Protein 4DOK (pdb70)

Secondary structure (DSSP, 8-state):
----EEETTEEE-SEEESSSEEEEEEEEEEEEEETTEEEEEEEEEEEE-HHHHHHH-GGGTT--HHHHHT-HHHHHHHHHSSS-EEEEEEESS-EEHHHHHHHHHHHHHHHHHHTT--SHHHHHHHHHHHHHHHT-EE-TT-EEEEEE-SSS--EEEEEE-TTS--EEEEE--HHHHHHHHHHHS-TTT-S-HHHHHHHHHHHHHHH-/----EEETTEEE-SEEESSSEEEEEEEEEEEEEETTEEEEEEEEEEEE-HHHHHHH-GGGTT--HHHHHT-HHHHHHHHHSSS-EEEEEEESS-EEHHHHHHHHHHHHHHHHHHTT---HHHHHHHHHHHHHHHT-EE-TT-EEEEEE-SSSS-EEEEEE-TTSPPEEEEE--HHHHHHHHHHHS-TTT-S-HHHHHHHHHHHHHHH-

Sequence (416 aa):
STGMVMVHEVPFPPQIITSKPLSLLGQGITDIEIHFLQVKFTAIGVYLDPSDVKTHLDNWKGKTGKELAGDDDFFDALASAEMEKVIRVVVIKEIKGAQYGVQLENTVRDRLAEEDKYEEEEETELEKVVGFFQSKYFKANSVITYHFSAKDGICEIGFETEGKEEEKLKVENANVVGMMQRWYLSGSRGVSPSTIVSIADSISAVLTSTGMVMVHEVPFPPQIITSKPLSLLGQGITDIEIHFLQVKFTAIGVYLDPSDVKTHLDNWKGKTGKELAGDDDFFDALASAEMEKVIRVVVIKEIKGAQYGVQLENTVRDRLAEEDKYEEEEETELEKVVGFFQSKYFKANSVITYHFSAKDGICEIGFETEGKEEEKLKVENANVVGMMQRWYLSGSRGVSPSTIVSIADSISAVLT

Nearest PDB structures (foldseek):
  4dok-assembly2_B  TM=9.976E-01  e=4.651E-39  Arabidopsis thaliana
  8dlc-assembly1_A-2  TM=9.845E-01  e=5.700E-32  Vitis vinifera
  5wl6-assembly2_B  TM=9.344E-01  e=1.610E-22  unidentified
  5wkr-assembly2_B  TM=9.183E-01  e=8.100E-23  unidentified
  5wl4-assembly4_D  TM=9.342E-01  e=8.476E-22  unidentified

B-factor: mean 18.67, std 8.92, range [3.73, 51.93]

CATH classification: 3.50.70.10 (+1 more: 1.10.890.20)

Solvent-accessible surface area: 20259 Å² total; per-residue (Å²): 170,118,46,97,53,108,2,81,149,13,56,0,30,50,92,39,128,44,88,58,65,0,23,25,20,0,61,4,7,18,67,96,93,75,107,47,47,28,35,50,32,7,0,0,0,0,0,0,15,45,60,20,0,118,102,75,0,65,134,39,114,66,80,72,9,180,89,1,25,70,38,60,99,0,0,57,32,0,7,74,14,88,3,22,4,7,0,33,0,4,2,53,90,97,20,127,0,32,90,10,0,75,90,0,35,76,36,0,87,67,24,2,59,113,85,121,95,49,103,109,100,14,73,61,23,2,100,116,0,16,31,19,0,106,89,19,93,1,119,56,100,1,10,0,29,4,62,2,41,36,123,127,25,50,0,67,0,2,8,68,21,176,82,144,165,79,88,121,40,119,2,99,31,66,51,0,5,17,9,3,10,44,6,6,0,9,15,89,114,13,35,0,84,47,3,4,80,25,0,0,78,31,0,13,74,32,18,134,162,104,42,104,48,107,2,83,158,14,64,0,31,50,76,13,92,5,78,62,77,0,37,22,17,0,63,3,12,19,60,83,143,93,176,201,115,98,37,68,37,10,0,0,0,0,0,0,16,43,68,22,0,119,102,77,1,67,136,41,117,68,79,74,9,165,96,0,22,68,41,61,97,0,0,74,30,0,7,71,15,104,3,20,4,0,0,40,0,5,1,56,101,94,22,138,0,29,88,9,0,78,83,0,32,79,28,0,96,70,24,0,58,120,93,118,98,51,102,127,107,16,89,65,26,2,93,112,0,7,25,20,0,113,88,15,92,1,110,50,85,0,13,0,10,3,10,2,27,40,131,124,26,61,4,9,0,2,3,69,17,124,90,118,145,72,74,49,39,78,2,120,19,62,51,0,4,17,11,2,12,52,6,6,2,11,13,89,134,12,35,0,93,47,2,6,79,25,0,0,77,31,0,13,71,36,14,140

Organism: Arabidopsis thaliana (NCBI:txid3702)

Foldseek 3Di:
DPFFDQQVNFTDRQWDADVHTWGQQFKFFFWDQDPNDTDTFKIKTKTFDLVLLCVQVLVCAPPALVRLLQDQVSLLSVLLALGKMKMKIFTADKAQLLVVLVVLLVQLQVVCVVVVNDDVVLVVLSVVSSVVRRVGTRDGGWMWMWIFGSDQLKIKIWIGDPPDDIDIDIGRDNSSSSSSSVCQRGSPNHSTSRRSSSNSNSSNVSSD/DQFFDAAPNFTDRQWDADVHTWGFQFKFFFWDADVPDIGTFKIKTKTFDLVLLCVQVLVCAPDALVRLLPDQVNLVSVLPALGKMKMKIFTADWAQLLVVLVVLVVQLVVVCVVVPNCDPVNVVLSVVSSVVSNPGTRDGGKMWMWIFHSDQQKIKIWIGDPPDDIDIDIRRDNSSSSRSSCCQRGSVNHSTSRRSSSNSNRSNVSSD

Structure (mmCIF, N/CA/C/O backbone):
data_4DOK
#
_entry.id   4DOK
#
_cell.length_a   115.997
_cell.length_b   65.869
_cell.length_c   70.245
_cell.angle_alpha   90.000
_cell.angle_beta   117.150
_cell.angle_gamma   90.000
#
_symmetry.space_group_name_H-M   'C 1 2 1'
#
loop_
_entity.id
_entity.type
_entity.pdbx_description
1 polymer 'Similarity to chalcone-flavonone isomerase'
2 non-polymer 'CALCIUM ION'
3 non-polymer 'ACETATE ION'
4 water water
#
loop_
_atom_site.group_PDB
_atom_site.id
_atom_site.type_symbol
_atom_site.label_atom_id
_atom_site.label_alt_id
_atom_site.label_comp_id
_atom_site.label_asym_id
_atom_site.label_entity_id
_atom_site.label_seq_id
_atom_site.pdbx_PDB_ins_code
_atom_site.Cartn_x
_atom_site.Cartn_y
_atom_site.Cartn_z
_atom_site.occupancy
_atom_site.B_iso_or_equiv
_atom_site.auth_seq_id
_atom_site.auth_comp_id
_atom_site.auth_asym_id
_atom_site.auth_atom_id
_atom_site.pdbx_PDB_model_num
ATOM 1 N N . SER A 1 1 ? 24.955 17.267 29.086 1.00 39.54 2 SER A N 1
ATOM 2 C CA . SER A 1 1 ? 25.059 18.643 28.522 1.00 38.11 2 SER A CA 1
ATOM 3 C C . SER A 1 1 ? 24.217 19.640 29.315 1.00 35.68 2 SER A C 1
ATOM 4 O O . SER A 1 1 ? 24.732 20.637 29.823 1.00 34.76 2 SER A O 1
ATOM 7 N N . THR A 1 2 ? 22.922 19.357 29.424 1.00 32.41 3 THR A N 1
ATOM 8 C CA . THR A 1 2 ? 21.998 20.233 30.137 1.00 30.77 3 THR A CA 1
ATOM 9 C C . THR A 1 2 ? 21.404 19.547 31.373 1.00 27.09 3 THR A C 1
ATOM 10 O O . THR A 1 2 ? 20.303 19.883 31.813 1.00 25.47 3 THR A O 1
ATOM 14 N N . GLY A 1 3 ? 22.143 18.590 31.929 1.00 22.17 4 GLY A N 1
ATOM 15 C CA . GLY A 1 3 ? 21.670 17.879 33.103 1.00 20.67 4 GLY A CA 1
ATOM 16 C C . GLY A 1 3 ? 20.742 16.729 32.753 1.00 19.70 4 GLY A C 1
ATOM 17 O O . GLY A 1 3 ? 20.353 16.566 31.596 1.00 17.20 4 GLY A O 1
ATOM 18 N N . MET A 1 4 ? 20.387 15.933 33.756 1.00 19.21 5 MET A N 1
ATOM 19 C CA . MET A 1 4 ? 19.503 14.788 33.556 1.00 17.29 5 MET A CA 1
ATOM 20 C C . MET A 1 4 ? 18.400 14.743 34.607 1.00 15.87 5 MET A C 1
ATOM 21 O O . MET A 1 4 ? 18.615 15.114 35.757 1.00 15.83 5 MET A O 1
ATOM 26 N N . VAL A 1 5 ? 17.216 14.293 34.204 1.00 12.13 6 VAL A N 1
ATOM 27 C CA . VAL A 1 5 ? 16.098 14.162 35.128 1.00 11.92 6 VAL A CA 1
ATOM 28 C C . VAL A 1 5 ? 16.236 12.775 35.759 1.00 13.91 6 VAL A C 1
ATOM 29 O O . VAL A 1 5 ? 16.405 11.781 35.050 1.00 14.13 6 VAL A O 1
ATOM 33 N N . MET A 1 6 ? 16.180 12.703 37.083 1.00 13.94 7 MET A N 1
ATOM 34 C CA . MET A 1 6 ? 16.310 11.418 37.753 1.00 13.70 7 MET A CA 1
ATOM 35 C C . MET A 1 6 ? 14.950 10.766 37.972 1.00 12.91 7 MET A C 1
ATOM 36 O O . MET A 1 6 ? 14.083 11.320 38.643 1.00 16.14 7 MET A O 1
ATOM 41 N N . VAL A 1 7 ? 14.766 9.593 37.378 1.00 12.76 8 VAL A N 1
ATOM 42 C CA . VAL A 1 7 ? 13.525 8.841 37.517 1.00 11.91 8 VAL A CA 1
ATOM 43 C C . VAL A 1 7 ? 13.894 7.630 38.364 1.00 10.76 8 VAL A C 1
ATOM 44 O O . VAL A 1 7 ? 14.515 6.691 37.872 1.00 12.00 8 VAL A O 1
ATOM 48 N N . HIS A 1 8 ? 13.520 7.665 39.637 1.00 13.67 9 HIS A N 1
ATOM 49 C CA . HIS A 1 8 ? 13.850 6.585 40.557 1.00 17.92 9 HIS A CA 1
ATOM 50 C C . HIS A 1 8 ? 15.351 6.313 40.495 1.00 18.58 9 HIS A C 1
ATOM 51 O O . HIS A 1 8 ? 15.794 5.170 40.352 1.00 18.85 9 HIS A O 1
ATOM 58 N N . GLU A 1 9 ? 16.120 7.396 40.580 1.00 15.60 10 GLU A N 1
ATOM 59 C CA . GLU A 1 9 ? 17.580 7.358 40.570 1.00 18.70 10 GLU A CA 1
ATOM 60 C C . GLU A 1 9 ? 18.227 6.943 39.247 1.00 16.18 10 GLU A C 1
ATOM 61 O O . GLU A 1 9 ? 19.431 6.685 39.189 1.00 17.03 10 GLU A O 1
ATOM 67 N N . VAL A 1 10 ? 17.428 6.889 38.184 1.00 12.88 11 VAL A N 1
ATOM 68 C CA . VAL A 1 10 ? 17.930 6.549 36.855 1.00 12.58 11 VAL A CA 1
ATOM 69 C C . VAL A 1 10 ? 17.882 7.826 36.008 1.00 10.33 11 VAL A C 1
ATOM 70 O O . VAL A 1 10 ? 16.833 8.460 35.899 1.00 10.22 11 VAL A O 1
ATOM 74 N N . PRO A 1 11 ? 19.013 8.218 35.400 1.00 12.79 12 PRO A N 1
ATOM 75 C CA . PRO A 1 11 ? 19.045 9.433 34.576 1.00 13.94 12 PRO A CA 1
ATOM 76 C C . PRO A 1 11 ? 18.341 9.350 33.222 1.00 13.51 12 PRO A C 1
ATOM 77 O O . PRO A 1 11 ? 18.521 8.398 32.463 1.00 12.84 12 PRO A O 1
ATOM 81 N N . PHE A 1 12 ? 17.547 10.374 32.930 1.00 10.40 13 PHE A N 1
ATOM 82 C CA . PHE A 1 12 ? 16.807 10.471 31.676 1.00 9.78 13 PHE A CA 1
ATOM 83 C C . PHE A 1 12 ? 17.054 11.846 31.076 1.00 10.35 13 PHE A C 1
ATOM 84 O O . PHE A 1 12 ? 17.087 12.842 31.793 1.00 10.05 13 PHE A O 1
ATOM 92 N N . PRO A 1 13 ? 17.251 11.923 29.756 1.00 10.29 14 PRO A N 1
ATOM 93 C CA . PRO A 1 13 ? 17.470 13.261 29.200 1.00 11.17 14 PRO A CA 1
ATOM 94 C C . PRO A 1 13 ? 16.147 14.013 29.319 1.00 11.50 14 PRO A C 1
ATOM 95 O O . PRO A 1 13 ? 15.081 13.416 29.184 1.00 10.44 14 PRO A O 1
ATOM 99 N N . PRO A 1 14 ? 16.195 15.326 29.584 1.00 12.98 15 PRO A N 1
ATOM 100 C CA . PRO A 1 14 ? 14.980 16.133 29.724 1.00 12.04 15 PRO A CA 1
ATOM 101 C C . PRO A 1 14 ? 14.186 16.170 28.423 1.00 12.40 15 PRO A C 1
ATOM 102 O O . PRO A 1 14 ? 12.956 16.277 28.431 1.00 11.38 15 PRO A O 1
ATOM 106 N N . GLN A 1 15 ? 14.908 16.078 27.310 1.00 11.49 16 GLN A N 1
ATOM 107 C CA . GLN A 1 15 ? 14.299 16.083 25.986 1.00 12.87 16 GLN A CA 1
ATOM 108 C C . GLN A 1 15 ? 15.038 15.156 25.043 1.00 11.29 16 GLN A C 1
ATOM 109 O O . GLN A 1 15 ? 16.221 14.876 25.221 1.00 11.70 16 GLN A O 1
ATOM 120 N N . ILE A 1 16 ? 14.320 14.696 24.030 1.00 8.63 17 ILE A N 1
ATOM 121 C CA . ILE A 1 16 ? 14.884 13.847 22.996 1.00 11.21 17 ILE A CA 1
ATOM 122 C C . ILE A 1 16 ? 14.427 14.510 21.712 1.00 11.23 17 ILE A C 1
ATOM 123 O O . ILE A 1 16 ? 13.250 14.837 21.561 1.00 12.62 17 ILE A O 1
ATOM 128 N N . ILE A 1 17 ? 15.361 14.728 20.800 1.00 10.16 18 ILE A N 1
ATOM 129 C CA . ILE A 1 17 ? 15.031 15.386 19.549 1.00 10.58 18 ILE A CA 1
ATOM 130 C C . ILE A 1 17 ? 14.974 14.434 18.368 1.00 9.87 18 ILE A C 1
ATOM 131 O O . ILE A 1 17 ? 15.984 13.837 17.996 1.00 9.92 18 ILE A O 1
ATOM 136 N N . THR A 1 18 ? 13.783 14.286 17.797 1.00 9.82 19 THR A N 1
ATOM 137 C CA . THR A 1 18 ? 13.596 13.450 16.616 1.00 10.33 19 THR A CA 1
ATOM 138 C C . THR A 1 18 ? 13.416 14.444 15.469 1.00 10.84 19 THR A C 1
ATOM 139 O O . THR A 1 18 ? 14.393 15.035 15.021 1.00 12.25 19 THR A O 1
ATOM 143 N N . SER A 1 19 ? 12.186 14.643 15.006 1.00 13.63 20 SER A N 1
ATOM 144 C CA . SER A 1 19 ? 11.930 15.619 13.945 1.00 14.11 20 SER A CA 1
ATOM 145 C C . SER A 1 19 ? 11.854 16.999 14.605 1.00 16.20 20 SER A C 1
ATOM 146 O O . SER A 1 19 ? 11.949 18.041 13.942 1.00 15.68 20 SER A O 1
ATOM 149 N N . LYS A 1 20 ? 11.674 16.984 15.923 1.00 14.06 21 LYS A N 1
ATOM 150 C CA . LYS A 1 20 ? 11.586 18.189 16.742 1.00 15.96 21 LYS A CA 1
ATOM 151 C C . LYS A 1 20 ? 11.779 17.757 18.195 1.00 14.32 21 LYS A C 1
ATOM 152 O O . LYS A 1 20 ? 11.779 16.564 18.494 1.00 12.38 21 LYS A O 1
ATOM 158 N N . PRO A 1 21 ? 11.954 18.717 19.114 1.00 13.69 22 PRO A N 1
ATOM 159 C CA . PRO A 1 21 ? 12.146 18.383 20.531 1.00 13.92 22 PRO A CA 1
ATOM 160 C C . PRO A 1 21 ? 10.920 17.755 21.190 1.00 13.84 22 PRO A C 1
ATOM 161 O O . PRO A 1 21 ? 9.802 18.252 21.048 1.00 16.73 22 PRO A O 1
ATOM 165 N N . LEU A 1 22 ? 11.138 16.661 21.910 1.00 10.41 23 LEU A N 1
ATOM 166 C CA . LEU A 1 22 ? 10.065 15.977 22.619 1.00 11.16 23 LEU A CA 1
ATOM 167 C C . LEU A 1 22 ? 10.402 16.074 24.107 1.00 11.72 23 LEU A C 1
ATOM 168 O O . LEU A 1 22 ? 11.538 15.818 24.500 1.00 11.07 23 LEU A O 1
ATOM 173 N N . SER A 1 23 ? 9.424 16.449 24.929 1.00 10.98 24 SER A N 1
ATOM 174 C CA . SER A 1 23 ? 9.647 16.589 26.370 1.00 8.84 24 SER A CA 1
ATOM 175 C C . SER A 1 23 ? 9.280 15.337 27.148 1.00 9.80 24 SER A C 1
ATOM 176 O O . SER A 1 23 ? 8.368 14.615 26.769 1.00 9.49 24 SER A O 1
ATOM 179 N N . LEU A 1 24 ? 10.000 15.092 28.240 1.00 7.65 25 LEU A N 1
ATOM 180 C CA . LEU A 1 24 ? 9.723 13.950 29.108 1.00 8.25 25 LEU A CA 1
ATOM 181 C C . LEU A 1 24 ? 8.454 14.314 29.882 1.00 9.34 25 LEU A C 1
ATOM 182 O O . LEU A 1 24 ? 8.520 14.911 30.958 1.00 9.50 25 LEU A O 1
ATOM 187 N N . LEU A 1 25 ? 7.298 13.964 29.323 1.00 9.33 26 LEU A N 1
ATOM 188 C CA . LEU A 1 25 ? 6.015 14.284 29.942 1.00 8.85 26 LEU A CA 1
ATOM 189 C C . LEU A 1 25 ? 5.496 13.209 30.882 1.00 11.67 26 LEU A C 1
ATOM 190 O O . LEU A 1 25 ? 4.642 13.470 31.728 1.00 13.59 26 LEU A O 1
ATOM 195 N N . GLY A 1 26 ? 6.001 11.994 30.726 1.00 10.11 27 GLY A N 1
ATOM 196 C CA . GLY A 1 26 ? 5.570 10.921 31.598 1.00 8.55 27 GLY A CA 1
ATOM 197 C C . GLY A 1 26 ? 6.761 10.135 32.100 1.00 8.82 27 GLY A C 1
ATOM 198 O O . GLY A 1 26 ? 7.695 9.877 31.352 1.00 10.93 27 GLY A O 1
ATOM 199 N N . GLN A 1 27 ? 6.746 9.769 33.374 1.00 9.51 28 GLN A N 1
ATOM 200 C CA . GLN A 1 27 ? 7.835 8.978 33.927 1.00 9.05 28 GLN A CA 1
ATOM 201 C C . GLN A 1 27 ? 7.293 8.067 35.011 1.00 9.10 28 GLN A C 1
ATOM 202 O O . GLN A 1 27 ? 6.269 8.352 35.629 1.00 10.61 28 GLN A O 1
ATOM 208 N N . GLY A 1 28 ? 7.973 6.950 35.220 1.00 9.37 29 GLY A N 1
ATOM 209 C CA . GLY A 1 28 ? 7.521 6.011 36.223 1.00 10.47 29 GLY A CA 1
ATOM 210 C C . GLY A 1 28 ? 8.338 4.746 36.157 1.00 10.26 29 GLY A C 1
ATOM 211 O O . GLY A 1 28 ? 9.453 4.756 35.645 1.00 8.45 29 GLY A O 1
ATOM 212 N N . ILE A 1 29 ? 7.778 3.657 36.671 1.00 10.10 30 ILE A N 1
ATOM 213 C CA . ILE A 1 29 ? 8.480 2.382 36.691 1.00 12.97 30 ILE A CA 1
ATOM 214 C C . ILE A 1 29 ? 7.536 1.219 36.467 1.00 10.12 30 ILE A C 1
ATOM 215 O O . ILE A 1 29 ? 6.315 1.379 36.471 1.00 11.70 30 ILE A O 1
ATOM 220 N N . THR A 1 30 ? 8.117 0.046 36.239 1.00 12.48 31 THR A N 1
ATOM 221 C CA . THR A 1 30 ? 7.325 -1.166 36.131 1.00 12.12 31 THR A CA 1
ATOM 222 C C . THR A 1 30 ? 7.828 -1.922 37.342 1.00 14.34 31 THR A C 1
ATOM 223 O O . THR A 1 30 ? 9.034 -1.959 37.602 1.00 11.26 31 THR A O 1
ATOM 227 N N . ASP A 1 31 ? 6.908 -2.481 38.111 1.00 14.21 32 ASP A N 1
ATOM 228 C CA . ASP A 1 31 ? 7.298 -3.228 39.291 1.00 18.25 32 ASP A CA 1
ATOM 229 C C . ASP A 1 31 ? 6.321 -4.354 39.529 1.00 17.73 32 ASP A C 1
ATOM 230 O O . ASP A 1 31 ? 5.301 -4.472 38.847 1.00 18.23 32 ASP A O 1
ATOM 235 N N . ILE A 1 32 ? 6.655 -5.187 40.502 1.00 17.96 33 ILE A N 1
ATOM 236 C CA . ILE A 1 32 ? 5.813 -6.304 40.886 1.00 17.57 33 ILE A CA 1
ATOM 237 C C . ILE A 1 32 ? 6.114 -6.530 42.356 1.00 14.30 33 ILE A C 1
ATOM 238 O O . ILE A 1 32 ? 7.248 -6.333 42.803 1.00 13.68 33 ILE A O 1
ATOM 243 N N . GLU A 1 33 ? 5.104 -6.913 43.119 1.00 15.21 34 GLU A N 1
ATOM 244 C CA . GLU A 1 33 ? 5.330 -7.161 44.528 1.00 14.68 34 GLU A CA 1
ATOM 245 C C . GLU A 1 33 ? 5.746 -8.613 44.708 1.00 13.90 34 GLU A C 1
ATOM 246 O O . GLU A 1 33 ? 5.050 -9.531 44.269 1.00 13.36 34 GLU A O 1
ATOM 252 N N . ILE A 1 34 ? 6.899 -8.811 45.337 1.00 11.53 35 ILE A N 1
ATOM 253 C CA . ILE A 1 34 ? 7.419 -10.145 45.606 1.00 13.05 35 ILE A CA 1
ATOM 254 C C . ILE A 1 34 ? 7.794 -10.189 47.079 1.00 12.43 35 ILE A C 1
ATOM 255 O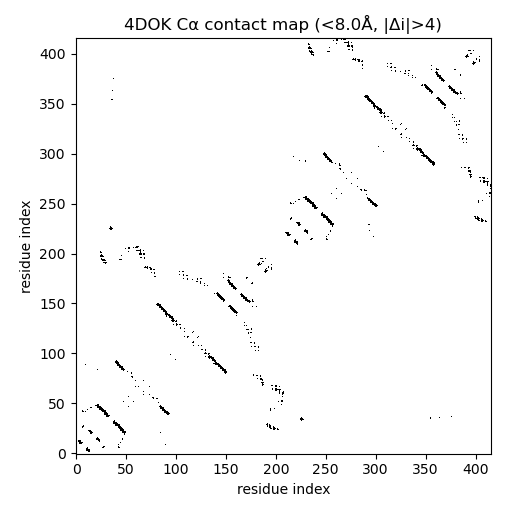 O . ILE A 1 34 ? 8.547 -9.341 47.556 1.00 12.99 35 ILE A O 1
ATOM 260 N N . HIS A 1 35 ? 7.254 -11.167 47.797 1.00 10.84 36 HIS A N 1
ATOM 261 C CA . HIS A 1 35 ? 7.534 -11.314 49.220 1.00 11.44 36 HIS A CA 1
ATOM 262 C C . HIS A 1 35 ? 7.230 -10.034 50.005 1.00 11.68 36 HIS A C 1
ATOM 263 O O . HIS A 1 35 ? 8.033 -9.574 50.825 1.00 13.46 36 HIS A O 1
ATOM 270 N N . PHE A 1 36 ? 6.055 -9.469 49.730 1.00 12.25 37 PHE A N 1
ATOM 271 C CA . PHE A 1 36 ? 5.550 -8.259 50.387 1.00 13.85 37 PHE A CA 1
ATOM 272 C C . PHE A 1 36 ? 6.301 -6.970 50.049 1.00 16.26 37 PHE A C 1
ATOM 273 O O . PHE A 1 36 ? 5.993 -5.913 50.598 1.00 18.78 37 PHE A O 1
ATOM 281 N N . LEU A 1 37 ? 7.275 -7.046 49.148 1.00 13.22 38 LEU A N 1
ATOM 282 C CA . LEU A 1 37 ? 8.044 -5.861 48.785 1.00 12.96 38 LEU A CA 1
ATOM 283 C C . LEU A 1 37 ? 7.983 -5.510 47.303 1.00 14.25 38 LEU A C 1
ATOM 284 O O . LEU A 1 37 ? 7.840 -6.380 46.444 1.00 12.62 38 LEU A O 1
ATOM 289 N N . GLN A 1 38 ? 8.100 -4.219 47.017 1.00 14.93 39 GLN A N 1
ATOM 290 C CA . GLN A 1 38 ? 8.081 -3.732 45.649 1.00 14.48 39 GLN A CA 1
ATOM 291 C C . GLN A 1 38 ? 9.429 -4.008 44.986 1.00 15.03 39 GLN A C 1
ATOM 292 O O . GLN A 1 38 ? 10.475 -3.598 45.492 1.00 16.39 39 GLN A O 1
ATOM 298 N N . VAL A 1 39 ? 9.405 -4.725 43.867 1.00 12.06 40 VAL A N 1
ATOM 299 C CA . VAL A 1 39 ? 10.626 -5.010 43.131 1.00 11.63 40 VAL A CA 1
ATOM 300 C C . VAL A 1 39 ? 10.567 -4.202 41.836 1.00 12.97 40 VAL A C 1
ATOM 301 O O . VAL A 1 39 ? 9.713 -4.439 40.979 1.00 13.22 40 VAL A O 1
ATOM 305 N N . LYS A 1 40 ? 11.463 -3.231 41.708 1.00 11.30 41 LYS A N 1
ATOM 306 C CA . LYS A 1 40 ? 11.485 -2.380 40.524 1.00 13.05 41 LYS A CA 1
ATOM 307 C C . LYS A 1 40 ? 12.282 -3.032 39.397 1.00 10.18 41 LYS A C 1
ATOM 308 O O . LYS A 1 40 ? 13.442 -3.402 39.572 1.00 13.56 41 LYS A O 1
ATOM 314 N N . PHE A 1 41 ? 11.649 -3.185 38.238 1.00 10.38 42 PHE A N 1
ATOM 315 C CA . PHE A 1 41 ? 12.315 -3.801 37.094 1.00 9.87 42 PHE A CA 1
ATOM 316 C C . PHE A 1 41 ? 12.844 -2.806 36.060 1.00 9.45 42 PHE A C 1
ATOM 317 O O . PHE A 1 41 ? 13.938 -2.983 35.532 1.00 11.07 42 PHE A O 1
ATOM 325 N N . THR A 1 42 ? 12.068 -1.768 35.763 1.00 9.53 43 THR A N 1
ATOM 326 C CA . THR A 1 42 ? 12.498 -0.776 34.781 1.00 9.90 43 THR A CA 1
ATOM 327 C C . THR A 1 42 ? 12.007 0.622 35.128 1.00 9.62 43 THR A C 1
ATOM 328 O O . THR A 1 42 ? 11.049 0.785 35.882 1.00 9.18 43 THR A O 1
ATOM 332 N N . ALA A 1 43 ? 12.694 1.625 34.586 1.00 9.10 44 ALA A N 1
ATOM 333 C CA . ALA A 1 43 ? 12.299 3.016 34.761 1.00 7.32 44 ALA A CA 1
ATOM 334 C C . ALA A 1 43 ? 11.827 3.401 33.362 1.00 8.99 44 ALA A C 1
ATOM 335 O O . ALA A 1 43 ? 12.452 3.028 32.360 1.00 8.35 44 ALA A O 1
ATOM 337 N N . ILE A 1 44 ? 10.723 4.130 33.295 1.00 7.88 45 ILE A N 1
ATOM 338 C CA . ILE A 1 44 ? 10.141 4.518 32.020 1.00 8.33 45 ILE A CA 1
ATOM 339 C C . ILE A 1 44 ? 10.018 6.020 31.838 1.00 9.51 45 ILE A C 1
ATOM 340 O O . ILE A 1 44 ? 9.713 6.751 32.780 1.00 10.23 45 ILE A O 1
ATOM 345 N N . GLY A 1 45 ? 10.246 6.466 30.609 1.00 9.65 46 GLY A N 1
ATOM 346 C CA . GLY A 1 45 ? 10.117 7.872 30.284 1.00 7.28 46 GLY A CA 1
ATOM 347 C C . GLY A 1 45 ? 9.374 7.972 28.964 1.00 9.25 46 GLY A C 1
ATOM 348 O O . GLY A 1 45 ? 9.752 7.325 27.987 1.00 10.91 46 GLY A O 1
ATOM 349 N N . VAL A 1 46 ? 8.302 8.756 28.936 1.00 7.31 47 VAL A N 1
ATOM 350 C CA . VAL A 1 46 ? 7.522 8.932 27.714 1.00 9.35 47 VAL A CA 1
ATOM 351 C C . VAL A 1 46 ? 7.737 10.355 27.209 1.00 9.44 47 VAL A C 1
ATOM 352 O O . VAL A 1 46 ? 7.509 11.330 27.935 1.00 8.16 47 VAL A O 1
ATOM 356 N N . TYR A 1 47 ? 8.175 10.460 25.957 1.00 6.64 48 TYR A N 1
ATOM 357 C CA . TYR A 1 47 ? 8.476 11.741 25.330 1.00 7.28 48 TYR A CA 1
ATOM 358 C C . TYR A 1 47 ? 7.478 12.153 24.254 1.00 8.98 48 TYR A C 1
ATOM 359 O O . TYR A 1 47 ? 7.223 11.409 23.309 1.00 9.12 48 TYR A O 1
ATOM 368 N N . LEU A 1 48 ? 6.938 13.358 24.403 1.00 8.40 49 LEU A N 1
ATOM 369 C CA . LEU A 1 48 ? 5.954 13.905 23.475 1.00 11.58 49 LEU A CA 1
ATOM 370 C C . LEU A 1 48 ? 6.193 15.399 23.311 1.00 10.19 49 LEU A C 1
ATOM 371 O O . LEU A 1 48 ? 6.728 16.053 24.208 1.00 11.47 49 LEU A O 1
ATOM 376 N N . ASP A 1 49 ? 5.785 15.937 22.169 1.00 9.87 50 ASP A N 1
ATOM 377 C CA . ASP A 1 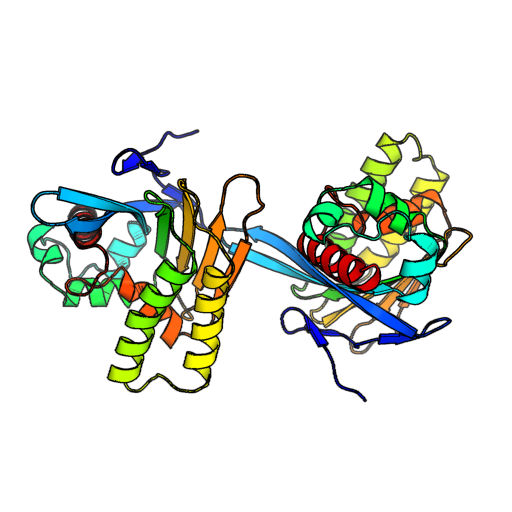49 ? 5.918 17.367 21.921 1.00 12.24 50 ASP A CA 1
ATOM 378 C C . ASP A 1 49 ? 4.644 18.021 22.460 1.00 12.08 50 ASP A C 1
ATOM 379 O O . ASP A 1 49 ? 3.535 17.646 22.080 1.00 12.72 50 ASP A O 1
ATOM 384 N N . PRO A 1 50 ? 4.787 18.993 23.375 1.00 11.34 51 PRO A N 1
ATOM 385 C CA . PRO A 1 50 ? 3.622 19.678 23.946 1.00 10.61 51 PRO A CA 1
ATOM 386 C C . PRO A 1 50 ? 2.706 20.266 22.866 1.00 10.61 51 PRO A C 1
ATOM 387 O O . PRO A 1 50 ? 1.479 20.247 23.000 1.00 13.58 51 PRO A O 1
ATOM 391 N N . SER A 1 51 ? 3.300 20.783 21.793 1.00 10.91 52 SER A N 1
ATOM 392 C CA . SER A 1 51 ? 2.509 21.363 20.712 1.00 14.08 52 SER A CA 1
ATOM 393 C C . SER A 1 51 ? 1.627 20.300 20.051 1.00 14.36 52 SER A C 1
ATOM 394 O O . SER A 1 51 ? 0.497 20.596 19.665 1.00 16.19 52 SER A O 1
ATOM 397 N N . ASP A 1 52 ? 2.139 19.072 19.920 1.00 12.71 53 ASP A N 1
ATOM 398 C CA . ASP A 1 52 ? 1.350 17.982 19.331 1.00 13.89 53 ASP A CA 1
ATOM 399 C C . ASP A 1 52 ? 0.208 17.623 20.277 1.00 13.43 53 ASP A C 1
ATOM 400 O O . ASP A 1 52 ? -0.909 17.340 19.841 1.00 15.61 53 ASP A O 1
ATOM 405 N N . VAL A 1 53 ? 0.498 17.625 21.574 1.00 14.85 54 VAL A N 1
ATOM 406 C CA . VAL A 1 53 ? -0.510 17.323 22.585 1.00 14.03 54 VAL A CA 1
ATOM 407 C C . VAL A 1 53 ? -1.663 18.317 22.435 1.00 14.91 54 VAL A C 1
ATOM 408 O O . VAL A 1 53 ? -2.833 17.930 22.403 1.00 15.01 54 VAL A O 1
ATOM 412 N N . LYS A 1 54 ? -1.322 19.597 22.326 1.00 16.20 55 LYS A N 1
ATOM 413 C CA . LYS A 1 54 ? -2.325 20.646 22.174 1.00 17.77 55 LYS A CA 1
ATOM 414 C C . LYS A 1 54 ? -3.126 20.510 20.882 1.00 21.54 55 LYS A C 1
ATOM 415 O O . LYS A 1 54 ? -4.332 20.769 20.859 1.00 23.44 55 LYS A O 1
ATOM 421 N N . THR A 1 55 ? -2.447 20.110 19.812 1.00 20.53 56 THR A N 1
ATOM 422 C CA . THR A 1 55 ? -3.078 19.954 18.505 1.00 22.69 56 THR A CA 1
ATOM 423 C C . THR A 1 55 ? -4.000 18.744 18.379 1.00 23.30 56 THR A C 1
ATOM 424 O O . THR A 1 55 ? -5.063 18.836 17.763 1.00 24.89 56 THR A O 1
ATOM 428 N N . HIS A 1 56 ? -3.597 17.616 18.957 1.00 19.85 57 HIS A N 1
ATOM 429 C CA . HIS A 1 56 ? -4.383 16.387 18.855 1.00 19.94 57 HIS A CA 1
ATOM 430 C C . HIS A 1 56 ? -5.283 16.012 20.026 1.00 20.44 57 HIS A C 1
ATOM 431 O O . HIS A 1 56 ? -6.197 15.205 19.861 1.00 23.77 57 HIS A O 1
ATOM 438 N N . LEU A 1 57 ? -5.043 16.580 21.202 1.00 17.44 58 LEU A N 1
ATOM 439 C CA . LEU A 1 57 ? -5.846 16.219 22.365 1.00 17.37 58 LEU A CA 1
ATOM 440 C C . LEU A 1 57 ? -6.610 17.383 22.986 1.00 15.98 58 LEU A C 1
ATOM 441 O O . LEU A 1 57 ? -6.981 17.336 24.158 1.00 16.93 58 LEU A O 1
ATOM 446 N N . ASP A 1 58 ? -6.860 18.415 22.186 1.00 19.09 59 ASP A N 1
ATOM 447 C CA . ASP A 1 58 ? -7.575 19.600 22.647 1.00 19.04 59 ASP A CA 1
ATOM 448 C C . ASP A 1 58 ? -8.949 19.284 23.239 1.00 19.49 59 ASP A C 1
ATOM 449 O O . ASP A 1 58 ? -9.448 20.026 24.082 1.00 20.44 59 ASP A O 1
ATOM 454 N N . ASN A 1 59 ? -9.560 18.187 22.801 1.00 20.47 60 ASN A N 1
ATOM 455 C CA . ASN A 1 59 ? -10.875 17.798 23.308 1.00 22.46 60 ASN A CA 1
ATOM 456 C C . ASN A 1 59 ? -10.864 17.458 24.790 1.00 23.83 60 ASN A C 1
ATOM 457 O O . ASN A 1 59 ? -11.916 17.400 25.429 1.00 22.56 60 ASN A O 1
ATOM 462 N N . TRP A 1 60 ? -9.676 17.235 25.339 1.00 23.55 61 TRP A N 1
ATOM 463 C CA . TRP A 1 60 ? -9.560 16.883 26.744 1.00 23.26 61 TRP A CA 1
ATOM 464 C C . TRP A 1 60 ? -9.082 18.038 27.612 1.00 22.14 61 TRP A C 1
ATOM 465 O O . TRP A 1 60 ? -8.771 17.854 28.789 1.00 22.98 61 TRP A O 1
ATOM 476 N N . LYS A 1 61 ? -9.030 19.234 27.033 1.00 22.23 62 LYS A N 1
ATOM 477 C CA . LYS A 1 61 ? -8.606 20.407 27.784 1.00 24.35 62 LYS A CA 1
ATOM 478 C C . LYS A 1 61 ? -9.610 20.640 28.905 1.00 25.63 62 LYS A C 1
ATOM 479 O O . LYS A 1 61 ? -10.798 20.359 28.748 1.00 26.65 62 LYS A O 1
ATOM 485 N N . GLY A 1 62 ? -9.132 21.144 30.038 1.00 28.66 63 GLY A N 1
ATOM 486 C CA . GLY A 1 62 ? -10.020 21.395 31.159 1.00 29.85 63 GLY A CA 1
ATOM 487 C C . GLY A 1 62 ? -10.096 20.223 32.119 1.00 29.59 63 GLY A C 1
ATOM 488 O O . GLY A 1 62 ? -10.491 20.385 33.274 1.00 32.05 63 GLY A O 1
ATOM 489 N N . LYS A 1 63 ? -9.722 19.040 31.643 1.00 26.10 64 LYS A N 1
ATOM 490 C CA . LYS A 1 63 ? -9.744 17.839 32.471 1.00 23.64 64 LYS A CA 1
ATOM 491 C C . LYS A 1 63 ? -8.544 17.811 33.412 1.00 23.87 64 LYS A C 1
ATOM 492 O O . LYS A 1 63 ? -7.444 18.228 33.048 1.00 22.20 64 LYS A O 1
ATOM 498 N N . THR A 1 64 ? -8.761 17.320 34.626 1.00 21.31 65 THR A N 1
ATOM 499 C CA . THR A 1 64 ? -7.694 17.237 35.612 1.00 21.62 65 THR A CA 1
ATOM 500 C C . THR A 1 64 ? -6.870 15.987 35.349 1.00 20.13 65 THR A C 1
ATOM 501 O O . THR A 1 64 ? -7.280 15.118 34.579 1.00 20.90 65 THR A O 1
ATOM 505 N N . GLY A 1 65 ? -5.710 15.898 35.992 1.00 18.42 66 GLY A N 1
ATOM 506 C CA . GLY A 1 65 ? -4.861 14.736 35.811 1.00 20.72 66 GLY A CA 1
ATOM 507 C C . GLY A 1 65 ? -5.577 13.485 36.278 1.00 22.12 66 GLY A C 1
ATOM 508 O O . GLY A 1 65 ? -5.464 12.426 35.666 1.00 20.96 66 GLY A O 1
ATOM 509 N N . LYS A 1 66 ? -6.325 13.616 37.369 1.00 23.61 67 LYS A N 1
ATOM 510 C CA . LYS A 1 66 ? -7.074 12.501 37.938 1.00 25.13 67 LYS A CA 1
ATOM 511 C C . LYS A 1 66 ? -8.128 11.991 36.957 1.00 24.07 67 LYS A C 1
ATOM 512 O O . LYS A 1 66 ? -8.306 10.784 36.798 1.00 22.04 67 LYS A O 1
ATOM 518 N N . GLU A 1 67 ? -8.820 12.916 36.297 1.00 23.31 68 GLU A N 1
ATOM 519 C CA . GLU A 1 67 ? -9.851 12.552 35.330 1.00 24.58 68 GLU A CA 1
ATOM 520 C C . GLU A 1 67 ? -9.270 11.870 34.094 1.00 24.96 68 GLU A C 1
ATOM 521 O O . GLU A 1 67 ? -9.857 10.925 33.562 1.00 24.98 68 GLU A O 1
ATOM 527 N N . LEU A 1 68 ? -8.121 12.356 33.635 1.00 22.82 69 LEU A N 1
ATOM 528 C CA . LEU A 1 68 ? -7.469 11.791 32.459 1.00 20.55 69 LEU A CA 1
ATOM 529 C C . LEU A 1 68 ? -6.892 10.409 32.745 1.00 21.50 69 LEU A C 1
ATOM 530 O O . LEU A 1 68 ? -6.943 9.517 31.897 1.00 21.36 69 LEU A O 1
ATOM 535 N N . ALA A 1 69 ? -6.343 10.235 33.941 1.00 22.06 70 ALA A N 1
ATOM 536 C CA . ALA A 1 69 ? -5.747 8.964 34.325 1.00 25.14 70 ALA A CA 1
ATOM 537 C C . ALA A 1 69 ? -6.790 7.860 34.442 1.00 27.99 70 ALA A C 1
ATOM 538 O O . ALA A 1 69 ? -6.462 6.678 34.337 1.00 30.89 70 ALA A O 1
ATOM 540 N N . GLY A 1 70 ? -8.045 8.249 34.656 1.00 29.84 71 GLY A N 1
ATOM 541 C CA . GLY A 1 70 ? -9.112 7.270 34.786 1.00 32.54 71 GLY A CA 1
ATOM 542 C C . GLY A 1 70 ? -9.984 7.147 33.549 1.00 34.02 71 GLY A C 1
ATOM 543 O O . GLY A 1 70 ? -11.099 6.628 33.617 1.00 35.61 71 GLY A O 1
ATOM 544 N N . ASP A 1 71 ? -9.477 7.618 32.414 1.00 34.06 72 ASP A N 1
ATOM 545 C CA . ASP A 1 71 ? -10.223 7.563 31.161 1.00 33.90 72 ASP A CA 1
ATOM 546 C C . ASP A 1 71 ? -9.412 6.898 30.052 1.00 32.79 72 ASP A C 1
ATOM 547 O O . ASP A 1 71 ? -8.454 7.477 29.538 1.00 30.76 72 ASP A O 1
ATOM 552 N N . ASP A 1 72 ? -9.806 5.686 29.675 1.00 30.40 73 ASP A N 1
ATOM 553 C CA . ASP A 1 72 ? -9.098 4.961 28.629 1.00 28.93 73 ASP A CA 1
ATOM 554 C C . ASP A 1 72 ? -9.300 5.553 27.237 1.00 26.98 73 ASP A C 1
ATOM 555 O O . ASP A 1 72 ? -8.450 5.387 26.365 1.00 27.31 73 ASP A O 1
ATOM 560 N N . ASP A 1 73 ? -10.418 6.238 27.016 1.00 25.55 74 ASP A N 1
ATOM 561 C CA . ASP A 1 73 ? -10.648 6.843 25.710 1.00 25.82 74 ASP A CA 1
ATOM 562 C C . ASP A 1 73 ? -9.561 7.883 25.452 1.00 22.62 74 ASP A C 1
ATOM 563 O O . ASP A 1 73 ? -9.140 8.089 24.313 1.00 23.21 74 ASP A O 1
ATOM 568 N N . PHE A 1 74 ? -9.111 8.534 26.519 1.00 19.74 75 PHE A N 1
ATOM 569 C CA . PHE A 1 74 ? -8.059 9.538 26.408 1.00 20.68 75 PHE A CA 1
ATOM 570 C C . PHE A 1 74 ? -6.764 8.888 25.930 1.00 19.39 75 PHE A C 1
ATOM 571 O O . PHE A 1 74 ? -6.126 9.363 24.992 1.00 21.27 75 PHE A O 1
ATOM 579 N N . PHE A 1 75 ? -6.376 7.794 26.576 1.00 19.24 76 PHE A N 1
ATOM 580 C CA . PHE A 1 75 ? -5.153 7.107 26.197 1.00 19.10 76 PHE A CA 1
ATOM 581 C C . PHE A 1 75 ? -5.244 6.437 24.830 1.00 20.68 76 PHE A C 1
ATOM 582 O O . PHE A 1 75 ? -4.234 6.271 24.150 1.00 19.28 76 PHE A O 1
ATOM 590 N N . ASP A 1 76 ? -6.450 6.062 24.414 1.00 22.58 77 ASP A N 1
ATOM 591 C CA . ASP A 1 76 ? -6.601 5.459 23.096 1.00 23.62 77 ASP A CA 1
ATOM 592 C C . ASP A 1 76 ? -6.441 6.576 22.072 1.00 19.97 77 ASP A C 1
ATOM 593 O O . ASP A 1 76 ? -5.913 6.364 20.983 1.00 21.26 77 ASP A O 1
ATOM 598 N N . ALA A 1 77 ? -6.894 7.772 22.441 1.00 18.06 78 ALA A N 1
ATOM 599 C CA . ALA A 1 77 ? -6.787 8.937 21.572 1.00 18.36 78 ALA A CA 1
ATOM 600 C C . ALA A 1 77 ? -5.318 9.336 21.448 1.00 15.84 78 ALA A C 1
ATOM 601 O O . ALA A 1 77 ? -4.860 9.720 20.376 1.00 18.05 78 ALA A O 1
ATOM 603 N N . LEU A 1 78 ? -4.587 9.253 22.557 1.00 16.34 79 LEU A N 1
ATOM 604 C CA . LEU A 1 78 ? -3.165 9.580 22.561 1.00 15.87 79 LEU A CA 1
ATOM 605 C C . LEU A 1 78 ? -2.413 8.595 21.667 1.00 15.43 79 LEU A C 1
ATOM 606 O O . LEU A 1 78 ? -1.552 8.985 20.879 1.00 15.75 79 LEU A O 1
ATOM 611 N N . ALA A 1 79 ? -2.749 7.314 21.788 1.00 16.37 80 ALA A N 1
ATOM 612 C CA . ALA A 1 79 ? -2.096 6.281 20.988 1.00 17.16 80 ALA A CA 1
ATOM 613 C C . ALA A 1 79 ? -2.457 6.382 19.506 1.00 18.45 80 ALA A C 1
ATOM 614 O O . ALA A 1 79 ? -1.609 6.165 18.635 1.00 19.09 80 ALA A O 1
ATOM 616 N N . SER A 1 80 ? -3.713 6.719 19.223 1.00 19.46 81 SER A N 1
ATOM 617 C CA . SER A 1 80 ? -4.186 6.844 17.846 1.00 21.16 81 SER A CA 1
ATOM 618 C C . SER A 1 80 ? -3.699 8.122 17.174 1.00 22.28 81 SER A C 1
ATOM 619 O O . SER A 1 80 ? -3.561 8.174 15.953 1.00 23.93 81 SER A O 1
ATOM 622 N N . ALA A 1 81 ? -3.442 9.152 17.974 1.00 21.23 82 ALA A N 1
ATOM 623 C CA . ALA A 1 81 ? -2.981 10.434 17.455 1.00 19.62 82 ALA A CA 1
ATOM 624 C C . ALA A 1 81 ? -1.726 10.300 16.590 1.00 21.82 82 ALA A C 1
ATOM 625 O O . ALA A 1 81 ? -0.764 9.628 16.970 1.00 19.05 82 ALA A O 1
ATOM 627 N N . GLU A 1 82 ? -1.746 10.945 15.424 1.00 20.60 83 GLU A N 1
ATOM 628 C CA . GLU A 1 82 ? -0.615 10.917 14.503 1.00 21.99 83 GLU A CA 1
ATOM 629 C C . GLU A 1 82 ? 0.431 11.971 14.878 1.00 21.27 83 GLU A C 1
ATOM 630 O O . GLU A 1 82 ? 0.524 13.030 14.267 1.00 20.92 83 GLU A O 1
ATOM 636 N N . MET A 1 83 ? 1.200 11.657 15.913 1.00 20.19 84 MET A N 1
ATOM 637 C CA . MET A 1 83 ? 2.266 12.509 16.426 1.00 18.98 84 MET A CA 1
ATOM 638 C C . MET A 1 83 ? 3.276 11.505 16.930 1.00 17.77 84 MET A C 1
ATOM 639 O O . MET A 1 83 ? 2.908 10.444 17.441 1.00 19.74 84 MET A O 1
ATOM 644 N N . GLU A 1 84 ? 4.550 11.815 16.799 1.00 20.92 85 GLU A N 1
ATOM 645 C CA . GLU A 1 84 ? 5.482 10.831 17.275 1.00 22.12 85 GLU A CA 1
ATOM 646 C C . GLU A 1 84 ? 5.649 10.818 18.780 1.00 19.47 85 GLU A C 1
ATOM 647 O O . GLU A 1 84 ? 5.357 11.795 19.483 1.00 16.05 85 GLU A O 1
ATOM 653 N N . LYS A 1 85 ? 6.081 9.665 19.265 1.00 15.37 86 LYS A N 1
ATOM 654 C CA . LYS A 1 85 ? 6.284 9.478 20.682 1.00 14.05 86 LYS A CA 1
ATOM 655 C C . LYS A 1 85 ? 7.516 8.612 20.805 1.00 12.20 86 LYS A C 1
ATOM 656 O O . LYS A 1 85 ? 7.803 7.794 19.932 1.00 11.82 86 LYS A O 1
ATOM 662 N N . VAL A 1 86 ? 8.274 8.828 21.865 1.00 9.18 87 VAL A N 1
ATOM 663 C CA . VAL A 1 86 ? 9.430 7.990 22.122 1.00 8.59 87 VAL A CA 1
ATOM 664 C C . VAL A 1 86 ? 9.221 7.476 23.527 1.00 9.29 87 VAL A C 1
ATOM 665 O O . VAL A 1 86 ? 8.853 8.238 24.426 1.00 8.62 87 VAL A O 1
ATOM 669 N N . ILE A 1 87 ? 9.401 6.174 23.705 1.00 9.02 88 ILE A N 1
ATOM 670 C CA . ILE A 1 87 ? 9.278 5.574 25.020 1.00 10.33 88 ILE A CA 1
ATOM 671 C C . ILE A 1 87 ? 10.661 5.027 25.316 1.00 10.63 88 ILE A C 1
ATOM 672 O O . ILE A 1 87 ? 11.199 4.220 24.551 1.00 10.42 88 ILE A O 1
ATOM 677 N N . ARG A 1 88 ? 11.246 5.507 26.408 1.00 6.94 89 ARG A N 1
ATOM 678 C CA . ARG A 1 88 ? 12.584 5.098 26.821 1.00 7.04 89 ARG A CA 1
ATOM 679 C C . ARG A 1 88 ? 12.473 4.232 28.071 1.00 10.03 89 ARG A C 1
ATOM 680 O O . ARG A 1 88 ? 11.876 4.630 29.077 1.00 8.34 89 ARG A O 1
ATOM 688 N N . VAL A 1 89 ? 13.054 3.045 27.999 1.00 7.01 90 VAL A N 1
ATOM 689 C CA . VAL A 1 89 ? 12.995 2.115 29.112 1.00 9.59 90 VAL A CA 1
ATOM 690 C C . VAL A 1 89 ? 14.403 1.736 29.551 1.00 9.09 90 VAL A C 1
ATOM 691 O O . VAL A 1 89 ? 15.201 1.252 28.749 1.00 9.97 90 VAL A O 1
ATOM 695 N N . VAL A 1 90 ? 14.709 1.974 30.822 1.00 9.10 91 VAL A N 1
ATOM 696 C CA . VAL A 1 90 ? 16.024 1.640 31.354 1.00 8.31 91 VAL A CA 1
ATOM 697 C C . VAL A 1 90 ? 15.881 0.495 32.344 1.00 10.28 91 VAL A C 1
ATOM 698 O O . VAL A 1 90 ? 15.041 0.536 33.238 1.00 10.06 91 VAL A O 1
ATOM 702 N N . VAL A 1 91 ? 16.707 -0.527 32.172 1.00 7.73 92 VAL A N 1
ATOM 703 C CA . VAL A 1 91 ? 16.668 -1.698 33.042 1.00 9.57 92 VAL A CA 1
ATOM 704 C C . VAL A 1 91 ? 17.210 -1.405 34.435 1.00 11.81 92 VAL A C 1
ATOM 705 O O . VAL A 1 91 ? 18.316 -0.879 34.583 1.00 12.91 92 VAL A O 1
ATOM 709 N N . ILE A 1 92 ? 16.419 -1.731 35.453 1.00 12.50 93 ILE A N 1
ATOM 710 C CA . ILE A 1 92 ? 16.847 -1.549 36.836 1.00 11.01 93 ILE A CA 1
ATOM 711 C C . ILE A 1 92 ? 17.275 -2.922 37.352 1.00 11.30 93 ILE A C 1
ATOM 712 O O . ILE A 1 92 ? 18.383 -3.081 37.860 1.00 13.92 93 ILE A O 1
ATOM 717 N N . LYS A 1 93 ? 16.400 -3.914 37.218 1.00 11.20 94 LYS A N 1
ATOM 718 C CA . LYS A 1 93 ? 16.728 -5.271 37.657 1.00 13.01 94 LYS A CA 1
ATOM 719 C C . LYS A 1 93 ? 17.234 -6.070 36.461 1.00 11.27 94 LYS A C 1
ATOM 720 O O . LYS A 1 93 ? 16.504 -6.259 35.491 1.00 14.37 94 LYS A O 1
ATOM 726 N N . GLU A 1 94 ? 18.479 -6.538 36.515 1.00 10.56 95 GLU A N 1
ATOM 727 C CA . GLU A 1 94 ? 19.011 -7.295 35.388 1.00 12.81 95 GLU A CA 1
ATOM 728 C C . GLU A 1 94 ? 18.222 -8.581 35.193 1.00 11.46 95 GLU A C 1
ATOM 729 O O . GLU A 1 94 ? 17.870 -9.262 36.160 1.00 13.28 95 GLU A O 1
ATOM 735 N N . ILE A 1 95 ? 17.936 -8.889 33.933 1.00 11.16 96 ILE A N 1
ATOM 736 C CA . ILE A 1 95 ? 17.177 -10.080 33.557 1.00 10.49 96 ILE A CA 1
ATOM 737 C C . ILE A 1 95 ? 17.594 -10.488 32.151 1.00 10.46 96 ILE A C 1
ATOM 738 O O . ILE A 1 95 ? 18.315 -9.756 31.471 1.00 9.46 96 ILE A O 1
ATOM 743 N N . LYS A 1 96 ? 17.134 -11.658 31.718 1.00 10.58 97 LYS A N 1
ATOM 744 C CA . LYS A 1 96 ? 17.404 -12.115 30.367 1.00 10.14 97 LYS A CA 1
ATOM 745 C C . LYS A 1 96 ? 16.414 -11.318 29.524 1.00 11.38 97 LYS A C 1
ATOM 746 O O . LYS A 1 96 ? 15.287 -11.077 29.963 1.00 9.50 97 LYS A O 1
ATOM 752 N N . GLY A 1 97 ? 16.833 -10.904 28.333 1.00 11.24 98 GLY A N 1
ATOM 753 C CA . GLY A 1 97 ? 15.949 -10.145 27.463 1.00 11.41 98 GLY A CA 1
ATOM 754 C C . GLY A 1 97 ? 14.678 -10.910 27.157 1.00 10.58 98 GLY A C 1
ATOM 755 O O . GLY A 1 97 ? 13.618 -10.320 26.934 1.00 9.03 98 GLY A O 1
ATOM 756 N N . ALA A 1 98 ? 14.776 -12.235 27.158 1.00 11.76 99 ALA A N 1
ATOM 757 C CA . ALA A 1 98 ? 13.623 -13.083 26.882 1.00 9.60 99 ALA A CA 1
ATOM 758 C C . ALA A 1 98 ? 12.491 -12.881 27.889 1.00 12.67 99 ALA A C 1
ATOM 759 O O . ALA A 1 98 ? 11.322 -13.040 27.544 1.00 14.39 99 ALA A O 1
ATOM 761 N N . GLN A 1 99 ? 12.829 -12.538 29.131 1.00 12.34 100 GLN A N 1
ATOM 762 C CA . GLN A 1 99 ? 11.801 -12.327 30.147 1.00 10.94 100 GLN A CA 1
ATOM 763 C C . GLN A 1 99 ? 10.944 -11.130 29.755 1.00 9.94 100 GLN A C 1
ATOM 764 O O . GLN A 1 99 ? 9.718 -11.161 29.862 1.00 12.23 100 GLN A O 1
ATOM 770 N N . TYR A 1 100 ? 11.602 -10.075 29.292 1.00 10.24 101 TYR A N 1
ATOM 771 C CA . TYR A 1 100 ? 10.907 -8.869 28.859 1.00 7.63 101 TYR A CA 1
ATOM 772 C C . TYR A 1 100 ? 10.137 -9.170 27.573 1.00 9.16 101 TYR A C 1
ATOM 773 O O . TYR A 1 100 ? 8.962 -8.828 27.444 1.00 10.60 101 TYR A O 1
ATOM 782 N N . GLY A 1 101 ? 10.812 -9.826 26.634 1.00 10.04 102 GLY A N 1
ATOM 783 C CA . GLY A 1 101 ? 10.203 -10.158 25.358 1.00 10.16 102 GLY A CA 1
ATOM 784 C C . GLY A 1 101 ? 8.938 -10.989 25.446 1.00 12.27 102 GLY A C 1
ATOM 785 O O . GLY A 1 101 ? 7.968 -10.713 24.737 1.00 11.47 102 GLY A O 1
ATOM 786 N N . VAL A 1 102 ? 8.927 -12.000 26.308 1.00 10.66 103 VAL A N 1
ATOM 787 C CA . VAL A 1 102 ? 7.741 -12.840 26.418 1.00 11.83 103 VAL A CA 1
ATOM 788 C C . VAL A 1 102 ? 6.597 -12.153 27.160 1.00 10.93 103 VAL A C 1
ATOM 789 O O . VAL A 1 102 ? 5.433 -12.508 26.983 1.00 12.76 103 VAL A O 1
ATOM 793 N N . GLN A 1 103 ? 6.920 -11.165 27.988 1.00 12.33 104 GLN A N 1
ATOM 794 C CA . GLN A 1 103 ? 5.880 -10.430 28.695 1.00 12.93 104 GLN A CA 1
ATOM 795 C C . GLN A 1 103 ? 5.177 -9.559 27.650 1.00 12.51 104 GLN A C 1
ATOM 796 O O . GLN A 1 103 ? 3.948 -9.475 27.614 1.00 12.75 104 GLN A O 1
ATOM 802 N N . LEU A 1 104 ? 5.972 -8.926 26.792 1.00 11.71 105 LEU A N 1
ATOM 803 C CA . LEU A 1 104 ? 5.446 -8.084 25.719 1.00 13.04 105 LEU A CA 1
ATOM 804 C C . LEU A 1 104 ? 4.572 -8.939 24.796 1.00 12.43 105 LEU A C 1
ATOM 805 O O . LEU A 1 104 ? 3.426 -8.591 24.497 1.00 12.44 105 LEU A O 1
ATOM 810 N N . GLU A 1 105 ? 5.126 -10.062 24.352 1.00 12.73 106 GLU A N 1
ATOM 811 C CA . GLU A 1 105 ? 4.418 -10.982 23.464 1.00 13.85 106 GLU A CA 1
ATOM 812 C C . GLU A 1 105 ? 3.075 -11.425 24.024 1.00 14.50 106 GLU A C 1
ATOM 813 O O . GLU A 1 105 ? 2.063 -11.418 23.317 1.00 14.88 106 GLU A O 1
ATOM 819 N N . ASN A 1 106 ? 3.074 -11.818 25.293 1.00 14.64 107 ASN A N 1
ATOM 820 C CA . ASN A 1 106 ? 1.867 -12.292 25.951 1.00 17.37 107 ASN A CA 1
ATOM 821 C C . ASN A 1 106 ? 0.741 -11.265 25.897 1.00 17.25 107 ASN A C 1
ATOM 822 O O . ASN A 1 106 ? -0.371 -11.569 25.460 1.00 16.87 107 ASN A O 1
ATOM 827 N N . THR A 1 107 ? 1.033 -10.046 26.335 1.00 16.60 108 THR A N 1
ATOM 828 C CA . THR A 1 107 ? 0.028 -8.996 26.343 1.00 16.47 108 THR A CA 1
ATOM 829 C C . THR A 1 107 ? -0.391 -8.527 24.951 1.00 16.60 108 THR A C 1
ATOM 830 O O . THR A 1 107 ? -1.581 -8.362 24.689 1.00 16.71 108 THR A O 1
ATOM 834 N N . VAL A 1 108 ? 0.571 -8.310 24.060 1.00 14.36 109 VAL A N 1
ATOM 835 C CA . VAL A 1 108 ? 0.244 -7.850 22.712 1.00 14.76 109 VAL A CA 1
ATOM 836 C C . VAL A 1 108 ? -0.609 -8.873 21.963 1.00 13.89 109 VAL A C 1
ATOM 837 O O . VAL A 1 108 ? -1.616 -8.520 21.344 1.00 15.37 109 VAL A O 1
ATOM 841 N N . ARG A 1 109 ? -0.216 -10.141 22.034 1.00 13.80 110 ARG A N 1
ATOM 842 C CA . ARG A 1 109 ? -0.964 -11.201 21.369 1.00 15.51 110 ARG A CA 1
ATOM 843 C C . ARG A 1 109 ? -2.376 -11.327 21.940 1.00 16.33 110 ARG A C 1
ATOM 844 O O . ARG A 1 109 ? -3.352 -11.409 21.186 1.00 16.42 110 ARG A O 1
ATOM 852 N N . ASP A 1 110 ? -2.486 -11.347 23.266 1.00 16.88 111 ASP A N 1
ATOM 853 C CA . ASP A 1 110 ? -3.792 -11.467 23.914 1.00 20.26 111 ASP A CA 1
ATOM 854 C C . ASP A 1 110 ? -4.747 -10.359 23.494 1.00 19.69 111 ASP A C 1
ATOM 855 O O . ASP A 1 110 ? -5.902 -10.622 23.156 1.00 19.29 111 ASP A O 1
ATOM 860 N N . ARG A 1 111 ? -4.268 -9.119 23.522 1.00 18.99 112 ARG A N 1
ATOM 861 C CA . ARG A 1 111 ? -5.110 -7.988 23.154 1.00 19.12 112 ARG A CA 1
ATOM 862 C C . ARG A 1 111 ? -5.465 -7.964 21.671 1.00 18.77 112 ARG A C 1
ATOM 863 O O . ARG A 1 111 ? -6.582 -7.606 21.308 1.00 20.26 112 ARG A O 1
ATOM 871 N N . LEU A 1 112 ? -4.524 -8.342 20.812 1.00 16.59 113 LEU A N 1
ATOM 872 C CA . LEU A 1 112 ? -4.802 -8.360 19.380 1.00 17.43 113 LEU A CA 1
ATOM 873 C C . LEU A 1 112 ? -5.846 -9.431 19.079 1.00 18.24 113 LEU A C 1
ATOM 874 O O . LEU A 1 112 ? -6.735 -9.226 18.253 1.00 18.91 113 LEU A O 1
ATOM 879 N N . ALA A 1 113 ? -5.735 -10.569 19.761 1.00 17.20 114 ALA A N 1
ATOM 880 C CA . ALA A 1 113 ? -6.675 -11.669 19.569 1.00 19.62 114 ALA A CA 1
ATOM 881 C C . ALA A 1 113 ? -8.063 -11.257 20.047 1.00 22.01 114 ALA A C 1
ATOM 882 O O . ALA A 1 113 ? -9.073 -11.666 19.473 1.00 22.67 114 ALA A O 1
ATOM 884 N N . GLU A 1 114 ? -8.106 -10.446 21.101 1.00 22.92 115 GLU A N 1
ATOM 885 C CA . GLU A 1 114 ? -9.370 -9.962 21.650 1.00 25.93 115 GLU A CA 1
ATOM 886 C C . GLU A 1 114 ? -10.097 -9.099 20.627 1.00 27.17 115 GLU A C 1
ATOM 887 O O . GLU A 1 114 ? -11.328 -9.096 20.560 1.00 28.22 115 GLU A O 1
ATOM 893 N N . GLU A 1 115 ? -9.326 -8.367 19.832 1.00 25.87 116 GLU A N 1
ATOM 894 C CA . GLU A 1 115 ? -9.892 -7.495 18.814 1.00 27.39 116 GLU A CA 1
ATOM 895 C C . GLU A 1 115 ? -9.957 -8.178 17.452 1.00 27.10 116 GLU A C 1
ATOM 896 O O . GLU A 1 115 ? -10.236 -7.536 16.440 1.00 26.88 116 GLU A O 1
ATOM 902 N N . ASP A 1 116 ? -9.704 -9.483 17.438 1.00 25.49 117 ASP A N 1
ATOM 903 C CA . ASP A 1 116 ? -9.741 -10.258 16.205 1.00 27.68 117 ASP A CA 1
ATOM 904 C C . ASP A 1 116 ? -8.801 -9.628 15.182 1.00 26.81 117 ASP A C 1
ATOM 905 O O . ASP A 1 116 ? -9.148 -9.452 14.013 1.00 26.55 117 ASP A O 1
ATOM 910 N N . LYS A 1 117 ? -7.601 -9.287 15.639 1.00 23.97 118 LYS A N 1
ATOM 911 C CA . LYS A 1 117 ? -6.595 -8.677 14.781 1.00 22.73 118 LYS A CA 1
ATOM 912 C C . LYS A 1 117 ? -5.265 -9.398 14.922 1.00 20.81 118 LYS A C 1
ATOM 913 O O . LYS A 1 117 ? -4.205 -8.775 14.889 1.00 20.04 118 LYS A O 1
ATOM 919 N N . TYR A 1 118 ? -5.327 -10.715 15.083 1.00 18.05 119 TYR A N 1
ATOM 920 C CA . TYR A 1 118 ? -4.119 -11.508 15.219 1.00 17.43 119 TYR A CA 1
ATOM 921 C C . TYR A 1 118 ? -4.093 -12.655 14.215 1.00 16.87 119 TYR A C 1
ATOM 922 O O . TYR A 1 118 ? -4.498 -13.775 14.526 1.00 18.36 119 TYR A O 1
ATOM 931 N N . GLU A 1 119 ? -3.629 -12.361 13.005 1.00 15.63 120 GLU A N 1
ATOM 932 C CA . GLU A 1 119 ? -3.510 -13.367 11.955 1.00 15.63 120 GLU A CA 1
ATOM 933 C C . GLU A 1 119 ? -2.022 -13.657 11.779 1.00 16.23 120 GLU A C 1
ATOM 934 O O . GLU A 1 119 ? -1.204 -13.206 12.586 1.00 16.29 120 GLU A O 1
ATOM 940 N N . GLU A 1 120 ? -1.658 -14.390 10.731 1.00 14.05 121 GLU A N 1
ATOM 941 C CA . GLU A 1 120 ? -0.254 -14.733 10.532 1.00 13.19 121 GLU A CA 1
ATOM 942 C C . GLU A 1 120 ? 0.650 -13.521 10.298 1.00 12.11 121 GLU A C 1
ATOM 943 O O . GLU A 1 120 ? 1.829 -13.549 10.646 1.00 13.81 121 GLU A O 1
ATOM 949 N N . GLU A 1 121 ? 0.101 -12.455 9.722 1.00 13.15 122 GLU A N 1
ATOM 950 C CA . GLU A 1 121 ? 0.888 -11.254 9.477 1.00 12.83 122 GLU A CA 1
ATOM 951 C C . GLU A 1 121 ? 1.341 -10.655 10.811 1.00 14.10 122 GLU A C 1
ATOM 952 O O . GLU A 1 121 ? 2.517 -10.316 10.979 1.00 12.69 122 GLU A O 1
ATOM 958 N N . GLU A 1 122 ? 0.414 -10.547 11.763 1.00 13.84 123 GLU A N 1
ATOM 959 C CA . GLU A 1 122 ? 0.735 -10.009 13.086 1.00 14.23 123 GLU A CA 1
ATOM 960 C C . GLU A 1 122 ? 1.654 -10.957 13.847 1.00 13.87 123 GLU A C 1
ATOM 961 O O . GLU A 1 122 ? 2.616 -10.525 14.482 1.00 13.13 123 GLU A O 1
ATOM 967 N N . GLU A 1 123 ? 1.340 -12.249 13.795 1.00 13.37 124 GLU A N 1
ATOM 968 C CA . GLU A 1 123 ? 2.135 -13.256 14.487 1.00 15.41 124 GLU A CA 1
ATOM 969 C C . GLU A 1 123 ? 3.597 -13.225 14.048 1.00 15.89 124 GLU A C 1
ATOM 970 O O . GLU A 1 123 ? 4.505 -13.280 14.880 1.00 15.85 124 GLU A O 1
ATOM 976 N N . THR A 1 124 ? 3.822 -13.144 12.742 1.00 14.28 125 THR A N 1
ATOM 977 C CA . THR A 1 124 ? 5.177 -13.112 12.209 1.00 15.36 125 THR A CA 1
ATOM 978 C C . THR A 1 124 ? 5.940 -11.881 12.695 1.00 15.97 125 THR A C 1
ATOM 979 O O . THR A 1 124 ? 7.100 -11.982 13.095 1.00 15.05 125 THR A O 1
ATOM 983 N N . GLU A 1 125 ? 5.288 -10.723 12.662 1.00 14.09 126 GLU A N 1
ATOM 984 C CA . GLU A 1 125 ? 5.919 -9.487 13.110 1.00 15.30 126 GLU A CA 1
ATOM 985 C C . GLU A 1 125 ? 6.235 -9.572 14.604 1.00 14.81 126 GLU A C 1
ATOM 986 O O . GLU A 1 125 ? 7.335 -9.234 15.036 1.00 13.80 126 GLU A O 1
ATOM 992 N N . LEU A 1 126 ? 5.267 -10.032 15.390 1.00 14.24 127 LEU A N 1
ATOM 993 C CA . LEU A 1 126 ? 5.465 -10.147 16.828 1.00 15.44 127 LEU A CA 1
ATOM 994 C C . LEU A 1 126 ? 6.614 -11.099 17.153 1.00 16.61 127 LEU A C 1
ATOM 995 O O . LEU A 1 126 ? 7.385 -10.855 18.083 1.00 14.48 127 LEU A O 1
ATOM 1000 N N . GLU A 1 127 ? 6.739 -12.179 16.386 1.00 14.45 128 GLU A N 1
ATOM 1001 C CA . GLU A 1 127 ? 7.813 -13.139 16.620 1.00 17.59 128 GLU A CA 1
ATOM 1002 C C . GLU A 1 127 ? 9.177 -12.495 16.402 1.00 13.63 128 GLU A C 1
ATOM 1003 O O . GLU A 1 127 ? 10.156 -12.868 17.048 1.00 13.02 128 GLU A O 1
ATOM 1009 N N . LYS A 1 128 ? 9.244 -11.533 15.485 1.00 12.11 129 LYS A N 1
ATOM 1010 C CA . LYS A 1 128 ? 10.501 -10.846 15.208 1.00 14.15 129 LYS A CA 1
ATOM 1011 C C . LYS A 1 128 ? 10.872 -9.928 16.369 1.00 11.98 129 LYS A C 1
ATOM 1012 O O . LYS A 1 128 ? 12.054 -9.728 16.657 1.00 10.68 129 LYS A O 1
ATOM 1018 N N . VAL A 1 129 ? 9.864 -9.369 17.032 1.00 11.67 130 VAL A N 1
ATOM 1019 C CA . VAL A 1 129 ? 10.119 -8.495 18.180 1.00 12.88 130 VAL A CA 1
ATOM 1020 C C . VAL A 1 129 ? 10.638 -9.367 19.325 1.00 12.25 130 VAL A C 1
ATOM 1021 O O . VAL A 1 129 ? 11.592 -9.008 20.020 1.00 12.27 130 VAL A O 1
ATOM 1025 N N . VAL A 1 130 ? 10.007 -10.521 19.514 1.00 11.24 131 VAL A N 1
ATOM 1026 C CA . VAL A 1 130 ? 10.420 -11.451 20.560 1.00 13.11 131 VAL A CA 1
ATOM 1027 C C . VAL A 1 130 ? 11.838 -11.951 20.287 1.00 14.01 131 VAL A C 1
ATOM 1028 O O . VAL A 1 130 ? 12.651 -12.068 21.204 1.00 15.00 131 VAL A O 1
ATOM 1032 N N . GLY A 1 131 ? 12.127 -12.250 19.023 1.00 12.36 132 GLY A N 1
ATOM 1033 C CA . GLY A 1 131 ? 13.451 -12.723 18.662 1.00 13.25 132 GLY A CA 1
ATOM 1034 C C . GLY A 1 131 ? 14.520 -11.678 18.928 1.00 14.89 132 GLY A C 1
ATOM 1035 O O . GLY A 1 131 ? 15.652 -12.011 19.285 1.00 13.73 132 GLY A O 1
ATOM 1036 N N . PHE A 1 132 ? 14.158 -10.411 18.749 1.00 11.95 133 PHE A N 1
ATOM 1037 C CA . PHE A 1 132 ? 15.075 -9.297 18.960 1.00 14.09 133 PHE A CA 1
ATOM 1038 C C . PHE A 1 132 ? 15.519 -9.232 20.421 1.00 13.35 133 PHE A C 1
ATOM 1039 O O . PHE A 1 132 ? 16.705 -9.080 20.708 1.00 14.71 133 PHE A O 1
ATOM 1047 N N . PHE A 1 133 ? 14.564 -9.354 21.337 1.00 11.86 134 PHE A N 1
ATOM 1048 C CA . PHE A 1 133 ? 14.860 -9.298 22.759 1.00 12.48 134 PHE A CA 1
ATOM 1049 C C . PHE A 1 133 ? 15.458 -10.572 23.360 1.00 12.76 134 PHE A C 1
ATOM 1050 O O . PHE A 1 133 ? 16.268 -10.496 24.281 1.00 11.63 134 PHE A O 1
ATOM 1058 N N . GLN A 1 134 ? 15.084 -11.744 22.854 1.00 13.33 135 GLN A N 1
ATOM 1059 C CA . GLN A 1 134 ? 15.623 -12.977 23.439 1.00 13.76 135 GLN A CA 1
ATOM 1060 C C . GLN A 1 134 ? 17.109 -13.231 23.199 1.00 16.21 135 GLN A C 1
ATOM 1061 O O . GLN A 1 134 ? 17.719 -14.032 23.900 1.00 17.39 135 GLN A O 1
ATOM 1067 N N . SER A 1 135 ? 17.700 -12.543 22.228 1.00 13.97 136 SER A N 1
ATOM 1068 C CA . SER A 1 135 ? 19.118 -12.728 21.943 1.00 16.98 136 SER A CA 1
ATOM 1069 C C . SER A 1 135 ? 19.968 -11.796 22.799 1.00 17.37 136 SER A C 1
ATOM 1070 O O . SER A 1 135 ? 21.190 -11.769 22.669 1.00 19.56 136 SER A O 1
ATOM 1073 N N . LYS A 1 136 ? 19.320 -11.039 23.679 1.00 17.30 137 LYS A N 1
ATOM 1074 C CA . LYS A 1 136 ? 20.029 -10.079 24.515 1.00 15.03 137 LYS A CA 1
ATOM 1075 C C . LYS A 1 136 ? 19.909 -10.289 26.013 1.00 13.75 137 LYS A C 1
ATOM 1076 O O . LYS A 1 136 ? 18.915 -10.818 26.505 1.00 13.61 137 LYS A O 1
ATOM 1082 N N . TYR A 1 137 ? 20.942 -9.870 26.736 1.00 14.56 138 TYR A N 1
ATOM 1083 C CA . TYR A 1 137 ? 20.919 -9.958 28.180 1.00 12.77 138 TYR A CA 1
ATOM 1084 C C . TYR A 1 137 ? 20.734 -8.527 28.673 1.00 12.97 138 TYR A C 1
ATOM 1085 O O . TYR A 1 137 ? 21.476 -7.628 28.275 1.00 13.63 138 TYR A O 1
ATOM 1094 N N . PHE A 1 138 ? 19.735 -8.321 29.523 1.00 12.42 139 PHE A N 1
ATOM 1095 C CA . PHE A 1 138 ? 19.437 -6.995 30.053 1.00 12.24 139 PHE A CA 1
ATOM 1096 C C . PHE A 1 138 ? 20.237 -6.661 31.308 1.00 12.25 139 PHE A C 1
ATOM 1097 O O . PHE A 1 138 ? 19.788 -6.931 32.418 1.00 13.49 139 PHE A O 1
ATOM 1105 N N . LYS A 1 139 ? 21.426 -6.091 31.137 1.00 13.22 140 LYS A N 1
ATOM 1106 C CA . LYS A 1 139 ? 22.226 -5.704 32.291 1.00 14.70 140 LYS A CA 1
ATOM 1107 C C . LYS A 1 139 ? 21.616 -4.410 32.808 1.00 13.97 140 LYS A C 1
ATOM 1108 O O . LYS A 1 139 ? 20.990 -3.673 32.046 1.00 12.63 140 LYS A O 1
ATOM 1114 N N . ALA A 1 140 ? 21.784 -4.136 34.098 1.00 12.85 141 ALA A N 1
ATOM 1115 C CA . ALA A 1 140 ? 21.254 -2.904 34.666 1.00 11.82 141 ALA A CA 1
ATOM 1116 C C . ALA A 1 140 ? 21.802 -1.732 33.855 1.00 12.76 141 ALA A C 1
ATOM 1117 O O . ALA A 1 140 ? 22.969 -1.736 33.448 1.00 13.99 141 ALA A O 1
ATOM 1119 N N . ASN A 1 141 ? 20.942 -0.744 33.618 1.00 14.18 142 ASN A N 1
ATOM 1120 C CA . ASN A 1 141 ? 21.284 0.455 32.861 1.00 12.38 142 ASN A CA 1
ATOM 1121 C C . ASN A 1 141 ? 21.226 0.272 31.345 1.00 13.85 142 ASN A C 1
ATOM 1122 O O . ASN A 1 141 ? 21.534 1.198 30.588 1.00 13.75 142 ASN A O 1
ATOM 1127 N N . SER A 1 142 ? 20.840 -0.921 30.900 1.00 11.53 143 SER A N 1
ATOM 1128 C CA . SER A 1 142 ? 20.678 -1.167 29.470 1.00 12.56 143 SER A CA 1
ATOM 1129 C C . SER A 1 142 ? 19.474 -0.309 29.090 1.00 11.69 143 SER A C 1
ATOM 1130 O O . SER A 1 142 ? 18.578 -0.102 29.913 1.00 10.38 143 SER A O 1
ATOM 1133 N N . VAL A 1 143 ? 19.445 0.197 27.862 1.00 10.61 144 VAL A N 1
ATOM 1134 C CA . VAL A 1 143 ? 18.340 1.050 27.450 1.00 10.83 144 VAL A CA 1
ATOM 1135 C C . VAL A 1 143 ? 17.581 0.538 26.239 1.00 10.35 144 VAL A C 1
ATOM 1136 O O . VAL A 1 143 ? 18.177 0.216 25.208 1.00 12.46 144 VAL A O 1
ATOM 1140 N N . ILE A 1 144 ? 16.261 0.471 26.374 1.00 8.49 145 ILE A N 1
ATOM 1141 C CA . ILE A 1 144 ? 15.389 0.051 25.285 1.00 10.82 145 ILE A CA 1
ATOM 1142 C C . ILE A 1 144 ? 14.592 1.287 24.877 1.00 10.29 145 ILE A C 1
ATOM 1143 O O . ILE A 1 144 ? 14.018 1.961 25.730 1.00 9.43 145 ILE A O 1
ATOM 1148 N N . THR A 1 145 ? 14.566 1.597 23.585 1.00 10.05 146 THR A N 1
ATOM 1149 C CA . THR A 1 145 ? 13.806 2.754 23.117 1.00 9.98 146 THR A CA 1
ATOM 1150 C C . THR A 1 145 ? 12.817 2.343 22.038 1.00 9.70 146 THR A C 1
ATOM 1151 O O . THR A 1 145 ? 13.102 1.459 21.225 1.00 11.05 146 THR A O 1
ATOM 1155 N N . TYR A 1 146 ? 11.647 2.973 22.057 1.00 7.62 147 TYR A N 1
ATOM 1156 C CA . TYR A 1 146 ? 10.604 2.725 21.067 1.00 7.98 147 TYR A CA 1
ATOM 1157 C C . TYR A 1 146 ? 10.313 4.070 20.424 1.00 10.21 147 TYR A C 1
ATOM 1158 O O . TYR A 1 146 ? 9.912 5.015 21.106 1.00 13.17 147 TYR A O 1
ATOM 1167 N N . HIS A 1 147 ? 10.522 4.167 19.120 1.00 10.82 148 HIS A N 1
ATOM 1168 C CA . HIS A 1 147 ? 10.243 5.411 18.418 1.00 10.46 148 HIS A CA 1
ATOM 1169 C C . HIS A 1 147 ? 9.053 5.179 17.496 1.00 11.27 148 HIS A C 1
ATOM 1170 O O . HIS A 1 147 ? 9.170 4.500 16.479 1.00 10.47 148 HIS A O 1
ATOM 1177 N N . PHE A 1 148 ? 7.908 5.738 17.871 1.00 9.90 149 PHE A N 1
ATOM 1178 C CA . PHE A 1 148 ? 6.687 5.588 17.090 1.00 14.65 149 PHE A CA 1
ATOM 1179 C C . PHE A 1 148 ? 6.496 6.743 16.119 1.00 17.77 149 PHE A C 1
ATOM 1180 O O . PHE A 1 148 ? 6.457 7.909 16.519 1.00 15.51 149 PHE A O 1
ATOM 1188 N N . SER A 1 149 ? 6.379 6.404 14.838 1.00 21.95 150 SER A N 1
ATOM 1189 C CA . SER A 1 149 ? 6.181 7.393 13.788 1.00 25.23 150 SER A CA 1
ATOM 1190 C C . SER A 1 149 ? 4.788 7.993 13.918 1.00 24.80 150 SER A C 1
ATOM 1191 O O . SER A 1 149 ? 3.861 7.338 14.393 1.00 25.27 150 SER A O 1
ATOM 1194 N N . ALA A 1 150 ? 4.645 9.241 13.491 1.00 27.39 151 ALA A N 1
ATOM 1195 C CA . ALA A 1 150 ? 3.363 9.926 13.563 1.00 29.25 151 ALA A CA 1
ATOM 1196 C C . ALA A 1 150 ? 2.312 9.230 12.702 1.00 31.61 151 ALA A C 1
ATOM 1197 O O . ALA A 1 150 ? 1.159 9.092 13.107 1.00 31.92 151 ALA A O 1
ATOM 1199 N N . LYS A 1 151 ? 2.713 8.782 11.517 1.00 34.39 152 LYS A N 1
ATOM 1200 C CA . LYS A 1 151 ? 1.785 8.112 10.613 1.00 36.49 152 LYS A CA 1
ATOM 1201 C C . LYS A 1 151 ? 2.333 6.803 10.048 1.00 36.49 152 LYS A C 1
ATOM 1202 O O . LYS A 1 151 ? 3.510 6.480 10.215 1.00 35.87 152 LYS A O 1
ATOM 1208 N N . ASP A 1 152 ? 1.455 6.057 9.383 1.00 37.38 153 ASP A N 1
ATOM 1209 C CA . ASP A 1 152 ? 1.798 4.785 8.753 1.00 38.36 153 ASP A CA 1
ATOM 1210 C C . ASP A 1 152 ? 2.150 3.640 9.706 1.00 36.90 153 ASP A C 1
ATOM 1211 O O . ASP A 1 152 ? 2.608 2.584 9.271 1.00 37.10 153 ASP A O 1
ATOM 1216 N N . GLY A 1 153 ? 1.930 3.855 10.998 1.00 34.13 154 GLY A N 1
ATOM 1217 C CA . GLY A 1 153 ? 2.202 2.829 11.991 1.00 31.35 154 GLY A CA 1
ATOM 1218 C C . GLY A 1 153 ? 3.551 2.133 11.936 1.00 27.99 154 GLY A C 1
ATOM 1219 O O . GLY A 1 153 ? 3.623 0.930 11.687 1.00 30.19 154 GLY A O 1
ATOM 1220 N N . ILE A 1 154 ? 4.620 2.884 12.176 1.00 24.14 155 ILE A N 1
ATOM 1221 C CA . ILE A 1 154 ? 5.967 2.324 12.176 1.00 23.20 155 ILE A CA 1
ATOM 1222 C C . ILE A 1 154 ? 6.624 2.550 13.534 1.00 19.26 155 ILE A C 1
ATOM 1223 O O . ILE A 1 154 ? 6.435 3.593 14.157 1.00 20.38 155 ILE A O 1
ATOM 1228 N N . CYS A 1 155 ? 7.383 1.562 13.997 1.00 16.79 156 CYS A N 1
ATOM 1229 C CA . CYS A 1 155 ? 8.090 1.687 15.265 1.00 14.81 156 CYS A CA 1
ATOM 1230 C C . CYS A 1 155 ? 9.502 1.169 15.103 1.00 16.34 156 CYS A C 1
ATOM 1231 O O . CYS A 1 155 ? 9.719 0.091 14.549 1.00 19.49 156 CYS A O 1
ATOM 1234 N N . GLU A 1 156 ? 10.471 1.944 15.565 1.00 12.24 157 GLU A N 1
ATOM 1235 C CA . GLU A 1 156 ? 11.842 1.488 15.498 1.00 15.47 157 GLU A CA 1
ATOM 1236 C C . GLU A 1 156 ? 12.262 1.247 16.935 1.00 15.43 157 GLU A C 1
ATOM 1237 O O . GLU A 1 156 ? 12.151 2.138 17.786 1.00 13.17 157 GLU A O 1
ATOM 1243 N N . ILE A 1 157 ? 12.708 0.027 17.208 1.00 13.03 158 ILE A N 1
ATOM 1244 C CA . ILE A 1 157 ? 13.146 -0.337 18.543 1.00 11.99 158 ILE A CA 1
ATOM 1245 C C . ILE A 1 157 ? 14.661 -0.274 18.582 1.00 11.29 158 ILE A C 1
ATOM 1246 O O . ILE A 1 157 ? 15.336 -0.713 17.652 1.00 14.27 158 ILE A O 1
ATOM 1251 N N . GLY A 1 158 ? 15.192 0.279 19.662 1.00 9.53 159 GLY A N 1
ATOM 1252 C CA . GLY A 1 158 ? 16.629 0.358 19.805 1.00 9.80 159 GLY A CA 1
ATOM 1253 C C . GLY A 1 158 ? 17.022 -0.268 21.126 1.00 11.36 159 GLY A C 1
ATOM 1254 O O . GLY A 1 158 ? 16.260 -0.219 22.090 1.00 11.73 159 GLY A O 1
ATOM 1255 N N . PHE A 1 159 ? 18.198 -0.878 21.169 1.00 11.36 160 PHE A N 1
ATOM 1256 C CA . PHE A 1 159 ? 18.694 -1.485 22.396 1.00 12.04 160 PHE A CA 1
ATOM 1257 C C . PHE A 1 159 ? 20.150 -1.083 22.544 1.00 15.20 160 PHE A C 1
ATOM 1258 O O . PHE A 1 159 ? 20.967 -1.343 21.659 1.00 13.84 160 PHE A O 1
ATOM 1266 N N . GLU A 1 160 ? 20.472 -0.438 23.658 1.00 13.72 161 GLU A N 1
ATOM 1267 C CA . GLU A 1 160 ? 21.840 -0.008 23.894 1.00 16.36 161 GLU A CA 1
ATOM 1268 C C . GLU A 1 160 ? 22.343 -0.511 25.239 1.00 17.29 161 GLU A C 1
ATOM 1269 O O . GLU A 1 160 ? 21.617 -0.511 26.232 1.00 16.10 161 GLU A O 1
ATOM 1275 N N . THR A 1 161 ? 23.591 -0.955 25.259 1.00 18.77 162 THR A N 1
ATOM 1276 C CA . THR A 1 161 ? 24.200 -1.448 26.482 1.00 23.03 162 THR A CA 1
ATOM 1277 C C . THR A 1 161 ? 25.696 -1.162 26.395 1.00 25.80 162 THR A C 1
ATOM 1278 O O . THR A 1 161 ? 26.281 -1.205 25.316 1.00 24.50 162 THR A O 1
ATOM 1282 N N . GLU A 1 162 ? 26.308 -0.854 27.531 1.00 31.00 163 GLU A N 1
ATOM 1283 C CA . GLU A 1 162 ? 27.729 -0.531 27.564 1.00 33.76 163 GLU A CA 1
ATOM 1284 C C . GLU A 1 162 ? 28.607 -1.553 26.844 1.00 35.10 163 GLU A C 1
ATOM 1285 O O . GLU A 1 162 ? 28.515 -2.754 27.095 1.00 34.12 163 GLU A O 1
ATOM 1291 N N . GLY A 1 163 ? 29.449 -1.065 25.936 1.00 36.22 164 GLY A N 1
ATOM 1292 C CA . GLY A 1 163 ? 30.343 -1.945 25.205 1.00 37.60 164 GLY A CA 1
ATOM 1293 C C . GLY A 1 163 ? 29.919 -2.308 23.793 1.00 38.52 164 GLY A C 1
ATOM 1294 O O . GLY A 1 163 ? 30.769 -2.512 22.926 1.00 39.96 164 GLY A O 1
ATOM 1295 N N . LYS A 1 164 ? 28.614 -2.393 23.554 1.00 36.97 165 LYS A N 1
ATOM 1296 C CA . LYS A 1 164 ? 28.107 -2.746 22.230 1.00 35.93 165 LYS A CA 1
ATOM 1297 C C . LYS A 1 164 ? 27.545 -1.548 21.480 1.00 34.11 165 LYS A C 1
ATOM 1298 O O . LYS A 1 164 ? 27.086 -0.581 22.089 1.00 34.13 165 LYS A O 1
ATOM 1304 N N . GLU A 1 165 ? 27.587 -1.609 20.154 1.00 34.04 166 GLU A N 1
ATOM 1305 C CA . GLU A 1 165 ? 27.010 -0.537 19.358 1.00 32.20 166 GLU A CA 1
ATOM 1306 C C . GLU A 1 165 ? 25.517 -0.808 19.485 1.00 27.55 166 GLU A C 1
ATOM 1307 O O . GLU A 1 165 ? 25.104 -1.958 19.646 1.00 25.62 166 GLU A O 1
ATOM 1313 N N . GLU A 1 166 ? 24.711 0.243 19.443 1.00 25.49 167 GLU A N 1
ATOM 1314 C CA . GLU A 1 166 ? 23.270 0.080 19.567 1.00 24.23 167 GLU A CA 1
ATOM 1315 C C . GLU A 1 166 ? 22.708 -0.830 18.473 1.00 23.24 167 GLU A C 1
ATOM 1316 O O . GLU A 1 166 ? 23.187 -0.829 17.336 1.00 21.72 167 GLU A O 1
ATOM 1322 N N . GLU A 1 167 ? 21.706 -1.627 18.834 1.00 17.82 168 GLU A N 1
ATOM 1323 C CA . GLU A 1 167 ? 21.053 -2.529 17.890 1.00 18.90 168 GLU A CA 1
ATOM 1324 C C . GLU A 1 167 ? 19.630 -2.033 17.677 1.00 16.51 168 GLU A C 1
ATOM 1325 O O . GLU A 1 167 ? 18.987 -1.553 18.613 1.00 16.05 168 GLU A O 1
ATOM 1331 N N . LYS A 1 168 ? 19.141 -2.141 16.448 1.00 16.72 169 LYS A N 1
ATOM 1332 C CA . LYS A 1 168 ? 17.801 -1.669 16.141 1.00 15.41 169 LYS A CA 1
ATOM 1333 C C . LYS A 1 168 ? 16.934 -2.661 15.384 1.00 15.74 169 LYS A C 1
ATOM 1334 O O . LYS A 1 168 ? 17.434 -3.553 14.691 1.00 17.14 169 LYS A O 1
ATOM 1340 N N . LEU A 1 169 ? 15.623 -2.493 15.533 1.00 12.44 170 LEU A N 1
ATOM 1341 C CA . LEU A 1 169 ? 14.646 -3.336 14.865 1.00 11.63 170 LEU A CA 1
ATOM 1342 C C . LEU A 1 169 ? 13.507 -2.461 14.358 1.00 13.38 170 LEU A C 1
ATOM 1343 O O . LEU A 1 169 ? 12.912 -1.700 15.119 1.00 13.41 170 LEU A O 1
ATOM 1348 N N . LYS A 1 170 ? 13.202 -2.559 13.072 1.00 14.06 171 LYS A N 1
ATOM 1349 C CA . LYS A 1 170 ? 12.105 -1.781 12.521 1.00 15.99 171 LYS A CA 1
ATOM 1350 C C . LYS A 1 170 ? 10.864 -2.665 12.481 1.00 15.82 171 LYS A C 1
ATOM 1351 O O . LYS A 1 170 ? 10.908 -3.778 11.964 1.00 16.13 171 LYS A O 1
ATOM 1357 N N . VAL A 1 171 ? 9.768 -2.175 13.053 1.00 13.24 172 VAL A N 1
ATOM 1358 C CA . VAL A 1 171 ? 8.502 -2.908 13.088 1.00 13.12 172 VAL A CA 1
ATOM 1359 C C . VAL A 1 171 ? 7.534 -2.125 12.218 1.00 15.77 172 VAL A C 1
ATOM 1360 O O . VAL A 1 171 ? 7.332 -0.936 12.444 1.00 15.88 172 VAL A O 1
ATOM 1364 N N . GLU A 1 172 ? 6.929 -2.785 11.233 1.00 18.54 173 GLU A N 1
ATOM 1365 C CA . GLU A 1 172 ? 6.021 -2.089 10.326 1.00 21.32 173 GLU A CA 1
ATOM 1366 C C . GLU A 1 172 ? 4.564 -2.531 10.307 1.00 20.55 173 GLU A C 1
ATOM 1367 O O . GLU A 1 172 ? 3.733 -1.880 9.672 1.00 23.06 173 GLU A O 1
ATOM 1373 N N . ASN A 1 173 ? 4.242 -3.628 10.980 1.00 18.16 174 ASN A N 1
ATOM 1374 C CA . ASN A 1 173 ? 2.856 -4.082 11.005 1.00 18.57 174 ASN A CA 1
ATOM 1375 C C . ASN A 1 173 ? 2.049 -3.124 11.872 1.00 18.25 174 ASN A C 1
ATOM 1376 O O . ASN A 1 173 ? 2.287 -3.015 13.075 1.00 17.19 174 ASN A O 1
ATOM 1381 N N . ALA A 1 174 ? 1.096 -2.429 11.254 1.00 17.26 175 ALA A N 1
ATOM 1382 C CA . ALA A 1 174 ? 0.269 -1.452 11.958 1.00 17.05 175 ALA A CA 1
ATOM 1383 C C . ALA A 1 174 ? -0.423 -1.956 13.226 1.00 17.10 175 ALA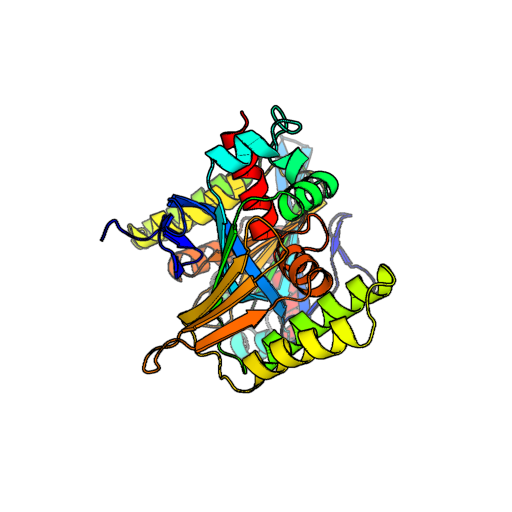 A C 1
ATOM 1384 O O . ALA A 1 174 ? -0.454 -1.257 14.238 1.00 17.10 175 ALA A O 1
ATOM 1386 N N . ASN A 1 175 ? -0.994 -3.154 13.177 1.00 14.76 176 ASN A N 1
ATOM 1387 C CA . ASN A 1 175 ? -1.676 -3.688 14.349 1.00 14.67 176 ASN A CA 1
ATOM 1388 C C . ASN A 1 175 ? -0.722 -3.974 15.499 1.00 14.52 176 ASN A C 1
ATOM 1389 O O . ASN A 1 175 ? -1.030 -3.680 16.658 1.00 15.40 176 ASN A O 1
ATOM 1394 N N . VAL A 1 176 ? 0.433 -4.550 15.182 1.00 12.84 177 VAL A N 1
ATOM 1395 C CA . VAL A 1 176 ? 1.424 -4.862 16.205 1.00 13.91 177 VAL A CA 1
ATOM 1396 C C . VAL A 1 176 ? 2.011 -3.569 16.765 1.00 13.72 177 VAL A C 1
ATOM 1397 O O . VAL A 1 176 ? 2.155 -3.421 17.981 1.00 12.16 177 VAL A O 1
ATOM 1401 N N . VAL A 1 177 ? 2.333 -2.628 15.880 1.00 11.87 178 VAL A N 1
ATOM 1402 C CA . VAL A 1 177 ? 2.897 -1.352 16.312 1.00 14.24 178 VAL A CA 1
ATOM 1403 C C . VAL A 1 177 ? 1.927 -0.627 17.238 1.00 13.35 178 VAL A C 1
ATOM 1404 O O . VAL A 1 177 ? 2.320 -0.107 18.285 1.00 12.43 178 VAL A O 1
ATOM 1408 N N . GLY A 1 178 ? 0.655 -0.608 16.857 1.00 13.29 179 GLY A N 1
ATOM 1409 C CA . GLY A 1 178 ? -0.344 0.058 17.670 1.00 14.80 179 GLY A CA 1
ATOM 1410 C C . GLY A 1 178 ? -0.526 -0.559 19.045 1.00 14.40 179 GLY A C 1
ATOM 1411 O O . GLY A 1 178 ? -0.675 0.159 20.030 1.00 13.89 179 GLY A O 1
ATOM 1412 N N . MET A 1 179 ? -0.509 -1.889 19.122 1.00 13.77 180 MET A N 1
ATOM 1413 C CA . MET A 1 179 ? -0.696 -2.568 20.399 1.00 13.73 180 MET A CA 1
ATOM 1414 C C . MET A 1 179 ? 0.555 -2.505 21.277 1.00 12.71 180 MET A C 1
ATOM 1415 O O . MET A 1 179 ? 0.452 -2.515 22.508 1.00 13.54 180 MET A O 1
ATOM 1420 N N . MET A 1 180 ? 1.731 -2.435 20.657 1.00 13.32 181 MET A N 1
ATOM 1421 C CA . MET A 1 180 ? 2.975 -2.326 21.418 1.00 12.75 181 MET A CA 1
ATOM 1422 C C . MET A 1 180 ? 2.944 -0.981 22.133 1.00 14.10 181 MET A C 1
ATOM 1423 O O . MET A 1 180 ? 3.364 -0.848 23.283 1.00 14.74 181 MET A O 1
ATOM 1428 N N . GLN A 1 181 ? 2.445 0.023 21.426 1.00 13.30 182 GLN A N 1
ATOM 1429 C CA . GLN A 1 181 ? 2.335 1.355 21.982 1.00 14.35 182 GLN A CA 1
ATOM 1430 C C . GLN A 1 181 ? 1.339 1.339 23.144 1.00 15.10 182 GLN A C 1
ATOM 1431 O O . GLN A 1 181 ? 1.591 1.919 24.202 1.00 14.35 182 GLN A O 1
ATOM 1437 N N . ARG A 1 182 ? 0.216 0.651 22.957 1.00 12.31 183 ARG A N 1
ATOM 1438 C CA . ARG A 1 182 ? -0.805 0.582 23.990 1.00 13.29 183 ARG A CA 1
ATOM 1439 C C . ARG A 1 182 ? -0.413 -0.274 25.188 1.00 13.69 183 ARG A C 1
ATOM 1440 O O . ARG A 1 182 ? -1.068 -0.224 26.229 1.00 16.32 183 ARG A O 1
ATOM 1448 N N . TRP A 1 183 ? 0.652 -1.059 25.043 1.00 13.59 184 TRP A N 1
ATOM 1449 C CA . TRP A 1 183 ? 1.124 -1.890 26.139 1.00 14.32 184 TRP A CA 1
ATOM 1450 C C . TRP A 1 183 ? 1.533 -0.921 27.245 1.00 12.64 184 TRP A C 1
ATOM 1451 O O . TRP A 1 183 ? 1.313 -1.183 28.425 1.00 12.24 184 TRP A O 1
ATOM 1462 N N . TYR A 1 184 ? 2.119 0.202 26.837 1.00 12.49 185 TYR A N 1
ATOM 1463 C CA . TYR A 1 184 ? 2.541 1.251 27.761 1.00 12.91 185 TYR A CA 1
ATOM 1464 C C . TYR A 1 184 ? 1.460 2.326 27.903 1.00 14.69 185 TYR A C 1
ATOM 1465 O O . TYR A 1 184 ? 1.146 2.755 29.010 1.00 17.80 185 TYR A O 1
ATOM 1474 N N . LEU A 1 185 ? 0.894 2.757 26.778 1.00 14.74 186 LEU A N 1
ATOM 1475 C CA . LEU A 1 185 ? -0.132 3.794 26.786 1.00 14.81 186 LEU A CA 1
ATOM 1476 C C . LEU A 1 185 ? -1.550 3.235 26.836 1.00 18.63 186 LEU A C 1
ATOM 1477 O O . LEU A 1 185 ? -2.260 3.194 25.830 1.00 21.13 186 LEU A O 1
ATOM 1482 N N . SER A 1 186 ? -1.946 2.798 28.021 1.00 22.88 187 SER A N 1
ATOM 1483 C CA . SER A 1 186 ? -3.277 2.258 28.252 1.00 26.67 187 SER A CA 1
ATOM 1484 C C . SER A 1 186 ? -3.688 2.727 29.639 1.00 27.94 187 SER A C 1
ATOM 1485 O O . SER A 1 186 ? -2.955 2.531 30.608 1.00 29.37 187 SER A O 1
ATOM 1488 N N . GLY A 1 187 ? -4.850 3.358 29.733 1.00 29.63 188 GLY A N 1
ATOM 1489 C CA . GLY A 1 187 ? -5.307 3.851 31.017 1.00 31.61 188 GLY A CA 1
ATOM 1490 C C . GLY A 1 187 ? -5.367 2.801 32.110 1.00 33.24 188 GLY A C 1
ATOM 1491 O O . GLY A 1 187 ? -4.682 2.911 33.127 1.00 36.35 188 GLY A O 1
ATOM 1492 N N . SER A 1 188 ? -6.180 1.773 31.900 1.00 31.06 189 SER A N 1
ATOM 1493 C CA . SER A 1 188 ? -6.343 0.720 32.893 1.00 31.00 189 SER A CA 1
ATOM 1494 C C . SER A 1 188 ? -5.552 -0.554 32.615 1.00 29.51 189 SER A C 1
ATOM 1495 O O . SER A 1 188 ? -5.436 -1.410 33.490 1.00 29.52 189 SER A O 1
ATOM 1498 N N . ARG A 1 189 ? -5.006 -0.687 31.411 1.00 26.67 190 ARG A N 1
ATOM 1499 C CA . ARG A 1 189 ? -4.260 -1.895 31.071 1.00 25.22 190 ARG A CA 1
ATOM 1500 C C . ARG A 1 189 ? -2.780 -1.655 30.784 1.00 23.98 190 ARG A C 1
ATOM 1501 O O . ARG A 1 189 ? -2.091 -2.540 30.279 1.00 24.81 190 ARG A O 1
ATOM 1509 N N . GLY A 1 190 ? -2.295 -0.460 31.107 1.00 23.16 191 GLY A N 1
ATOM 1510 C CA . GLY A 1 190 ? -0.893 -0.149 30.875 1.00 20.16 191 GLY A CA 1
ATOM 1511 C C . GLY A 1 190 ? -0.002 -0.953 31.805 1.00 18.34 191 GLY A C 1
ATOM 1512 O O . GLY A 1 190 ? -0.385 -1.237 32.939 1.00 19.80 191 GLY A O 1
ATOM 1513 N N . VAL A 1 191 ? 1.186 -1.323 31.337 1.00 16.79 192 VAL A N 1
ATOM 1514 C CA . VAL A 1 191 ? 2.104 -2.104 32.157 1.00 17.90 192 VAL A CA 1
ATOM 1515 C C . VAL A 1 191 ? 2.687 -1.263 33.296 1.00 16.40 192 VAL A C 1
ATOM 1516 O O . VAL A 1 191 ? 3.224 -1.804 34.264 1.00 15.54 192 VAL A O 1
ATOM 1520 N N . SER A 1 192 ? 2.569 0.057 33.184 1.00 14.04 193 SER A N 1
ATOM 1521 C CA . SER A 1 192 ? 3.090 0.959 34.212 1.00 12.99 193 SER A CA 1
ATOM 1522 C C . SER A 1 192 ? 2.059 1.991 34.650 1.00 14.23 193 SER A C 1
ATOM 1523 O O . SER A 1 192 ? 1.957 3.071 34.061 1.00 14.71 193 SER A O 1
ATOM 1526 N N . PRO A 1 193 ? 1.270 1.668 35.687 1.00 14.08 194 PRO A N 1
ATOM 1527 C CA . PRO A 1 193 ? 0.257 2.606 36.174 1.00 15.81 194 PRO A CA 1
ATOM 1528 C C . PRO A 1 193 ? 0.895 3.919 36.632 1.00 15.45 194 PRO A C 1
ATOM 1529 O O . PRO A 1 193 ? 0.292 4.982 36.505 1.00 16.31 194 PRO A O 1
ATOM 1533 N N . SER A 1 194 ? 2.114 3.835 37.168 1.00 15.58 195 SER A N 1
ATOM 1534 C CA . SER A 1 194 ? 2.818 5.022 37.640 1.00 15.93 195 SER A CA 1
ATOM 1535 C C . SER A 1 194 ? 3.073 5.999 36.494 1.00 15.81 195 SER A C 1
ATOM 1536 O O . SER A 1 194 ? 2.859 7.205 36.636 1.00 13.78 195 SER A O 1
ATOM 1539 N N . THR A 1 195 ? 3.516 5.477 35.355 1.00 13.27 196 THR A N 1
ATOM 1540 C CA . THR A 1 195 ? 3.782 6.318 34.195 1.00 10.16 196 THR A CA 1
ATOM 1541 C C . THR A 1 195 ? 2.470 6.913 33.687 1.00 10.60 196 THR A C 1
ATOM 1542 O O . THR A 1 195 ? 2.432 8.074 33.276 1.00 12.16 196 THR A O 1
ATOM 1546 N N . ILE A 1 196 ? 1.396 6.124 33.719 1.00 9.79 197 ILE A N 1
ATOM 1547 C CA . ILE A 1 196 ? 0.086 6.602 33.274 1.00 13.65 197 ILE A CA 1
ATOM 1548 C C . ILE A 1 196 ? -0.365 7.806 34.096 1.00 13.89 197 ILE A C 1
ATOM 1549 O O . ILE A 1 196 ? -0.838 8.803 33.546 1.00 12.09 197 ILE A O 1
ATOM 1554 N N . VAL A 1 197 ? -0.220 7.709 35.414 1.00 13.66 198 VAL A N 1
ATOM 1555 C CA . VAL A 1 197 ? -0.591 8.808 36.296 1.00 13.44 198 VAL A CA 1
ATOM 1556 C C . VAL A 1 197 ? 0.252 10.036 35.947 1.00 16.07 198 VAL A C 1
ATOM 1557 O O . VAL A 1 197 ? -0.266 11.150 35.845 1.00 12.58 198 VAL A O 1
ATOM 1561 N N . SER A 1 198 ? 1.550 9.818 35.753 1.00 13.37 199 SER A N 1
ATOM 1562 C CA . SER A 1 198 ? 2.478 10.896 35.418 1.00 14.95 199 SER A CA 1
ATOM 1563 C C . SER A 1 198 ? 2.108 11.616 34.119 1.00 14.55 199 SER A C 1
ATOM 1564 O O . SER A 1 198 ? 2.075 12.848 34.069 1.00 13.61 199 SER A O 1
ATOM 1567 N N . ILE A 1 199 ? 1.840 10.843 33.071 1.00 10.71 200 ILE A N 1
ATOM 1568 C CA . ILE A 1 199 ? 1.465 11.395 31.770 1.00 14.55 200 ILE A CA 1
ATOM 1569 C C . ILE A 1 199 ? 0.191 12.216 31.879 1.00 12.65 200 ILE A C 1
ATOM 1570 O O . ILE A 1 199 ? 0.093 13.307 31.314 1.00 9.73 200 ILE A O 1
ATOM 1575 N N . ALA A 1 200 ? -0.782 11.673 32.605 1.00 13.32 201 ALA A N 1
ATOM 1576 C CA . ALA A 1 200 ? -2.070 12.330 32.802 1.00 13.96 201 ALA A CA 1
ATOM 1577 C C . ALA A 1 200 ? -1.871 13.689 33.461 1.00 14.54 201 ALA A C 1
ATOM 1578 O O . ALA A 1 200 ? -2.433 14.691 33.016 1.00 13.93 201 ALA A O 1
ATOM 1580 N N . ASP A 1 201 ? -1.067 13.725 34.520 1.00 15.02 202 ASP A N 1
ATOM 1581 C CA . ASP A 1 201 ? -0.810 14.983 35.211 1.00 15.94 202 ASP A CA 1
ATOM 1582 C C . ASP A 1 201 ? -0.136 16.002 34.299 1.00 15.19 202 ASP A C 1
ATOM 1583 O O . ASP A 1 201 ? -0.510 17.177 34.291 1.00 12.76 202 ASP A O 1
ATOM 1588 N N . SER A 1 202 ? 0.854 15.556 33.529 1.00 13.08 203 SER A N 1
ATOM 1589 C CA . SER A 1 202 ? 1.563 16.452 32.618 1.00 13.31 203 SER A CA 1
ATOM 1590 C C . SER A 1 202 ? 0.673 16.975 31.501 1.00 13.60 203 SER A C 1
ATOM 1591 O O . SER A 1 202 ? 0.660 18.175 31.225 1.00 16.21 203 SER A O 1
ATOM 1594 N N . ILE A 1 203 ? -0.074 16.088 30.851 1.00 11.33 204 ILE A N 1
ATOM 1595 C CA . ILE A 1 203 ? -0.936 16.535 29.769 1.00 12.31 204 ILE A CA 1
ATOM 1596 C C . ILE A 1 203 ? -2.031 17.472 30.280 1.00 13.79 204 ILE A C 1
ATOM 1597 O O . ILE A 1 203 ? -2.408 18.418 29.594 1.00 14.74 204 ILE A O 1
ATOM 1602 N N . SER A 1 204 ? -2.529 17.223 31.488 1.00 14.68 205 SER A N 1
ATOM 1603 C CA . SER A 1 204 ? -3.551 18.094 32.058 1.00 17.10 205 SER A CA 1
ATOM 1604 C C . SER A 1 204 ? -2.976 19.511 32.164 1.00 15.89 205 SER A C 1
ATOM 1605 O O . SER A 1 204 ? -3.652 20.493 31.856 1.00 15.78 205 SER A O 1
ATOM 1608 N N . ALA A 1 205 ? -1.718 19.605 32.587 1.00 14.73 206 ALA A N 1
ATOM 1609 C CA . ALA A 1 205 ? -1.046 20.894 32.731 1.00 15.44 206 ALA A CA 1
ATOM 1610 C C . ALA A 1 205 ? -0.818 21.533 31.367 1.00 15.75 206 ALA A C 1
ATOM 1611 O O . ALA A 1 205 ? -0.971 22.744 31.200 1.00 15.96 206 ALA A O 1
ATOM 1613 N N . VAL A 1 206 ? -0.445 20.714 30.389 1.00 15.58 207 VAL A N 1
ATOM 1614 C CA . VAL A 1 206 ? -0.211 21.203 29.038 1.00 15.29 207 VAL A CA 1
ATOM 1615 C C . VAL A 1 206 ? -1.484 21.786 28.422 1.00 16.38 207 VAL A C 1
ATOM 1616 O O . VAL A 1 206 ? -1.441 22.824 27.763 1.00 18.00 207 VAL A O 1
ATOM 1620 N N . LEU A 1 207 ? -2.610 21.114 28.643 1.00 15.88 208 LEU A N 1
ATOM 1621 C CA . LEU A 1 207 ? -3.888 21.549 28.085 1.00 20.69 208 LEU A CA 1
ATOM 1622 C C . LEU A 1 207 ? -4.589 22.626 28.903 1.00 26.15 208 LEU A C 1
ATOM 1623 O O . LEU A 1 207 ? -5.457 23.330 28.387 1.00 29.24 208 LEU A O 1
ATOM 1628 N N . THR A 1 208 ? -4.221 22.748 30.175 1.00 30.28 209 THR A N 1
ATOM 1629 C CA . THR A 1 208 ? -4.827 23.747 31.053 1.00 36.83 209 THR A CA 1
ATOM 1630 C C . THR A 1 208 ? -4.308 25.147 30.733 1.00 39.16 209 THR A C 1
ATOM 1631 O O . THR A 1 208 ? -4.881 25.770 29.812 1.00 41.46 209 THR A O 1
ATOM 1635 N N . SER B 1 1 ? -10.913 -15.906 53.428 1.00 42.24 2 SER B N 1
ATOM 1636 C CA . SER B 1 1 ? -9.742 -16.767 53.088 1.00 41.93 2 SER B CA 1
ATOM 1637 C C . SER B 1 1 ? -9.391 -17.680 54.259 1.00 40.13 2 SER B C 1
ATOM 1638 O O . SER B 1 1 ? -9.843 -18.826 54.328 1.00 40.09 2 SER B O 1
ATOM 1641 N N . THR B 1 2 ? -8.578 -17.167 55.177 1.00 36.81 3 THR B N 1
ATOM 1642 C CA . THR B 1 2 ? -8.173 -17.931 56.348 1.00 33.81 3 THR B CA 1
ATOM 1643 C C . THR B 1 2 ? -8.690 -17.235 57.609 1.00 28.36 3 THR B C 1
ATOM 1644 O O . THR B 1 2 ? -8.205 -17.480 58.713 1.00 29.00 3 THR B O 1
ATOM 1648 N N . GLY B 1 3 ? -9.679 -16.361 57.435 1.00 22.32 4 GLY B N 1
ATOM 1649 C CA . GLY B 1 3 ? -10.246 -15.656 58.570 1.00 17.88 4 GLY B CA 1
ATOM 1650 C C . GLY B 1 3 ? -9.496 -14.393 58.951 1.00 13.97 4 GLY B C 1
ATOM 1651 O O . GLY B 1 3 ? -8.449 -14.080 58.388 1.00 13.54 4 GLY B O 1
ATOM 1652 N N . MET B 1 4 ? -10.038 -13.665 59.918 1.00 11.81 5 MET B N 1
ATOM 1653 C CA . MET B 1 4 ? -9.425 -12.425 60.376 1.00 13.02 5 MET B CA 1
ATOM 1654 C C . MET B 1 4 ? -9.450 -12.310 61.890 1.00 13.65 5 MET B C 1
ATOM 1655 O O . MET B 1 4 ? -10.350 -12.830 62.552 1.00 11.74 5 MET B O 1
ATOM 1660 N N . VAL B 1 5 ? -8.449 -11.628 62.434 1.00 9.90 6 VAL B N 1
ATOM 1661 C CA . VAL B 1 5 ? -8.384 -11.390 63.865 1.00 12.05 6 VAL B CA 1
ATOM 1662 C C . VAL B 1 5 ? -8.993 -10.006 64.058 1.00 11.83 6 VAL B C 1
ATOM 1663 O O . VAL B 1 5 ? -8.613 -9.057 63.372 1.00 12.68 6 VAL B O 1
ATOM 1667 N N . MET B 1 6 ? -9.943 -9.880 64.974 1.00 10.47 7 MET B N 1
ATOM 1668 C CA . MET B 1 6 ? -10.561 -8.583 65.188 1.00 13.09 7 MET B CA 1
ATOM 1669 C C . MET B 1 6 ? -9.798 -7.776 66.233 1.00 13.02 7 MET B C 1
ATOM 1670 O O . MET B 1 6 ? -9.584 -8.233 67.352 1.00 12.47 7 MET B O 1
ATOM 1675 N N . VAL B 1 7 ? -9.370 -6.579 65.845 1.00 9.99 8 VAL B N 1
ATOM 1676 C CA . VAL B 1 7 ? -8.640 -5.690 66.739 1.00 11.15 8 VAL B CA 1
ATOM 1677 C C . VAL B 1 7 ? -9.525 -4.463 66.898 1.00 11.03 8 VAL B C 1
ATOM 1678 O O . VAL B 1 7 ? -9.567 -3.607 66.017 1.00 12.31 8 VAL B O 1
ATOM 1682 N N . HIS B 1 8 ? -10.242 -4.391 68.014 1.00 13.69 9 HIS B N 1
ATOM 1683 C CA . HIS B 1 8 ? -11.148 -3.275 68.260 1.00 15.17 9 HIS B CA 1
ATOM 1684 C C . HIS B 1 8 ? -12.080 -3.077 67.065 1.00 15.68 9 HIS B C 1
ATOM 1685 O O . HIS B 1 8 ? -12.243 -1.966 66.563 1.00 14.19 9 HIS B O 1
ATOM 1692 N N . GLU B 1 9 ? -12.674 -4.182 66.615 1.00 14.41 10 GLU B N 1
ATOM 1693 C CA . GLU B 1 9 ? -13.612 -4.200 65.492 1.00 17.76 10 GLU B CA 1
ATOM 1694 C C . GLU B 1 9 ? -12.987 -4.039 64.111 1.00 15.10 10 GLU B C 1
ATOM 1695 O O . GLU B 1 9 ? -13.701 -3.987 63.110 1.00 14.37 10 GLU B O 1
ATOM 1701 N N . VAL B 1 10 ? -11.661 -3.958 64.051 1.00 10.64 11 VAL B N 1
ATOM 1702 C CA . VAL B 1 10 ? -10.974 -3.815 62.771 1.00 9.72 11 VAL B CA 1
ATOM 1703 C C . VAL B 1 10 ? -10.343 -5.151 62.392 1.00 10.70 11 VAL B C 1
ATOM 1704 O O . VAL B 1 10 ? -9.584 -5.729 63.170 1.00 10.75 11 VAL B O 1
ATOM 1708 N N . PRO B 1 11 ? -10.648 -5.662 61.192 1.00 11.40 12 PRO B N 1
ATOM 1709 C CA . PRO B 1 11 ? -10.069 -6.945 60.790 1.00 11.55 12 PRO B CA 1
ATOM 1710 C C . PRO B 1 11 ? -8.590 -6.880 60.419 1.00 11.27 12 PRO B C 1
ATOM 1711 O O . PRO B 1 11 ? -8.150 -5.968 59.717 1.00 11.99 12 PRO B O 1
ATOM 1715 N N . PHE B 1 12 ? -7.836 -7.852 60.926 1.00 11.01 13 PHE B N 1
ATOM 1716 C CA . PHE B 1 12 ? -6.403 -7.982 60.670 1.00 12.37 13 PHE B CA 1
ATOM 1717 C C . PHE B 1 12 ? -6.108 -9.419 60.274 1.00 13.10 13 PHE B C 1
ATOM 1718 O O . PHE B 1 12 ? -6.626 -10.347 60.888 1.00 11.24 13 PHE B O 1
ATOM 1726 N N . PRO B 1 13 ? -5.281 -9.625 59.240 1.00 11.58 14 PRO B N 1
ATOM 1727 C CA . PRO B 1 13 ? -4.982 -11.011 58.868 1.00 12.62 14 PRO B CA 1
ATOM 1728 C C . PRO B 1 13 ? -4.156 -11.629 59.994 1.00 11.68 14 PRO B C 1
ATOM 1729 O O . PRO B 1 13 ? -3.316 -10.958 60.602 1.00 11.17 14 PRO B O 1
ATOM 1733 N N . PRO B 1 14 ? -4.399 -12.909 60.302 1.00 9.20 15 PRO B N 1
ATOM 1734 C CA . PRO B 1 14 ? -3.681 -13.627 61.363 1.00 12.23 15 PRO B CA 1
ATOM 1735 C C . PRO B 1 14 ? -2.179 -13.674 61.099 1.00 11.28 15 PRO B C 1
ATOM 1736 O O . PRO B 1 14 ? -1.364 -13.747 62.028 1.00 10.37 15 PRO B O 1
ATOM 1740 N N . GLN B 1 15 ? -1.824 -13.628 59.819 1.00 10.64 16 GLN B N 1
ATOM 1741 C CA . GLN B 1 15 ? -0.427 -13.648 59.410 1.00 10.93 16 GLN B CA 1
ATOM 1742 C C . GLN B 1 15 ? -0.254 -12.819 58.144 1.00 9.44 16 GLN B C 1
ATOM 1743 O O . GLN B 1 15 ? -1.218 -12.540 57.427 1.00 11.35 16 GLN B O 1
ATOM 1749 N N . ILE B 1 16 ? 0.979 -12.405 57.895 1.00 9.02 17 ILE B N 1
ATOM 1750 C CA . ILE B 1 16 ? 1.320 -11.665 56.692 1.00 8.85 17 ILE B CA 1
ATOM 1751 C C . ILE B 1 16 ? 2.477 -12.454 56.101 1.00 11.87 17 ILE B C 1
ATOM 1752 O O . ILE B 1 16 ? 3.438 -12.778 56.803 1.00 12.24 17 ILE B O 1
ATOM 1757 N N . ILE B 1 17 ? 2.379 -12.780 54.818 1.00 8.42 18 ILE B N 1
ATOM 1758 C CA . ILE B 1 17 ? 3.423 -13.560 54.170 1.00 9.13 18 ILE B CA 1
ATOM 1759 C C . ILE B 1 17 ? 4.423 -12.702 53.410 1.00 9.35 18 ILE B C 1
ATOM 1760 O O . ILE B 1 17 ? 4.057 -11.962 52.500 1.00 10.88 18 ILE B O 1
ATOM 1765 N N . THR B 1 18 ? 5.687 -12.787 53.807 1.00 10.16 19 THR B N 1
ATOM 1766 C CA . THR B 1 18 ? 6.748 -12.065 53.118 1.00 11.42 19 THR B CA 1
ATOM 1767 C C . THR B 1 18 ? 7.451 -13.216 52.403 1.00 12.22 19 THR B C 1
ATOM 1768 O O . THR B 1 18 ? 6.855 -13.847 51.528 1.00 11.42 19 THR B O 1
ATOM 1772 N N . SER B 1 19 ? 8.696 -13.509 52.760 1.00 12.32 20 SER B N 1
ATOM 1773 C CA . SER B 1 19 ? 9.370 -14.649 52.154 1.00 12.85 20 SER B CA 1
ATOM 1774 C C . SER B 1 19 ? 8.983 -15.842 53.035 1.00 14.35 20 SER B C 1
ATOM 1775 O O . SER B 1 19 ? 9.233 -16.998 52.696 1.00 13.43 20 SER B O 1
ATOM 1778 N N . LYS B 1 20 ? 8.358 -15.532 54.170 1.00 9.59 21 LYS B N 1
ATOM 1779 C CA . LYS B 1 20 ? 7.911 -16.534 55.130 1.00 10.46 21 LYS B CA 1
ATOM 1780 C C . LYS B 1 20 ? 6.722 -15.983 55.919 1.00 11.05 21 LYS B C 1
ATOM 1781 O O . LYS B 1 20 ? 6.457 -14.782 55.906 1.00 9.09 21 LYS B O 1
ATOM 1787 N N . PRO B 1 21 ? 5.986 -16.858 56.617 1.00 11.29 22 PRO B N 1
ATOM 1788 C CA . PRO B 1 21 ? 4.828 -16.403 57.400 1.00 10.91 22 PRO B CA 1
ATOM 1789 C C . PRO B 1 21 ? 5.187 -15.631 58.674 1.00 12.68 22 PRO B C 1
ATOM 1790 O O . PRO B 1 21 ? 5.965 -16.116 59.502 1.00 13.35 22 PRO B O 1
ATOM 1794 N N . LEU B 1 22 ? 4.621 -14.435 58.823 1.00 8.30 23 LEU B N 1
ATOM 1795 C CA . LEU B 1 22 ? 4.839 -13.614 60.018 1.00 9.98 23 LEU B CA 1
ATOM 1796 C C . LEU B 1 22 ? 3.520 -13.606 60.790 1.00 9.47 23 LEU B C 1
ATOM 1797 O O . LEU B 1 22 ? 2.468 -13.316 60.221 1.00 8.73 23 LEU B O 1
ATOM 1802 N N . SER B 1 23 ? 3.578 -13.937 62.075 1.00 8.34 24 SER B N 1
ATOM 1803 C CA . SER B 1 23 ? 2.386 -13.997 62.916 1.00 8.39 24 SER B CA 1
ATOM 1804 C C . SER B 1 23 ? 2.050 -12.675 63.582 1.00 8.92 24 SER B C 1
ATOM 1805 O O . SER B 1 23 ? 2.938 -11.908 63.920 1.00 8.80 24 SER B O 1
ATOM 1808 N N . LEU B 1 24 ? 0.758 -12.435 63.775 1.00 6.67 25 LEU B N 1
ATOM 1809 C CA . LEU B 1 24 ? 0.274 -11.228 64.435 1.00 8.41 25 LEU B CA 1
ATOM 1810 C C . LEU B 1 24 ? 0.554 -11.409 65.925 1.00 7.53 25 LEU B C 1
ATOM 1811 O O . LEU B 1 24 ? 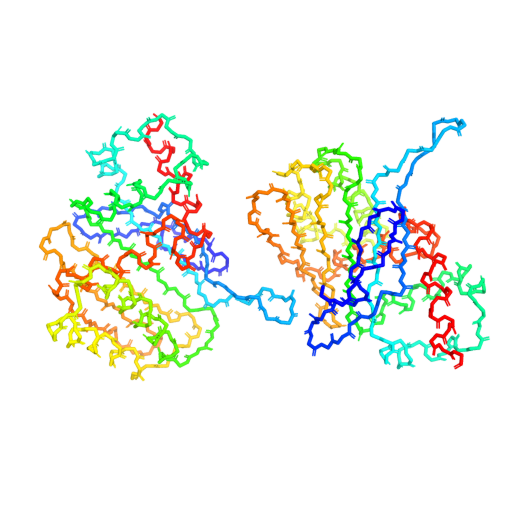-0.261 -11.978 66.651 1.00 9.77 25 LEU B O 1
ATOM 1816 N N . LEU B 1 25 ? 1.712 -10.935 66.375 1.00 8.53 26 LEU B N 1
ATOM 1817 C CA . LEU B 1 25 ? 2.093 -11.083 67.776 1.00 9.25 26 LEU B CA 1
ATOM 1818 C C . LEU B 1 25 ? 1.729 -9.894 68.661 1.00 12.06 26 LEU B C 1
ATOM 1819 O O . LEU B 1 25 ? 1.691 -10.007 69.889 1.00 12.45 26 LEU B O 1
ATOM 1824 N N . GLY B 1 26 ? 1.471 -8.750 68.046 1.00 9.82 27 GLY B N 1
ATOM 1825 C CA . GLY B 1 26 ? 1.100 -7.591 68.830 1.00 9.14 27 GLY B CA 1
ATOM 1826 C C . GLY B 1 26 ? -0.100 -6.904 68.217 1.00 10.34 27 GLY B C 1
ATOM 1827 O O . GLY B 1 26 ? -0.185 -6.775 67.000 1.00 9.84 27 GLY B O 1
ATOM 1828 N N . GLN B 1 27 ? -1.042 -6.484 69.051 1.00 8.59 28 GLN B N 1
ATOM 1829 C CA . GLN B 1 27 ? -2.215 -5.785 68.555 1.00 7.66 28 GLN B CA 1
ATOM 1830 C C . GLN B 1 27 ? -2.674 -4.766 69.589 1.00 10.29 28 GLN B C 1
ATOM 1831 O O . GLN B 1 27 ? -2.585 -5.000 70.795 1.00 7.89 28 GLN B O 1
ATOM 1837 N N . GLY B 1 28 ? -3.142 -3.620 69.107 1.00 9.90 29 GLY B N 1
ATOM 1838 C CA . GLY B 1 28 ? -3.580 -2.571 70.006 1.00 8.39 29 GLY B CA 1
ATOM 1839 C C . GLY B 1 28 ? -4.078 -1.365 69.240 1.00 7.63 29 GLY B C 1
ATOM 1840 O O . GLY B 1 28 ? -4.391 -1.462 68.053 1.00 8.94 29 GLY B O 1
ATOM 1841 N N . ILE B 1 29 ? -4.132 -0.221 69.914 1.00 7.51 30 ILE B N 1
ATOM 1842 C CA . ILE B 1 29 ? -4.628 1.001 69.295 1.00 7.95 30 ILE B CA 1
ATOM 1843 C C . ILE B 1 29 ? -3.891 2.242 69.765 1.00 9.56 30 ILE B C 1
ATOM 1844 O O . ILE B 1 29 ? -3.047 2.186 70.663 1.00 11.65 30 ILE B O 1
ATOM 1849 N N . THR B 1 30 ? -4.207 3.361 69.119 1.00 10.67 31 THR B N 1
ATOM 1850 C CA . THR B 1 30 ? -3.697 4.655 69.539 1.00 8.85 31 THR B CA 1
ATOM 1851 C C . THR B 1 30 ? -4.988 5.397 69.831 1.00 11.09 31 THR B C 1
ATOM 1852 O O . THR B 1 30 ? -5.993 5.216 69.136 1.00 10.03 31 THR B O 1
ATOM 1856 N N . ASP B 1 31 ? -4.982 6.201 70.881 1.00 12.78 32 ASP B N 1
ATOM 1857 C CA . ASP B 1 31 ? -6.180 6.938 71.236 1.00 12.89 32 ASP B CA 1
ATOM 1858 C C . ASP B 1 31 ? -5.803 8.139 72.073 1.00 11.83 32 ASP B C 1
ATOM 1859 O O . ASP B 1 31 ? -4.630 8.360 72.372 1.00 13.74 32 ASP B O 1
ATOM 1864 N N . ILE B 1 32 ? -6.807 8.930 72.415 1.00 11.65 33 ILE B N 1
ATOM 1865 C CA . ILE B 1 32 ? -6.605 10.082 73.272 1.00 12.79 33 ILE B CA 1
ATOM 1866 C C . ILE B 1 32 ? -7.786 10.070 74.213 1.00 14.17 33 ILE B C 1
ATOM 1867 O O . ILE B 1 32 ? -8.804 9.428 73.943 1.00 13.34 33 ILE B O 1
ATOM 1872 N N . GLU B 1 33 ? -7.652 10.765 75.329 1.00 11.53 34 GLU B N 1
ATOM 1873 C CA . GLU B 1 33 ? -8.750 10.841 76.263 1.00 14.53 34 GLU B CA 1
ATOM 1874 C C . GLU B 1 33 ? -9.170 12.295 76.352 1.00 12.48 34 GLU B C 1
ATOM 1875 O O . GLU B 1 33 ? -8.329 13.185 76.439 1.00 15.02 34 GLU B O 1
ATOM 1881 N N . ILE B 1 34 ? -10.473 12.529 76.282 1.00 10.16 35 ILE B N 1
ATOM 1882 C CA . ILE B 1 34 ? -11.022 13.869 76.421 1.00 10.50 35 ILE B CA 1
ATOM 1883 C C . ILE B 1 34 ? -11.834 13.712 77.698 1.00 10.09 35 ILE B C 1
ATOM 1884 O O . ILE B 1 34 ? -13.017 13.359 77.672 1.00 11.20 35 ILE B O 1
ATOM 1889 N N . HIS B 1 35 ? -11.163 13.950 78.819 1.00 12.03 36 HIS B N 1
ATOM 1890 C CA . HIS B 1 35 ? -11.759 13.790 80.137 1.00 12.81 36 HIS B CA 1
ATOM 1891 C C . HIS B 1 35 ? -12.225 12.341 80.271 1.00 11.99 36 HIS B C 1
ATOM 1892 O O . HIS B 1 35 ? -11.422 11.423 80.112 1.00 11.40 36 HIS B O 1
ATOM 1899 N N . PHE B 1 36 ? -13.509 12.123 80.528 1.00 12.34 37 PHE B N 1
ATOM 1900 C CA . PHE B 1 36 ? -14.018 10.761 80.703 1.00 13.13 37 PHE B CA 1
ATOM 1901 C C . PHE B 1 36 ? -14.056 9.913 79.431 1.00 13.82 37 PHE B C 1
ATOM 1902 O O . PHE B 1 36 ? -14.045 8.684 79.499 1.00 14.32 37 PHE B O 1
ATOM 1910 N N . LEU B 1 37 ? -14.085 10.564 78.273 1.00 11.92 38 LEU B N 1
ATOM 1911 C CA . LEU B 1 37 ? -14.198 9.849 77.008 1.00 12.63 38 LEU B CA 1
ATOM 1912 C C . LEU B 1 37 ? -12.909 9.430 76.315 1.00 16.02 38 LEU B C 1
ATOM 1913 O O . LEU B 1 37 ? -11.866 10.071 76.447 1.00 16.43 38 LEU B O 1
ATOM 1918 N N . GLN B 1 38 ? -13.009 8.333 75.572 1.00 14.17 39 GLN B N 1
ATOM 1919 C CA . GLN B 1 38 ? -11.893 7.786 74.818 1.00 14.36 39 GLN B CA 1
ATOM 1920 C C . GLN B 1 38 ? -12.193 7.941 73.329 1.00 11.78 39 GLN B C 1
ATOM 1921 O O . GLN B 1 38 ? -13.314 7.684 72.888 1.00 12.73 39 GLN B O 1
ATOM 1927 N N . VAL B 1 39 ? -11.200 8.385 72.566 1.00 11.69 40 VAL B N 1
ATOM 1928 C CA . VAL B 1 39 ? -11.351 8.541 71.125 1.00 11.04 40 VAL B CA 1
ATOM 1929 C C . VAL B 1 39 ? -10.238 7.729 70.465 1.00 9.92 40 VAL B C 1
ATOM 1930 O O . VAL B 1 39 ? -9.057 8.036 70.622 1.00 8.90 40 VAL B O 1
ATOM 1934 N N . LYS B 1 40 ? -10.623 6.680 69.744 1.00 10.89 41 LYS B N 1
ATOM 1935 C CA . LYS B 1 40 ? -9.664 5.807 69.079 1.00 10.89 41 LYS B CA 1
ATOM 1936 C C . LYS B 1 40 ? -9.277 6.342 67.702 1.00 10.75 41 LYS B C 1
ATOM 1937 O O . LYS B 1 40 ? -10.140 6.715 66.908 1.00 13.15 41 LYS B O 1
ATOM 1943 N N . PHE B 1 41 ? -7.977 6.376 67.421 1.00 9.33 42 PHE B N 1
ATOM 1944 C CA . PHE B 1 41 ? -7.503 6.885 66.138 1.00 8.15 42 PHE B CA 1
ATOM 1945 C C . PHE B 1 41 ? -7.056 5.816 65.154 1.00 9.23 42 PHE B C 1
ATOM 1946 O O . PHE B 1 41 ? -7.342 5.909 63.961 1.00 7.91 42 PHE B O 1
ATOM 1954 N N . THR B 1 42 ? -6.335 4.813 65.640 1.00 9.41 43 THR B N 1
ATOM 1955 C CA . THR B 1 42 ? -5.884 3.738 64.759 1.00 8.74 43 THR B CA 1
ATOM 1956 C C . THR B 1 42 ? -5.839 2.401 65.482 1.00 9.33 43 THR B C 1
ATOM 1957 O O . THR B 1 42 ? -5.811 2.349 66.714 1.00 9.32 43 THR B O 1
ATOM 1961 N N . ALA B 1 43 ? -5.840 1.327 64.694 1.00 8.99 44 ALA B N 1
ATOM 1962 C CA . ALA B 1 43 ? -5.731 -0.034 65.211 1.00 9.57 44 ALA B CA 1
ATOM 1963 C C .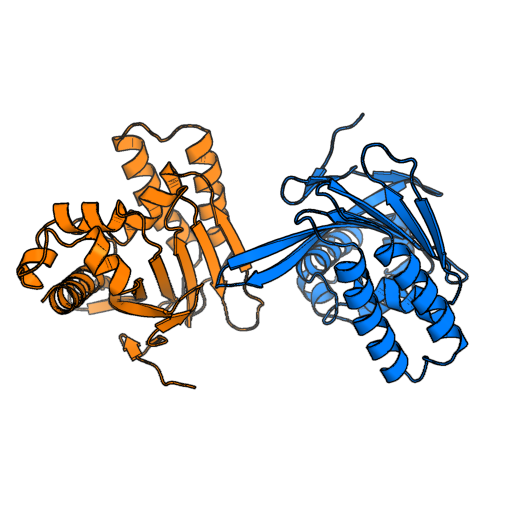 ALA B 1 43 ? -4.377 -0.473 64.671 1.00 9.33 44 ALA B C 1
ATOM 1964 O O . ALA B 1 43 ? -4.052 -0.199 63.515 1.00 9.41 44 ALA B O 1
ATOM 1966 N N . ILE B 1 44 ? -3.597 -1.148 65.504 1.00 7.86 45 ILE B N 1
ATOM 1967 C CA . ILE B 1 44 ? -2.256 -1.573 65.132 1.00 9.57 45 ILE B CA 1
ATOM 1968 C C . ILE B 1 44 ? -2.021 -3.075 65.232 1.00 8.68 45 ILE B C 1
ATOM 1969 O O . ILE B 1 44 ? -2.516 -3.730 66.144 1.00 9.36 45 ILE B O 1
ATOM 1974 N N . GLY B 1 45 ? -1.255 -3.601 64.282 1.00 7.44 46 GLY B N 1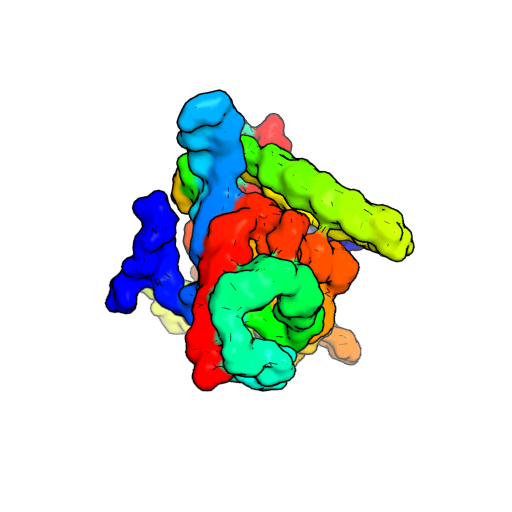
ATOM 1975 C CA . GLY B 1 45 ? -0.910 -5.010 64.281 1.00 6.86 46 GLY B CA 1
ATOM 1976 C C . GLY B 1 45 ? 0.579 -5.139 64.006 1.00 8.00 46 GLY B C 1
ATOM 1977 O O . GLY B 1 45 ? 1.082 -4.558 63.042 1.00 8.51 46 GLY B O 1
ATOM 1978 N N . VAL B 1 46 ? 1.291 -5.867 64.867 1.00 7.55 47 VAL B N 1
ATOM 1979 C CA . VAL B 1 46 ? 2.729 -6.081 64.699 1.00 6.78 47 VAL B CA 1
ATOM 1980 C C . VAL B 1 46 ? 2.968 -7.551 64.341 1.00 8.34 47 VAL B C 1
ATOM 1981 O O . VAL B 1 46 ? 2.540 -8.461 65.060 1.00 7.98 47 VAL B O 1
ATOM 1985 N N . TYR B 1 47 ? 3.651 -7.770 63.220 1.00 7.40 48 TYR B N 1
ATOM 1986 C CA . TYR B 1 47 ? 3.916 -9.114 62.714 1.00 6.14 48 TYR B CA 1
ATOM 1987 C C . TYR B 1 47 ? 5.384 -9.520 62.775 1.00 7.77 48 TYR B C 1
ATOM 1988 O O . TYR B 1 47 ? 6.255 -8.803 62.289 1.00 7.28 48 TYR B O 1
ATOM 1997 N N . LEU B 1 48 ? 5.633 -10.691 63.361 1.00 7.46 49 LEU B N 1
ATOM 1998 C CA . LEU B 1 48 ? 6.977 -11.236 63.518 1.00 9.63 49 LEU B CA 1
ATOM 1999 C C . LEU B 1 48 ? 6.953 -12.756 63.344 1.00 8.98 49 LEU B C 1
ATOM 2000 O O . LEU B 1 48 ? 5.931 -13.405 63.576 1.00 8.36 49 LEU B O 1
ATOM 2005 N N . ASP B 1 49 ? 8.092 -13.316 62.954 1.00 10.08 50 ASP B N 1
ATOM 2006 C CA . ASP B 1 49 ? 8.219 -14.759 62.795 1.00 11.79 50 ASP B CA 1
ATOM 2007 C C . ASP B 1 49 ? 8.618 -15.336 64.156 1.00 9.71 50 ASP B C 1
ATOM 2008 O O . ASP B 1 49 ? 9.638 -14.944 64.730 1.00 12.10 50 ASP B O 1
ATOM 2013 N N . PRO B 1 50 ? 7.806 -16.253 64.705 1.00 9.89 51 PRO B N 1
ATOM 2014 C CA . PRO B 1 50 ? 8.118 -16.857 66.004 1.00 12.03 51 PRO B CA 1
ATOM 2015 C C . PRO B 1 50 ? 9.540 -17.415 66.062 1.00 11.49 51 PRO B C 1
ATOM 2016 O O . PRO B 1 50 ? 10.215 -17.316 67.090 1.00 13.67 51 PRO B O 1
ATOM 2020 N N . SER B 1 51 ? 9.995 -18.000 64.956 1.00 14.92 52 SER B N 1
ATOM 2021 C CA . SER B 1 51 ? 11.342 -18.562 64.899 1.00 16.75 52 SER B CA 1
ATOM 2022 C C . SER B 1 51 ? 12.410 -17.490 65.106 1.00 16.90 52 SER B C 1
ATOM 2023 O O . SER B 1 51 ? 13.409 -17.729 65.789 1.00 14.45 52 SER B O 1
ATOM 2026 N N . ASP B 1 52 ? 12.210 -16.315 64.512 1.00 14.77 53 ASP B N 1
ATOM 2027 C CA . ASP B 1 52 ? 13.166 -15.222 64.676 1.00 14.57 53 ASP B CA 1
ATOM 2028 C C . ASP B 1 52 ? 13.164 -14.781 66.133 1.00 13.27 53 ASP B C 1
ATOM 2029 O O . ASP B 1 52 ? 14.215 -14.487 66.709 1.00 15.31 53 ASP B O 1
ATOM 2034 N N . VAL B 1 53 ? 11.975 -14.723 66.724 1.00 12.55 54 VAL B N 1
ATOM 2035 C CA . VAL B 1 53 ? 11.850 -14.330 68.120 1.00 12.50 54 VAL B CA 1
ATOM 2036 C C . VAL B 1 53 ? 12.696 -15.249 69.003 1.00 14.26 54 VAL B C 1
ATOM 2037 O O . VAL B 1 53 ? 13.452 -14.783 69.853 1.00 15.20 54 VAL B O 1
ATOM 2041 N N . LYS B 1 54 ? 12.575 -16.554 68.787 1.00 13.94 55 LYS B N 1
ATOM 2042 C CA . LYS B 1 54 ? 13.326 -17.526 69.578 1.00 15.56 55 LYS B CA 1
ATOM 2043 C C . LYS B 1 54 ? 14.832 -17.404 69.353 1.00 17.70 55 LYS B C 1
ATOM 2044 O O . LYS B 1 54 ? 15.623 -17.565 70.282 1.00 20.20 55 LYS B O 1
ATOM 2050 N N . THR B 1 55 ? 15.221 -17.099 68.120 1.00 16.02 56 THR B N 1
ATOM 2051 C CA . THR B 1 55 ? 16.631 -16.965 67.765 1.00 20.39 56 THR B CA 1
ATOM 2052 C C . THR B 1 55 ? 17.306 -15.709 68.313 1.00 21.42 56 THR B C 1
ATOM 2053 O O . THR B 1 55 ? 18.427 -15.769 68.823 1.00 21.91 56 THR B O 1
ATOM 2057 N N . HIS B 1 56 ? 16.618 -14.577 68.211 1.00 19.44 57 HIS B N 1
ATOM 2058 C CA . HIS B 1 56 ? 17.175 -13.296 68.639 1.00 19.32 57 HIS B CA 1
ATOM 2059 C C . HIS B 1 56 ? 16.860 -12.810 70.048 1.00 19.19 57 HIS B C 1
ATOM 2060 O O . HIS B 1 56 ? 17.532 -11.910 70.552 1.00 21.34 57 HIS B O 1
ATOM 2067 N N . LEU B 1 57 ? 15.848 -13.385 70.689 1.00 15.88 58 LEU B N 1
ATOM 2068 C CA . LEU B 1 57 ? 15.483 -12.940 72.025 1.00 15.39 58 LEU B CA 1
ATOM 2069 C C . LEU B 1 57 ? 15.512 -14.067 73.056 1.00 13.38 58 LEU B C 1
ATOM 2070 O O . LEU B 1 57 ? 14.825 -14.009 74.073 1.00 12.48 58 LEU B O 1
ATOM 2075 N N . ASP B 1 58 ? 16.335 -15.078 72.795 1.00 16.70 59 ASP B N 1
ATOM 2076 C CA . ASP B 1 58 ? 16.459 -16.229 73.688 1.00 18.61 59 ASP B CA 1
ATOM 2077 C C . ASP B 1 58 ? 16.785 -15.859 75.137 1.00 17.45 59 ASP B C 1
ATOM 2078 O O . ASP B 1 58 ? 16.330 -16.525 76.067 1.00 19.47 59 ASP B O 1
ATOM 2083 N N . ASN B 1 59 ? 17.568 -14.802 75.333 1.00 19.25 60 ASN B N 1
ATOM 2084 C CA . ASN B 1 59 ? 17.943 -14.381 76.681 1.00 20.33 60 ASN B CA 1
ATOM 2085 C C . ASN B 1 59 ? 16.768 -13.889 77.520 1.00 20.59 60 ASN B C 1
ATOM 2086 O O . ASN B 1 59 ? 16.912 -13.651 78.719 1.00 20.86 60 ASN B O 1
ATOM 2091 N N . TRP B 1 60 ? 15.604 -13.738 76.897 1.00 16.78 61 TRP B N 1
ATOM 2092 C CA . TRP B 1 60 ? 14.434 -13.260 77.620 1.00 15.62 61 TRP B CA 1
ATOM 2093 C C . TRP B 1 60 ? 13.428 -14.361 77.900 1.00 15.74 61 TRP B C 1
ATOM 2094 O O . TRP B 1 60 ? 12.327 -14.091 78.368 1.00 15.74 61 TRP B O 1
ATOM 2105 N N . LYS B 1 61 ? 13.812 -15.602 77.624 1.00 16.09 62 LYS B N 1
ATOM 2106 C CA . LYS B 1 61 ? 12.928 -16.736 77.845 1.00 16.77 62 LYS B CA 1
ATOM 2107 C C . LYS B 1 61 ? 12.618 -16.940 79.322 1.00 20.04 62 LYS B C 1
ATOM 2108 O O . LYS B 1 61 ? 13.450 -16.656 80.186 1.00 20.82 62 LYS B O 1
ATOM 2114 N N . GLY B 1 62 ? 11.411 -17.424 79.602 1.00 20.14 63 GLY B N 1
ATOM 2115 C CA . GLY B 1 62 ? 11.006 -17.671 80.972 1.00 21.22 63 GLY B CA 1
ATOM 2116 C C . GLY B 1 62 ? 10.314 -16.504 81.650 1.00 21.05 63 GLY B C 1
ATOM 2117 O O . GLY B 1 62 ? 9.681 -16.677 82.690 1.00 24.35 63 GLY B O 1
ATOM 2118 N N . LYS B 1 63 ? 10.428 -15.313 81.071 1.00 18.09 64 LYS B N 1
ATOM 2119 C CA . LYS B 1 63 ? 9.799 -14.137 81.657 1.00 16.53 64 LYS B CA 1
ATOM 2120 C C . LYS B 1 63 ? 8.334 -14.033 81.252 1.00 16.07 64 LYS B C 1
ATOM 2121 O O . LYS B 1 63 ? 7.948 -14.458 80.162 1.00 15.46 64 LYS B O 1
ATOM 2127 N N . THR B 1 64 ? 7.523 -13.478 82.144 1.00 14.12 65 THR B N 1
ATOM 2128 C CA . THR B 1 64 ? 6.099 -13.310 81.879 1.00 15.89 65 THR B CA 1
ATOM 2129 C C . THR B 1 64 ? 5.873 -12.085 81.003 1.00 16.22 65 THR B C 1
ATOM 2130 O O . THR B 1 64 ? 6.773 -11.261 80.826 1.00 16.12 65 THR B O 1
ATOM 2134 N N . GLY B 1 65 ? 4.665 -11.968 80.462 1.00 15.79 66 GLY B N 1
ATOM 2135 C CA . GLY B 1 65 ? 4.348 -10.827 79.626 1.00 16.26 66 GLY B CA 1
ATOM 2136 C C . GLY B 1 65 ? 4.459 -9.541 80.421 1.00 17.74 66 GLY B C 1
ATOM 2137 O O . GLY B 1 65 ? 4.933 -8.525 79.914 1.00 14.98 66 GLY B O 1
ATOM 2138 N N . LYS B 1 66 ? 4.029 -9.586 81.678 1.00 18.33 67 LYS B N 1
ATOM 2139 C CA . LYS B 1 66 ? 4.089 -8.410 82.534 1.00 18.68 67 LYS B CA 1
ATOM 2140 C C . LYS B 1 66 ? 5.534 -7.983 82.771 1.00 17.92 67 LYS B C 1
ATOM 2141 O O . LYS B 1 66 ? 5.841 -6.790 82.780 1.00 16.96 67 LYS B O 1
ATOM 2147 N N . GLU B 1 67 ? 6.417 -8.959 82.960 1.00 17.77 68 GLU B N 1
ATOM 2148 C CA . GLU B 1 67 ? 7.829 -8.665 83.184 1.00 19.96 68 GLU B CA 1
ATOM 2149 C C . GLU B 1 67 ? 8.448 -8.017 81.949 1.00 19.22 68 GLU B C 1
ATOM 2150 O O . GLU B 1 67 ? 9.182 -7.035 82.061 1.00 20.00 68 GLU B O 1
ATOM 2156 N N . LEU B 1 68 ? 8.149 -8.564 80.772 1.00 16.92 69 LEU B N 1
ATOM 2157 C CA . LEU B 1 68 ? 8.690 -8.026 79.530 1.00 15.78 69 LEU B CA 1
ATOM 2158 C C . LEU B 1 68 ? 8.105 -6.654 79.207 1.00 14.36 69 LEU B C 1
ATOM 2159 O O . LEU B 1 68 ? 8.812 -5.767 78.729 1.00 16.92 69 LEU B O 1
ATOM 2164 N N . ALA B 1 69 ? 6.816 -6.484 79.482 1.00 17.74 70 ALA B N 1
ATOM 2165 C CA . ALA B 1 69 ? 6.125 -5.230 79.206 1.00 17.48 70 ALA B CA 1
ATOM 2166 C C . ALA B 1 69 ? 6.756 -4.035 79.906 1.00 20.33 70 ALA B C 1
ATOM 2167 O O . ALA B 1 69 ? 6.785 -2.936 79.357 1.00 18.96 70 ALA B O 1
ATOM 2169 N N . GLY B 1 70 ? 7.258 -4.253 81.118 1.00 21.50 71 GLY B N 1
ATOM 2170 C CA . GLY B 1 70 ? 7.865 -3.168 81.866 1.00 23.69 71 GLY B CA 1
ATOM 2171 C C . GLY B 1 70 ? 9.369 -3.052 81.714 1.00 23.65 71 GLY B C 1
ATOM 2172 O O . GLY B 1 70 ? 10.005 -2.303 82.453 1.00 25.79 71 GLY B O 1
ATOM 2173 N N . ASP B 1 71 ? 9.943 -3.775 80.757 1.00 24.51 72 ASP B N 1
ATOM 2174 C CA . ASP B 1 71 ? 11.389 -3.736 80.542 1.00 23.63 72 ASP B CA 1
ATOM 2175 C C . ASP B 1 71 ? 11.755 -3.081 79.210 1.00 22.00 72 ASP B C 1
ATOM 2176 O O . ASP B 1 71 ? 11.658 -3.707 78.153 1.00 21.78 72 ASP B O 1
ATOM 2181 N N . ASP B 1 72 ? 12.193 -1.827 79.255 1.00 22.55 73 ASP B N 1
ATOM 2182 C CA . ASP B 1 72 ? 12.556 -1.127 78.025 1.00 21.61 73 ASP B CA 1
ATOM 2183 C C . ASP B 1 72 ? 13.772 -1.720 77.327 1.00 21.49 73 ASP B C 1
ATOM 2184 O O . ASP B 1 72 ? 13.971 -1.502 76.129 1.00 23.28 73 ASP B O 1
ATOM 2189 N N . ASP B 1 73 ? 14.590 -2.463 78.065 1.00 19.20 74 ASP B N 1
ATOM 2190 C CA . ASP B 1 73 ? 15.765 -3.087 77.467 1.00 19.18 74 ASP B CA 1
ATOM 2191 C C . ASP B 1 73 ? 15.297 -4.191 76.525 1.00 17.44 74 ASP B C 1
ATOM 2192 O O . ASP B 1 73 ? 15.928 -4.463 75.502 1.00 16.24 74 ASP B O 1
ATOM 2197 N N . PHE B 1 74 ? 14.185 -4.825 76.878 1.00 17.57 75 PHE B N 1
ATOM 2198 C CA . PHE B 1 74 ? 13.632 -5.889 76.052 1.00 16.52 75 PHE B CA 1
ATOM 2199 C C . PHE B 1 74 ? 13.194 -5.334 74.702 1.00 14.69 75 PHE B C 1
ATOM 2200 O O . PHE B 1 74 ? 13.497 -5.901 73.658 1.00 13.77 75 PHE B O 1
ATOM 2208 N N . PHE B 1 75 ? 12.476 -4.220 74.722 1.00 14.77 76 PHE B N 1
ATOM 2209 C CA . PHE B 1 75 ? 12.011 -3.624 73.481 1.00 14.82 76 PHE B CA 1
ATOM 2210 C C . PHE B 1 75 ? 13.151 -3.050 72.648 1.00 14.90 76 PHE B C 1
ATOM 2211 O O . PHE B 1 75 ? 13.052 -2.976 71.424 1.00 13.87 76 PHE B O 1
ATOM 2219 N N . ASP B 1 76 ? 14.242 -2.667 73.307 1.00 15.79 77 ASP B N 1
ATOM 2220 C CA . ASP B 1 76 ? 15.399 -2.159 72.580 1.00 19.36 77 ASP B CA 1
ATOM 2221 C C . ASP B 1 76 ? 16.027 -3.344 71.855 1.00 17.65 77 ASP B C 1
ATOM 2222 O O . ASP B 1 76 ? 16.499 -3.214 70.728 1.00 17.06 77 ASP B O 1
ATOM 2227 N N . ALA B 1 77 ? 16.024 -4.504 72.509 1.00 17.17 78 ALA B N 1
ATOM 2228 C CA . ALA B 1 77 ? 16.582 -5.713 71.910 1.00 15.20 78 ALA B CA 1
ATOM 2229 C C . ALA B 1 77 ? 15.734 -6.122 70.705 1.00 14.22 78 ALA B C 1
ATOM 2230 O O . ALA B 1 77 ? 16.267 -6.538 69.677 1.00 16.79 78 ALA B O 1
ATOM 2232 N N . LEU B 1 78 ? 14.415 -5.992 70.835 1.00 14.97 79 LEU B N 1
ATOM 2233 C CA . LEU B 1 78 ? 13.506 -6.340 69.746 1.00 14.41 79 LEU B CA 1
ATOM 2234 C C . LEU B 1 78 ? 13.745 -5.444 68.533 1.00 12.90 79 LEU B C 1
ATOM 2235 O O . LEU B 1 78 ? 13.898 -5.925 67.413 1.00 12.56 79 LEU B O 1
ATOM 2240 N N . ALA B 1 79 ? 13.777 -4.136 68.761 1.00 15.17 80 ALA B N 1
ATOM 2241 C CA . ALA B 1 79 ? 13.992 -3.189 67.673 1.00 15.42 80 ALA B CA 1
ATOM 2242 C C . ALA B 1 79 ? 15.367 -3.372 67.028 1.00 16.52 80 ALA B C 1
ATOM 2243 O O . ALA B 1 79 ? 15.508 -3.264 65.809 1.00 17.05 80 ALA B O 1
ATOM 2245 N N . SER B 1 80 ? 16.374 -3.652 67.853 1.00 17.07 81 SER B N 1
ATOM 2246 C CA . SER B 1 80 ? 17.745 -3.838 67.380 1.00 17.04 81 SER B CA 1
ATOM 2247 C C . SER B 1 80 ? 17.979 -5.193 66.719 1.00 18.51 81 SER B C 1
ATOM 2248 O O . SER B 1 80 ? 18.903 -5.347 65.917 1.00 17.24 81 SER B O 1
ATOM 2251 N N . ALA B 1 81 ? 17.148 -6.172 67.060 1.00 17.52 82 ALA B N 1
ATOM 2252 C CA . ALA B 1 81 ? 17.282 -7.512 66.501 1.00 18.67 82 ALA B CA 1
ATOM 2253 C C . ALA B 1 81 ? 17.207 -7.487 64.981 1.00 18.53 82 ALA B C 1
ATOM 2254 O O . ALA B 1 81 ? 16.346 -6.821 64.399 1.00 16.74 82 ALA B O 1
ATOM 2256 N N . GLU B 1 82 ? 18.115 -8.220 64.346 1.00 19.55 83 GLU B N 1
ATOM 2257 C CA . GLU B 1 82 ? 18.166 -8.298 62.896 1.00 18.46 83 GLU B CA 1
ATOM 2258 C C . GLU B 1 82 ? 17.178 -9.332 62.370 1.00 18.00 83 GLU B C 1
ATOM 2259 O O . GLU B 1 82 ? 17.558 -10.400 61.882 1.00 15.88 83 GLU B O 1
ATOM 2265 N N . MET B 1 83 ? 15.901 -8.998 62.490 1.00 13.36 84 MET B N 1
ATOM 2266 C CA . MET B 1 83 ? 14.822 -9.851 62.022 1.00 13.05 84 MET B CA 1
ATOM 2267 C C . MET B 1 83 ? 13.788 -8.924 61.403 1.00 13.71 84 MET B C 1
ATOM 2268 O O . MET B 1 83 ? 13.627 -7.782 61.842 1.00 14.35 84 MET B O 1
ATOM 2273 N N . GLU B 1 84 ? 13.097 -9.399 60.376 1.00 12.89 85 GLU B N 1
ATOM 2274 C CA . GLU B 1 84 ? 12.109 -8.560 59.726 1.00 14.51 85 GLU B CA 1
ATOM 2275 C C . GLU B 1 84 ? 10.868 -8.375 60.581 1.00 12.03 85 GLU B C 1
ATOM 2276 O O . GLU B 1 84 ? 10.518 -9.228 61.399 1.00 9.68 85 GLU B O 1
ATOM 2282 N N . LYS B 1 85 ? 10.213 -7.235 60.396 1.00 9.45 86 LYS B N 1
ATOM 2283 C CA . LYS B 1 85 ? 9.007 -6.923 61.135 1.00 8.33 86 LYS B CA 1
ATOM 2284 C C . LYS B 1 85 ? 8.058 -6.178 60.221 1.00 8.45 86 LYS B C 1
ATOM 2285 O O . LYS B 1 85 ? 8.489 -5.407 59.362 1.00 9.17 86 LYS B O 1
ATOM 2291 N N . VAL B 1 86 ? 6.766 -6.429 60.392 1.00 7.29 87 VAL B N 1
ATOM 2292 C CA . VAL B 1 86 ? 5.763 -5.718 59.620 1.00 7.37 87 VAL B CA 1
ATOM 2293 C C . VAL B 1 86 ? 4.817 -5.091 60.623 1.00 8.69 87 VAL B C 1
ATOM 2294 O O . VAL B 1 86 ? 4.402 -5.734 61.587 1.00 8.95 87 VAL B O 1
ATOM 2298 N N . ILE B 1 87 ? 4.516 -3.819 60.416 1.00 6.25 88 ILE B N 1
ATOM 2299 C CA . ILE B 1 87 ? 3.581 -3.111 61.277 1.00 7.07 88 ILE B CA 1
ATOM 2300 C C . ILE B 1 87 ? 2.459 -2.646 60.366 1.00 7.63 88 ILE B C 1
ATOM 2301 O O . ILE B 1 87 ? 2.709 -1.967 59.370 1.00 9.72 88 ILE B O 1
ATOM 2306 N N . ARG B 1 88 ? 1.232 -3.031 60.706 1.00 6.86 89 ARG B N 1
ATOM 2307 C CA . ARG B 1 88 ? 0.050 -2.676 59.923 1.00 7.42 89 ARG B CA 1
ATOM 2308 C C . ARG B 1 88 ? -0.804 -1.735 60.752 1.00 7.40 89 ARG B C 1
ATOM 2309 O O . ARG B 1 88 ? -1.173 -2.053 61.881 1.00 7.38 89 ARG B O 1
ATOM 2317 N N . VAL B 1 89 ? -1.119 -0.578 60.182 1.00 6.89 90 VAL B N 1
ATOM 2318 C CA . VAL B 1 89 ? -1.901 0.429 60.889 1.00 8.75 90 VAL B CA 1
ATOM 2319 C C . VAL B 1 89 ? -3.153 0.785 60.113 1.00 8.53 90 VAL B C 1
ATOM 2320 O O . VAL B 1 89 ? -3.072 1.220 58.963 1.00 12.27 90 VAL B O 1
ATOM 2324 N N . VAL B 1 90 ? -4.310 0.595 60.738 1.00 7.71 91 VAL B N 1
ATOM 2325 C CA . VAL B 1 90 ? -5.577 0.910 60.088 1.00 8.31 91 VAL B CA 1
ATOM 2326 C C . VAL B 1 90 ? -6.210 2.139 60.722 1.00 7.92 91 VAL B C 1
ATOM 2327 O O . VAL B 1 90 ? -6.330 2.238 61.944 1.00 8.46 91 VAL B O 1
ATOM 2331 N N . VAL B 1 91 ? -6.615 3.075 59.873 1.00 6.99 92 VAL B N 1
ATOM 2332 C CA . VAL B 1 91 ? -7.224 4.317 60.325 1.00 8.38 92 VAL B CA 1
ATOM 2333 C C . VAL B 1 91 ? -8.653 4.119 60.819 1.00 9.95 92 VAL B C 1
ATOM 2334 O O . VAL B 1 91 ? -9.504 3.607 60.092 1.00 9.36 92 VAL B O 1
ATOM 2338 N N . ILE B 1 92 ? -8.908 4.511 62.065 1.00 10.26 93 ILE B N 1
ATOM 2339 C CA . ILE B 1 92 ? -10.248 4.412 62.632 1.00 12.28 93 ILE B CA 1
ATOM 2340 C C . ILE B 1 92 ? -10.899 5.794 62.524 1.00 13.93 93 ILE B C 1
ATOM 2341 O O . ILE B 1 92 ? -12.017 5.931 62.031 1.00 16.52 93 ILE B O 1
ATOM 2346 N N . LYS B 1 93 ? -10.177 6.814 62.980 1.00 13.32 94 LYS B N 1
ATOM 2347 C CA . LYS B 1 93 ? -10.657 8.194 62.948 1.00 13.77 94 LYS B CA 1
ATOM 2348 C C . LYS B 1 93 ? -10.040 8.888 61.732 1.00 11.53 94 LYS B C 1
ATOM 2349 O O . LYS B 1 93 ? -8.818 9.020 61.651 1.00 11.30 94 LYS B O 1
ATOM 2355 N N . GLU B 1 94 ? -10.867 9.339 60.790 1.00 10.02 95 GLU B N 1
ATOM 2356 C CA . GLU B 1 94 ? -10.324 9.988 59.601 1.00 9.79 95 GLU B CA 1
ATOM 2357 C C . GLU B 1 94 ? -9.616 11.289 59.956 1.00 9.96 95 GLU B C 1
ATOM 2358 O O . GLU B 1 94 ? -10.111 12.084 60.757 1.00 9.78 95 GLU B O 1
ATOM 2364 N N . ILE B 1 95 ? -8.450 11.485 59.353 1.00 9.39 96 ILE B N 1
ATOM 2365 C CA . ILE B 1 95 ? -7.628 12.663 59.595 1.00 8.25 96 ILE B CA 1
ATOM 2366 C C . ILE B 1 95 ? -6.869 13.013 58.329 1.00 8.73 96 ILE B C 1
ATOM 2367 O O . ILE B 1 95 ? -6.858 12.248 57.365 1.00 7.58 96 ILE B O 1
ATOM 2372 N N . LYS B 1 96 ? -6.238 14.180 58.342 1.00 8.43 97 LYS B N 1
ATOM 2373 C CA . LYS B 1 96 ? -5.401 14.608 57.235 1.00 8.57 97 LYS B CA 1
ATOM 2374 C C . LYS B 1 96 ? -4.137 13.772 57.414 1.00 9.05 97 LYS B C 1
ATOM 2375 O O . LYS B 1 96 ? -3.712 13.541 58.544 1.00 8.90 97 LYS B O 1
ATOM 2381 N N . GLY B 1 97 ? -3.545 13.320 56.313 1.00 7.69 98 GLY B N 1
ATOM 2382 C CA . GLY B 1 97 ? -2.334 12.523 56.409 1.00 8.25 98 GLY B CA 1
ATOM 2383 C C . GLY B 1 97 ? -1.233 13.317 57.083 1.00 9.05 98 GLY B C 1
ATOM 2384 O O . GLY B 1 97 ? -0.349 12.752 57.723 1.00 10.10 98 GLY B O 1
ATOM 2385 N N . ALA B 1 98 ? -1.290 14.638 56.942 1.00 8.72 99 ALA B N 1
ATOM 2386 C CA . ALA B 1 98 ? -0.292 15.511 57.548 1.00 9.72 99 ALA B CA 1
ATOM 2387 C C . ALA B 1 98 ? -0.231 15.336 59.062 1.00 10.48 99 ALA B C 1
ATOM 2388 O O . ALA B 1 98 ? 0.837 15.451 59.658 1.00 11.60 99 ALA B O 1
ATOM 2390 N N . GLN B 1 99 ? -1.375 15.071 59.685 1.00 9.27 100 GLN B N 1
ATOM 2391 C CA . GLN B 1 99 ? -1.412 14.896 61.133 1.00 9.04 100 GLN B CA 1
ATOM 2392 C C . GLN B 1 99 ? -0.534 13.720 61.555 1.00 10.33 100 GLN B C 1
ATOM 2393 O O . GLN B 1 99 ? 0.271 13.823 62.483 1.00 9.90 100 GLN B O 1
ATOM 2399 N N . TYR B 1 100 ? -0.703 12.598 60.865 1.00 8.78 101 TYR B N 1
ATOM 2400 C CA . TYR B 1 100 ? 0.070 11.394 61.147 1.00 7.75 101 TYR B CA 1
ATOM 2401 C C . TYR B 1 100 ? 1.535 11.667 60.806 1.00 9.47 101 TYR B C 1
ATOM 2402 O O . TYR B 1 100 ? 2.445 11.288 61.546 1.00 9.32 101 TYR B O 1
ATOM 2411 N N . GLY B 1 101 ? 1.747 12.330 59.673 1.00 7.12 102 GLY B N 1
ATOM 2412 C CA . GLY B 1 101 ? 3.092 12.643 59.227 1.00 10.39 102 GLY B CA 1
ATOM 2413 C C . GLY B 1 101 ? 3.915 13.471 60.194 1.00 12.34 102 GLY B C 1
ATOM 2414 O O . GLY B 1 101 ? 5.097 13.176 60.411 1.00 10.04 102 GLY B O 1
ATOM 2415 N N . VAL B 1 102 ? 3.312 14.509 60.772 1.00 9.79 103 VAL B N 1
ATOM 2416 C CA . VAL B 1 102 ? 4.045 15.357 61.707 1.00 9.97 103 VAL B CA 1
ATOM 2417 C C . VAL B 1 102 ? 4.219 14.676 63.063 1.00 10.49 103 VAL B C 1
ATOM 2418 O O . VAL B 1 102 ? 5.125 15.016 63.817 1.00 11.18 103 VAL B O 1
ATOM 2422 N N . GLN B 1 103 ? 3.351 13.716 63.368 1.00 9.42 104 GLN B N 1
ATOM 2423 C CA . GLN B 1 103 ? 3.457 12.984 64.626 1.00 10.26 104 GLN B CA 1
ATOM 2424 C C . GLN B 1 103 ? 4.691 12.091 64.515 1.00 10.55 104 GLN B C 1
ATOM 2425 O O . GLN B 1 103 ? 5.501 12.010 65.441 1.00 9.88 104 GLN B O 1
ATOM 2431 N N . LEU B 1 104 ? 4.828 11.430 63.368 1.00 8.42 105 LEU B N 1
ATOM 2432 C CA . LEU B 1 104 ? 5.970 10.560 63.108 1.00 9.88 105 LEU B CA 1
ATOM 2433 C C . LEU B 1 104 ? 7.232 11.416 63.128 1.00 9.61 105 LEU B C 1
ATOM 2434 O O . LEU B 1 104 ? 8.206 11.099 63.814 1.00 9.93 105 LEU B O 1
ATOM 2439 N N . GLU B 1 105 ? 7.195 12.510 62.374 1.00 8.27 106 GLU B N 1
ATOM 2440 C CA . GLU B 1 105 ? 8.312 13.441 62.284 1.00 12.70 106 GLU B CA 1
ATOM 2441 C C . GLU B 1 105 ? 8.786 13.885 63.664 1.00 12.57 106 GLU B C 1
ATOM 2442 O O . GLU B 1 105 ? 9.988 13.904 63.946 1.00 13.35 106 GLU B O 1
ATOM 2448 N N . ASN B 1 106 ? 7.831 14.247 64.512 1.00 11.83 107 ASN B N 1
ATOM 2449 C CA . ASN B 1 106 ? 8.125 14.708 65.860 1.00 13.53 107 ASN B CA 1
ATOM 2450 C C . ASN B 1 106 ? 9.010 13.733 66.623 1.00 13.49 107 ASN B C 1
ATOM 2451 O O . ASN B 1 106 ? 10.048 14.117 67.160 1.00 14.13 107 ASN B O 1
ATOM 2456 N N . THR B 1 107 ? 8.595 12.470 66.669 1.00 12.45 108 THR B N 1
ATOM 2457 C CA . THR B 1 107 ? 9.350 11.451 67.386 1.00 14.61 108 THR B CA 1
ATOM 2458 C C . THR B 1 107 ? 10.676 11.076 66.734 1.00 13.00 108 THR B C 1
ATOM 2459 O O . THR B 1 107 ? 11.691 10.948 67.424 1.00 14.03 108 THR B O 1
ATOM 2463 N N . VAL B 1 108 ? 10.682 10.907 65.414 1.00 10.81 109 VAL B N 1
ATOM 2464 C CA . VAL B 1 108 ? 11.913 10.540 64.725 1.00 12.53 109 VAL B CA 1
ATOM 2465 C C . VAL B 1 108 ? 12.963 11.640 64.847 1.00 11.42 109 VAL B C 1
ATOM 2466 O O . VAL B 1 108 ? 14.120 11.372 65.176 1.00 10.75 109 VAL B O 1
ATOM 2470 N N . ARG B 1 109 ? 12.559 12.879 64.591 1.00 11.73 110 ARG B N 1
ATOM 2471 C CA . ARG B 1 109 ? 13.494 13.992 64.674 1.00 12.19 110 ARG B CA 1
ATOM 2472 C C . ARG B 1 109 ? 13.989 14.220 66.099 1.00 11.21 110 ARG B C 1
ATOM 2473 O O . ARG B 1 109 ? 15.179 14.450 66.315 1.00 12.90 110 ARG B O 1
ATOM 2481 N N . ASP B 1 110 ? 13.082 14.170 67.069 1.00 11.92 111 ASP B N 1
ATOM 2482 C CA . ASP B 1 110 ? 13.480 14.372 68.461 1.00 14.43 111 ASP B CA 1
ATOM 2483 C C . ASP B 1 110 ? 14.488 13.306 68.874 1.00 14.53 111 ASP B C 1
ATOM 2484 O O . ASP B 1 110 ? 15.526 13.615 69.464 1.00 15.31 111 ASP B O 1
ATOM 2489 N N . ARG B 1 111 ? 14.185 12.054 68.550 1.00 12.96 112 ARG B N 1
ATOM 2490 C CA . ARG B 1 111 ? 15.067 10.943 68.899 1.00 14.81 112 ARG B CA 1
ATOM 2491 C C . ARG B 1 111 ? 16.426 11.036 68.216 1.00 13.89 112 ARG B C 1
ATOM 2492 O O . ARG B 1 111 ? 17.461 10.815 68.850 1.00 15.21 112 ARG B O 1
ATOM 2500 N N . LEU B 1 112 ? 16.431 11.354 66.924 1.00 12.02 113 LEU B N 1
ATOM 2501 C CA . LEU B 1 112 ? 17.688 11.473 66.194 1.00 11.97 113 LEU B CA 1
ATOM 2502 C C . LEU B 1 112 ? 18.514 12.657 66.697 1.00 11.31 113 LEU B C 1
ATOM 2503 O O . LEU B 1 112 ? 19.730 12.552 66.824 1.00 12.03 113 LEU B O 1
ATOM 2508 N N . ALA B 1 113 ? 17.861 13.779 66.991 1.00 11.88 114 ALA B N 1
ATOM 2509 C CA . ALA B 1 113 ? 18.587 14.949 67.485 1.00 11.97 114 ALA B CA 1
ATOM 2510 C C . ALA B 1 113 ? 19.223 14.635 68.839 1.00 14.31 114 ALA B C 1
ATOM 2511 O O . ALA B 1 113 ? 20.325 15.097 69.138 1.00 13.46 114 ALA B O 1
ATOM 2513 N N . GLU B 1 114 ? 18.522 13.846 69.650 1.00 12.42 115 GLU B N 1
ATOM 2514 C CA . GLU B 1 114 ? 19.015 13.458 70.968 1.00 16.70 115 GLU B CA 1
ATOM 2515 C C . GLU B 1 114 ? 20.304 12.647 70.859 1.00 18.04 115 GLU B C 1
ATOM 2516 O O . GLU B 1 114 ? 21.196 12.775 71.698 1.00 18.86 115 GLU B O 1
ATOM 2522 N N . GLU B 1 115 ? 20.396 11.816 69.823 1.00 15.52 116 GLU B N 1
ATOM 2523 C CA . GLU B 1 115 ? 21.579 10.988 69.596 1.00 16.43 116 GLU B CA 1
ATOM 2524 C C . GLU B 1 115 ? 22.570 11.709 68.684 1.00 15.76 116 GLU B C 1
ATOM 2525 O O . GLU B 1 115 ? 23.631 11.177 68.356 1.00 14.93 116 GLU B O 1
ATOM 2531 N N . ASP B 1 116 ? 22.205 12.926 68.291 1.00 13.95 117 ASP B N 1
ATOM 2532 C CA . ASP B 1 116 ? 22.998 13.767 67.398 1.00 11.99 117 ASP B CA 1
ATOM 2533 C C . ASP B 1 116 ? 23.275 13.059 66.080 1.00 12.93 117 ASP B C 1
ATOM 2534 O O . ASP B 1 116 ? 24.410 13.022 65.594 1.00 11.06 117 ASP B O 1
ATOM 2539 N N . LYS B 1 117 ? 22.208 12.504 65.508 1.00 13.03 118 LYS B N 1
ATOM 2540 C CA . LYS B 1 117 ? 22.266 11.795 64.238 1.00 15.26 118 LYS B CA 1
ATOM 2541 C C . LYS B 1 117 ? 21.221 12.364 63.282 1.00 15.20 118 LYS B C 1
ATOM 2542 O O . LYS B 1 117 ? 20.676 11.648 62.442 1.00 17.30 118 LYS B O 1
ATOM 2548 N N . TYR B 1 118 ? 20.933 13.654 63.426 1.00 11.08 119 TYR B N 1
ATOM 2549 C CA . TYR B 1 118 ? 19.969 14.310 62.556 1.00 12.06 119 TYR B CA 1
ATOM 2550 C C . TYR B 1 118 ? 20.702 15.313 61.675 1.00 11.36 119 TYR B C 1
ATOM 2551 O O . TYR B 1 118 ? 20.662 16.522 61.913 1.00 14.32 119 TYR B O 1
ATOM 2560 N N . GLU B 1 119 ? 21.390 14.795 60.665 1.00 10.39 120 GLU B N 1
ATOM 2561 C CA . GLU B 1 119 ? 22.128 15.636 59.734 1.00 10.06 120 GLU B CA 1
ATOM 2562 C C . GLU B 1 119 ? 21.321 15.795 58.452 1.00 11.88 120 GLU B C 1
ATOM 2563 O O . GLU B 1 119 ? 20.179 15.340 58.377 1.00 12.98 120 GLU B O 1
ATOM 2569 N N . GLU B 1 120 ? 21.911 16.442 57.451 1.00 12.29 121 GLU B N 1
ATOM 2570 C CA . GLU B 1 120 ? 21.216 16.682 56.190 1.00 13.58 121 GLU B CA 1
ATOM 2571 C C . GLU B 1 120 ? 20.576 15.446 55.563 1.00 12.90 121 GLU B C 1
ATOM 2572 O O . GLU B 1 120 ? 19.425 15.500 55.120 1.00 13.63 121 GLU B O 1
ATOM 2578 N N . GLU B 1 121 ? 21.312 14.339 55.516 1.00 10.89 122 GLU B N 1
ATOM 2579 C CA . GLU B 1 121 ? 20.780 13.111 54.931 1.00 13.44 122 GLU B CA 1
ATOM 2580 C C . GLU B 1 121 ? 19.523 12.632 55.663 1.00 12.97 122 GLU B C 1
ATOM 2581 O O . GLU B 1 121 ? 18.519 12.288 55.027 1.00 13.23 122 GLU B O 1
ATOM 2587 N N . GLU B 1 122 ? 19.578 12.597 56.993 1.00 10.68 123 GLU B N 1
ATOM 2588 C CA . GLU B 1 122 ? 18.426 12.163 57.781 1.00 11.53 123 GLU B CA 1
ATOM 2589 C C . GLU B 1 122 ? 17.249 13.112 57.596 1.00 11.94 123 GLU B C 1
ATOM 2590 O O . GLU B 1 122 ? 16.102 12.681 57.473 1.00 12.50 123 GLU B O 1
ATOM 2596 N N . GLU B 1 123 ? 17.537 14.409 57.593 1.00 11.15 124 GLU B N 1
ATOM 2597 C CA . GLU B 1 123 ? 16.500 15.417 57.431 1.00 12.79 124 GLU B CA 1
ATOM 2598 C C . GLU B 1 123 ? 15.792 15.269 56.084 1.00 12.65 124 GLU B C 1
ATOM 2599 O O . GLU B 1 123 ? 14.565 15.337 56.003 1.00 11.70 124 GLU B O 1
ATOM 2605 N N . THR B 1 124 ? 16.574 15.055 55.033 1.00 10.67 125 THR B N 1
ATOM 2606 C CA . THR B 1 124 ? 16.037 14.900 53.685 1.00 12.07 125 THR B CA 1
ATOM 2607 C C . THR B 1 124 ? 15.201 13.631 53.566 1.00 11.91 125 THR B C 1
ATOM 2608 O O . THR B 1 124 ? 14.129 13.641 52.960 1.00 12.15 125 THR B O 1
ATOM 2612 N N . GLU B 1 125 ? 15.689 12.541 54.149 1.00 10.81 126 GLU B N 1
ATOM 2613 C CA . GLU B 1 125 ? 14.969 11.276 54.103 1.00 13.15 126 GLU B CA 1
ATOM 2614 C C . GLU B 1 125 ? 13.683 11.344 54.911 1.00 12.56 126 GLU B C 1
ATOM 2615 O O . GLU B 1 125 ? 12.647 10.829 54.486 1.00 12.90 126 GLU B O 1
ATOM 2621 N N . LEU B 1 126 ? 13.741 11.979 56.079 1.00 12.62 127 LEU B N 1
ATOM 2622 C CA . LEU B 1 126 ? 12.551 12.087 56.912 1.00 12.88 127 LEU B CA 1
ATOM 2623 C C . LEU B 1 126 ? 11.516 12.962 56.216 1.00 15.85 127 LEU B C 1
ATOM 2624 O O . LEU B 1 126 ? 10.314 12.692 56.293 1.00 14.30 127 LEU B O 1
ATOM 2629 N N . GLU B 1 127 ? 11.981 14.002 55.527 1.00 12.71 128 GLU B N 1
ATOM 2630 C CA . GLU B 1 127 ? 11.067 14.893 54.822 1.00 16.35 128 GLU B CA 1
ATOM 2631 C C . GLU B 1 127 ? 10.317 14.142 53.724 1.00 13.97 128 GLU B C 1
ATOM 2632 O O . GLU B 1 127 ? 9.162 14.460 53.433 1.00 14.53 128 GLU B O 1
ATOM 2638 N N . LYS B 1 128 ? 10.969 13.154 53.112 1.00 11.34 129 LYS B N 1
ATOM 2639 C CA . LYS B 1 128 ? 10.320 12.364 52.067 1.00 12.69 129 LYS B CA 1
ATOM 2640 C C . LYS B 1 128 ? 9.216 11.498 52.672 1.00 13.35 129 LYS B C 1
ATOM 2641 O O . LYS B 1 128 ? 8.184 11.274 52.039 1.00 12.68 129 LYS B O 1
ATOM 2647 N N . VAL B 1 129 ? 9.443 11.002 53.887 1.00 10.89 130 VAL B N 1
ATOM 2648 C CA . VAL B 1 129 ? 8.443 10.182 54.577 1.00 9.09 130 VAL B CA 1
ATOM 2649 C C . VAL B 1 129 ? 7.268 11.074 54.973 1.00 11.01 130 VAL B C 1
ATOM 2650 O O . VAL B 1 129 ? 6.100 10.736 54.751 1.00 9.15 130 VAL B O 1
ATOM 2654 N N . VAL B 1 130 ? 7.580 12.220 55.566 1.00 10.84 131 VAL B N 1
ATOM 2655 C CA . VAL B 1 130 ? 6.541 13.154 55.969 1.00 11.96 131 VAL B CA 1
ATOM 2656 C C . VAL B 1 130 ? 5.747 13.599 54.743 1.00 13.18 131 VAL B C 1
ATOM 2657 O O . VAL B 1 130 ? 4.519 13.660 54.781 1.00 15.45 131 VAL B O 1
ATOM 2661 N N . GLY B 1 131 ? 6.452 13.892 53.654 1.00 13.62 132 GLY B N 1
ATOM 2662 C CA . GLY B 1 131 ? 5.785 14.326 52.436 1.00 11.87 132 GLY B CA 1
ATOM 2663 C C . GLY B 1 131 ? 4.871 13.263 51.854 1.00 12.69 132 GLY B C 1
ATOM 2664 O O . GLY B 1 131 ? 3.838 13.572 51.259 1.00 11.35 132 GLY B O 1
ATOM 2665 N N . PHE B 1 132 ? 5.257 12.003 52.022 1.00 12.13 133 PHE B N 1
ATOM 2666 C CA . PHE B 1 132 ? 4.472 10.876 51.521 1.00 10.97 133 PHE B CA 1
ATOM 2667 C C . PHE B 1 132 ? 3.103 10.870 52.201 1.00 13.66 133 PHE B C 1
ATOM 2668 O O . PHE B 1 132 ? 2.072 10.664 51.552 1.00 14.25 133 PHE B O 1
ATOM 2676 N N . PHE B 1 133 ? 3.093 11.106 53.511 1.00 12.96 134 PHE B N 1
ATOM 2677 C CA . PHE B 1 133 ? 1.843 11.123 54.264 1.00 12.07 134 PHE B CA 1
ATOM 2678 C C . PHE B 1 133 ? 1.086 12.441 54.109 1.00 11.90 134 PHE B C 1
ATOM 2679 O O . PHE B 1 133 ? -0.143 12.463 54.106 1.00 9.02 134 PHE B O 1
ATOM 2687 N N . GLN B 1 134 ? 1.822 13.537 53.973 1.00 11.29 135 GLN B N 1
ATOM 2688 C CA . GLN B 1 134 ? 1.206 14.849 53.825 1.00 14.64 135 GLN B CA 1
ATOM 2689 C C . GLN B 1 134 ? 0.306 14.933 52.591 1.00 15.97 135 GLN B C 1
ATOM 2690 O O . GLN B 1 134 ? -0.717 15.622 52.606 1.00 16.78 135 GLN B O 1
ATOM 2696 N N . SER B 1 135 ? 0.680 14.220 51.531 1.00 13.86 136 SER B N 1
ATOM 2697 C CA . SER B 1 135 ? -0.079 14.242 50.281 1.00 17.28 136 SER B CA 1
ATOM 2698 C C . SER B 1 135 ? -1.343 13.393 50.302 1.00 17.89 136 SER B C 1
ATOM 2699 O O . SER B 1 135 ? -2.082 13.348 49.321 1.00 19.47 136 SER B O 1
ATOM 2702 N N . LYS B 1 136 ? -1.601 12.727 51.418 1.00 13.93 137 LYS B N 1
ATOM 2703 C CA . LYS B 1 136 ? -2.768 11.865 51.498 1.00 15.43 137 LYS B CA 1
ATOM 2704 C C . LYS B 1 136 ? -3.785 12.275 52.545 1.00 14.56 137 LYS B C 1
ATOM 2705 O O . LYS B 1 136 ? -3.455 12.937 53.524 1.00 16.21 137 LYS B O 1
ATOM 2711 N N . TYR B 1 137 ? -5.039 11.905 52.304 1.00 14.17 138 TYR B N 1
ATOM 2712 C CA . TYR B 1 137 ? -6.103 12.161 53.256 1.00 12.24 138 TYR B CA 1
ATOM 2713 C C . TYR B 1 137 ? -6.392 10.766 53.801 1.00 10.77 138 TYR B C 1
ATOM 2714 O O . TYR B 1 137 ? -6.569 9.826 53.025 1.00 11.40 138 TYR B O 1
ATOM 2723 N N . PHE B 1 138 ? -6.430 10.625 55.123 1.00 11.43 139 PHE B N 1
ATOM 2724 C CA . PHE B 1 138 ? -6.673 9.327 55.740 1.00 12.15 139 PHE B CA 1
ATOM 2725 C C . PHE B 1 138 ? -8.149 9.023 55.974 1.00 12.51 139 PHE B C 1
ATOM 2726 O O . PHE B 1 138 ? -8.683 9.303 57.046 1.00 12.06 139 PHE B O 1
ATOM 2734 N N . LYS B 1 139 ? -8.804 8.453 54.968 1.00 12.07 140 LYS B N 1
ATOM 2735 C CA . LYS B 1 139 ? -10.205 8.076 55.100 1.00 14.74 140 LYS B CA 1
ATOM 2736 C C . LYS B 1 139 ? -10.234 6.914 56.087 1.00 13.64 140 LYS B C 1
ATOM 2737 O O . LYS B 1 139 ? -9.228 6.222 56.267 1.00 12.84 140 LYS B O 1
ATOM 2743 N N . ALA B 1 140 ? -11.373 6.695 56.732 1.00 12.08 141 ALA B N 1
ATOM 2744 C CA . ALA B 1 140 ? -11.480 5.581 57.673 1.00 13.60 141 ALA B CA 1
ATOM 2745 C C . ALA B 1 140 ? -11.200 4.288 56.906 1.00 13.76 141 ALA B C 1
ATOM 2746 O O . ALA B 1 140 ? -11.564 4.166 55.737 1.00 12.65 141 ALA B O 1
ATOM 2748 N N . ASN B 1 141 ? -10.542 3.339 57.569 1.00 12.28 142 ASN B N 1
ATOM 2749 C CA . ASN B 1 141 ? -10.197 2.048 56.978 1.00 13.03 142 ASN B CA 1
ATOM 2750 C C . ASN B 1 141 ? -9.011 2.070 56.022 1.00 11.76 142 ASN B C 1
ATOM 2751 O O . ASN B 1 141 ? -8.702 1.057 55.391 1.00 13.63 142 ASN B O 1
ATOM 2756 N N . SER B 1 142 ? -8.349 3.221 55.911 1.00 10.21 143 SER B N 1
ATOM 2757 C CA . SER B 1 142 ? -7.160 3.325 55.074 1.00 10.70 143 SER B CA 1
ATOM 2758 C C . SER B 1 142 ? -6.131 2.482 55.814 1.00 9.80 143 SER B C 1
ATOM 2759 O O . SER B 1 142 ? -6.209 2.350 57.032 1.00 8.66 143 SER B O 1
ATOM 2762 N N . VAL B 1 143 ? -5.181 1.908 55.089 1.00 8.62 144 VAL B N 1
ATOM 2763 C CA . VAL B 1 143 ? -4.173 1.067 55.722 1.00 7.93 144 VAL B CA 1
ATOM 2764 C C . VAL B 1 143 ? -2.744 1.510 55.429 1.00 8.46 144 VAL B C 1
ATOM 2765 O O . VAL B 1 143 ? -2.362 1.713 54.276 1.00 11.46 144 VAL B O 1
ATOM 2769 N N . ILE B 1 144 ? -1.962 1.666 56.491 1.00 6.41 145 ILE B N 1
ATOM 2770 C CA . ILE B 1 144 ? -0.559 2.040 56.374 1.00 9.63 145 ILE B CA 1
ATOM 2771 C C . ILE B 1 144 ? 0.241 0.821 56.802 1.00 11.61 145 ILE B C 1
ATOM 2772 O O . ILE B 1 144 ? -0.001 0.274 57.876 1.00 12.67 145 ILE B O 1
ATOM 2777 N N . THR B 1 145 ? 1.182 0.382 55.974 1.00 11.26 146 THR B N 1
ATOM 2778 C CA . THR B 1 145 ? 1.996 -0.766 56.352 1.00 8.60 146 THR B CA 1
ATOM 2779 C C . THR B 1 145 ? 3.468 -0.421 56.277 1.00 8.57 146 THR B C 1
ATOM 2780 O O . THR B 1 145 ? 3.900 0.321 55.395 1.00 10.03 146 THR B O 1
ATOM 2784 N N . TYR B 1 146 ? 4.226 -0.965 57.220 1.00 6.44 147 TYR B N 1
ATOM 2785 C CA . TYR B 1 146 ? 5.666 -0.764 57.283 1.00 8.24 147 TYR B CA 1
ATOM 2786 C C . TYR B 1 146 ? 6.330 -2.125 57.221 1.00 9.87 147 TYR B C 1
ATOM 2787 O O . TYR B 1 146 ? 5.970 -3.020 57.988 1.00 11.83 147 TYR B O 1
ATOM 2796 N N . HIS B 1 147 ? 7.281 -2.299 56.311 1.00 10.77 148 HIS B N 1
ATOM 2797 C CA . HIS B 1 147 ? 8.014 -3.553 56.278 1.00 10.97 148 HIS B CA 1
ATOM 2798 C C . HIS B 1 147 ? 9.461 -3.201 56.557 1.00 12.59 148 HIS B C 1
ATOM 2799 O O . HIS B 1 147 ? 10.110 -2.511 55.768 1.00 13.41 148 HIS B O 1
ATOM 2806 N N . PHE B 1 148 ? 9.953 -3.673 57.694 1.00 10.42 149 PHE B N 1
ATOM 2807 C CA . PHE B 1 148 ? 11.325 -3.417 58.111 1.00 10.10 149 PHE B CA 1
ATOM 2808 C C . PHE B 1 148 ? 12.204 -4.610 57.777 1.00 11.41 149 PHE B C 1
ATOM 2809 O O . PHE B 1 148 ? 11.927 -5.725 58.211 1.00 12.71 149 PHE B O 1
ATOM 2817 N N . SER B 1 149 ? 13.261 -4.374 57.006 1.00 11.75 150 SER B N 1
ATOM 2818 C CA . SER B 1 149 ? 14.176 -5.446 56.631 1.00 15.58 150 SER B CA 1
ATOM 2819 C C . SER B 1 149 ? 14.951 -5.936 57.849 1.00 16.26 150 SER B C 1
ATOM 2820 O O . SER B 1 149 ? 15.183 -5.185 58.800 1.00 16.02 150 SER B O 1
ATOM 2823 N N . ALA B 1 150 ? 15.354 -7.201 57.813 1.00 18.23 151 ALA B N 1
ATOM 2824 C CA . ALA B 1 150 ? 16.110 -7.790 58.912 1.00 17.73 151 ALA B CA 1
ATOM 2825 C C . ALA B 1 150 ? 17.493 -7.156 58.987 1.00 19.83 151 ALA B C 1
ATOM 2826 O O . ALA B 1 150 ? 18.025 -6.929 60.072 1.00 23.72 151 ALA B O 1
ATOM 2828 N N . LYS B 1 151 ? 18.069 -6.864 57.827 1.00 23.51 152 LYS B N 1
ATOM 2829 C CA . LYS B 1 151 ? 19.396 -6.267 57.770 1.00 27.78 152 LYS B CA 1
ATOM 2830 C C . LYS B 1 151 ? 19.451 -5.079 56.815 1.00 26.69 152 LYS B C 1
ATOM 2831 O O . LYS B 1 151 ? 18.565 -4.894 55.980 1.00 25.21 152 LYS B O 1
ATOM 2837 N N . ASP B 1 152 ? 20.500 -4.276 56.963 1.00 27.83 153 ASP B N 1
ATOM 2838 C CA . ASP B 1 152 ? 20.737 -3.101 56.133 1.00 27.13 153 ASP B CA 1
ATOM 2839 C C . ASP B 1 152 ? 19.835 -1.912 56.456 1.00 25.83 153 ASP B C 1
ATOM 2840 O O . ASP B 1 152 ? 19.874 -0.890 55.772 1.00 26.24 153 ASP B O 1
ATOM 2845 N N . GLY B 1 153 ? 19.030 -2.056 57.503 1.00 24.26 154 GLY B N 1
ATOM 2846 C CA . GLY B 1 153 ? 18.149 -0.987 57.938 1.00 22.81 154 GLY B CA 1
ATOM 2847 C C . GLY B 1 153 ? 17.354 -0.231 56.889 1.00 20.52 154 GLY B C 1
ATOM 2848 O O . GLY B 1 153 ? 17.506 0.984 56.744 1.00 22.67 154 GLY B O 1
ATOM 2849 N N . ILE B 1 154 ? 16.507 -0.940 56.152 1.00 16.91 155 ILE B N 1
ATOM 2850 C CA . ILE B 1 154 ? 15.671 -0.298 55.147 1.00 16.70 155 ILE B CA 1
ATOM 2851 C C . ILE B 1 154 ? 14.216 -0.608 55.471 1.00 15.81 155 ILE B C 1
ATOM 2852 O O . ILE B 1 154 ? 13.920 -1.566 56.185 1.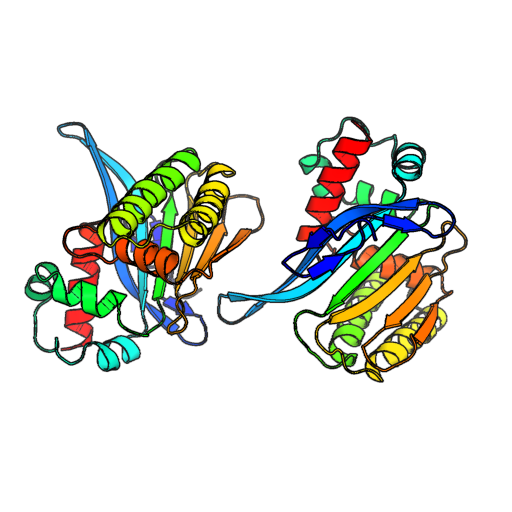00 17.50 155 ILE B O 1
ATOM 2857 N N . CYS B 1 155 ? 13.309 0.213 54.963 1.00 12.77 156 CYS B N 1
ATOM 2858 C CA . CYS B 1 155 ? 11.889 0.011 55.215 1.00 15.37 156 CYS B CA 1
ATOM 2859 C C . CYS B 1 155 ? 11.098 0.385 53.980 1.00 16.17 156 CYS B C 1
ATOM 2860 O O . CYS B 1 155 ? 11.527 1.217 53.182 1.00 14.85 156 CYS B O 1
ATOM 2863 N N . GLU B 1 156 ? 9.952 -0.261 53.811 1.00 12.22 157 GLU B N 1
ATOM 2864 C CA . GLU B 1 156 ? 9.077 0.056 52.700 1.00 12.66 157 GLU B CA 1
ATOM 2865 C C . GLU B 1 156 ? 7.740 0.405 53.327 1.00 10.72 157 GLU B C 1
ATOM 2866 O O . GLU B 1 156 ? 7.208 -0.363 54.128 1.00 11.10 157 GLU B O 1
ATOM 2872 N N . ILE B 1 157 ? 7.216 1.579 52.989 1.00 9.77 158 ILE B N 1
ATOM 2873 C CA . ILE B 1 157 ? 5.928 2.011 53.509 1.00 11.98 158 ILE B CA 1
ATOM 2874 C C . ILE B 1 157 ? 4.879 1.844 52.420 1.00 11.24 158 ILE B C 1
ATOM 2875 O O . ILE B 1 157 ? 5.122 2.166 51.258 1.00 12.60 158 ILE B O 1
ATOM 2880 N N . GLY B 1 158 ? 3.715 1.334 52.802 1.00 11.19 159 GLY B N 1
ATOM 2881 C CA . GLY B 1 158 ? 2.635 1.160 51.853 1.00 11.78 159 GLY B CA 1
ATOM 2882 C C . GLY B 1 158 ? 1.401 1.887 52.350 1.00 11.04 159 GLY B C 1
ATOM 2883 O O . GLY B 1 158 ? 1.175 1.978 53.559 1.00 9.42 159 GLY B O 1
ATOM 2884 N N . PHE B 1 159 ? 0.615 2.439 51.430 1.00 11.52 160 PHE B N 1
ATOM 2885 C CA . PHE B 1 159 ? -0.614 3.130 51.802 1.00 11.88 160 PHE B CA 1
ATOM 2886 C C . PHE B 1 159 ? -1.746 2.633 50.908 1.00 13.10 160 PHE B C 1
ATOM 2887 O O . PHE B 1 159 ? -1.673 2.748 49.685 1.00 14.14 160 PHE B O 1
ATOM 2895 N N . GLU B 1 160 ? -2.774 2.068 51.533 1.00 12.22 161 GLU B N 1
ATOM 2896 C CA . GLU B 1 160 ? -3.943 1.541 50.829 1.00 16.59 161 GLU B CA 1
ATOM 2897 C C . GLU B 1 160 ? -5.167 2.346 51.250 1.00 16.00 161 GLU B C 1
ATOM 2898 O O . GLU B 1 160 ? -5.360 2.614 52.433 1.00 14.99 161 GLU B O 1
ATOM 2904 N N . THR B 1 161 ? -6.006 2.725 50.295 1.00 18.00 162 THR B N 1
ATOM 2905 C CA . THR B 1 161 ? -7.201 3.475 50.650 1.00 21.27 162 THR B CA 1
ATOM 2906 C C . THR B 1 161 ? -8.320 3.218 49.652 1.00 26.43 162 THR B C 1
ATOM 2907 O O . THR B 1 161 ? -8.066 2.942 48.480 1.00 23.91 162 THR B O 1
ATOM 2911 N N . GLU B 1 162 ? -9.557 3.305 50.134 1.00 30.29 163 GLU B N 1
ATOM 2912 C CA . GLU B 1 162 ? -10.743 3.067 49.316 1.00 35.98 163 GLU B CA 1
ATOM 2913 C C . GLU B 1 162 ? -10.692 3.641 47.903 1.00 35.80 163 GLU B C 1
ATOM 2914 O O . GLU B 1 162 ? -10.488 4.841 47.715 1.00 36.38 163 GLU B O 1
ATOM 2920 N N . GLY B 1 163 ? -10.883 2.769 46.915 1.00 37.24 164 GLY B N 1
ATOM 2921 C CA . GLY B 1 163 ? -10.906 3.195 45.527 1.00 39.12 164 GLY B CA 1
ATOM 2922 C C . GLY B 1 163 ? -9.603 3.351 44.764 1.00 40.69 164 GLY B C 1
ATOM 2923 O O . GLY B 1 163 ? -9.572 3.119 43.555 1.00 43.20 164 GLY B O 1
ATOM 2924 N N . LYS B 1 164 ? -8.528 3.736 45.445 1.00 38.83 165 LYS B N 1
ATOM 2925 C CA . LYS B 1 164 ? -7.249 3.941 44.772 1.00 37.23 165 LYS B CA 1
ATOM 2926 C C . LYS B 1 164 ? -6.268 2.777 44.863 1.00 35.07 165 LYS B C 1
ATOM 2927 O O . LYS B 1 164 ? -6.417 1.880 45.692 1.00 35.72 165 LYS B O 1
ATOM 2933 N N . GLU B 1 165 ? -5.264 2.803 43.992 1.00 33.22 166 GLU B N 1
ATOM 2934 C CA . GLU B 1 165 ? -4.230 1.775 43.971 1.00 32.59 166 GLU B CA 1
ATOM 2935 C C . GLU B 1 165 ? -3.259 2.069 45.110 1.00 28.47 166 GLU B C 1
ATOM 2936 O O . GLU B 1 165 ? -3.038 3.228 45.455 1.00 28.39 166 GLU B O 1
ATOM 2942 N N . GLU B 1 166 ? -2.683 1.022 45.688 1.00 27.97 167 GLU B N 1
ATOM 2943 C CA . GLU B 1 166 ? -1.740 1.188 46.788 1.00 28.63 167 GLU B CA 1
ATOM 2944 C C . GLU B 1 166 ? -0.473 1.918 46.359 1.00 26.77 167 GLU B C 1
ATOM 2945 O O . GLU B 1 166 ? 0.078 1.660 45.289 1.00 25.29 167 GLU B O 1
ATOM 2951 N N . GLU B 1 167 ? -0.015 2.834 47.205 1.00 22.29 168 GLU B N 1
ATOM 2952 C CA . GLU B 1 167 ? 1.195 3.587 46.921 1.00 20.68 168 GLU B CA 1
ATOM 2953 C C . GLU B 1 167 ? 2.285 3.138 47.887 1.00 19.75 168 GLU B C 1
ATOM 2954 O O . GLU B 1 167 ? 2.005 2.810 49.041 1.00 16.47 168 GLU B O 1
ATOM 2960 N N . LYS B 1 168 ? 3.526 3.118 47.416 1.00 16.92 169 LYS B N 1
ATOM 2961 C CA . LYS B 1 168 ? 4.625 2.691 48.263 1.00 15.43 169 LYS B CA 1
ATOM 2962 C C . LYS B 1 168 ? 5.800 3.648 48.267 1.00 17.26 169 LYS B C 1
ATOM 2963 O O . LYS B 1 168 ? 6.006 4.411 47.326 1.00 16.93 169 LYS B O 1
ATOM 2969 N N . LEU B 1 169 ? 6.571 3.597 49.344 1.00 12.21 170 LEU B N 1
ATOM 2970 C CA . LEU B 1 169 ? 7.737 4.452 49.480 1.00 12.37 170 LEU B CA 1
ATOM 2971 C C . LEU B 1 169 ? 8.880 3.633 50.056 1.00 12.23 170 LEU B C 1
ATOM 2972 O O . LEU B 1 169 ? 8.703 2.916 51.040 1.00 12.56 170 LEU B O 1
ATOM 2977 N N . LYS B 1 170 ? 10.048 3.733 49.432 1.00 11.44 171 LYS B N 1
ATOM 2978 C CA . LYS B 1 170 ? 11.232 3.024 49.904 1.00 15.10 171 LYS B CA 1
ATOM 2979 C C . LYS B 1 170 ? 12.026 3.997 50.765 1.00 13.45 171 LYS B C 1
ATOM 2980 O O . LYS B 1 170 ? 12.302 5.114 50.338 1.00 14.90 171 LYS B O 1
ATOM 2986 N N . VAL B 1 171 ? 12.388 3.574 51.972 1.00 13.35 172 VAL B N 1
ATOM 2987 C CA . VAL B 1 171 ? 13.171 4.409 52.883 1.00 13.12 172 VAL B CA 1
ATOM 2988 C C . VAL B 1 171 ? 14.477 3.658 53.146 1.00 13.59 172 VAL B C 1
ATOM 2989 O O . VAL B 1 171 ? 14.460 2.556 53.685 1.00 16.15 172 VAL B O 1
ATOM 2993 N N . GLU B 1 172 ? 15.608 4.246 52.775 1.00 13.67 173 GLU B N 1
ATOM 2994 C CA . GLU B 1 172 ? 16.882 3.554 52.964 1.00 18.71 173 GLU B CA 1
ATOM 2995 C C . GLU B 1 172 ? 17.856 4.104 53.999 1.00 18.76 173 GLU B C 1
ATOM 2996 O O . GLU B 1 172 ? 18.937 3.545 54.181 1.00 21.90 173 GLU B O 1
ATOM 3002 N N . ASN B 1 173 ? 17.496 5.187 54.675 1.00 18.47 174 ASN B N 1
ATOM 3003 C CA . ASN B 1 173 ? 18.386 5.746 55.689 1.00 15.00 174 ASN B CA 1
ATOM 3004 C C . ASN B 1 173 ? 18.235 4.952 56.987 1.00 15.53 174 ASN B C 1
ATOM 3005 O O . ASN B 1 173 ? 17.193 5.002 57.640 1.00 12.41 174 ASN B O 1
ATOM 3010 N N . ALA B 1 174 ? 19.283 4.218 57.352 1.00 15.52 175 ALA B N 1
ATOM 3011 C CA . ALA B 1 174 ? 19.267 3.381 58.550 1.00 15.09 175 ALA B CA 1
ATOM 3012 C C . ALA B 1 174 ? 18.859 4.103 59.832 1.00 14.16 175 ALA B C 1
ATOM 3013 O O . ALA B 1 174 ? 18.144 3.539 60.662 1.00 13.98 175 ALA B O 1
ATOM 3015 N N . ASN B 1 175 ? 19.318 5.336 60.014 1.00 14.01 176 ASN B N 1
ATOM 3016 C CA . ASN B 1 175 ? 18.961 6.069 61.222 1.00 11.60 176 ASN B CA 1
ATOM 3017 C C . ASN B 1 175 ? 17.474 6.399 61.257 1.00 10.56 176 ASN B C 1
ATOM 3018 O O . ASN B 1 175 ? 16.812 6.186 62.270 1.00 11.20 176 ASN B O 1
ATOM 3023 N N . VAL B 1 176 ? 16.949 6.914 60.150 1.00 9.77 177 VAL B N 1
ATOM 3024 C CA . VAL B 1 176 ? 15.535 7.251 60.078 1.00 10.31 177 VAL B CA 1
ATOM 3025 C C . VAL B 1 176 ? 14.682 5.994 60.225 1.00 11.05 177 VAL B C 1
ATOM 3026 O O . VAL B 1 176 ? 13.717 5.986 60.982 1.00 9.35 177 VAL B O 1
ATOM 3030 N N . VAL B 1 177 ? 15.059 4.929 59.523 1.00 9.34 178 VAL B N 1
ATOM 3031 C CA . VAL B 1 177 ? 14.312 3.673 59.585 1.00 9.98 178 VAL B CA 1
ATOM 3032 C C . VAL B 1 177 ? 14.297 3.102 60.998 1.00 9.19 178 VAL B C 1
ATOM 3033 O O . VAL B 1 177 ? 13.259 2.646 61.485 1.00 10.23 178 VAL B O 1
ATOM 3037 N N . GLY B 1 178 ? 15.450 3.136 61.657 1.00 11.46 179 GLY B N 1
ATOM 3038 C CA . GLY B 1 178 ? 15.542 2.627 63.013 1.00 11.70 179 GLY B CA 1
ATOM 3039 C C . GLY B 1 178 ? 14.630 3.364 63.977 1.00 11.84 179 GLY B C 1
ATOM 3040 O O . GLY B 1 178 ? 14.001 2.749 64.836 1.00 9.70 179 GLY B O 1
ATOM 3041 N N . MET B 1 179 ? 14.548 4.686 63.846 1.00 10.04 180 MET B N 1
ATOM 3042 C CA . MET B 1 179 ? 13.692 5.465 64.730 1.00 11.20 180 MET B CA 1
ATOM 3043 C C . MET B 1 179 ? 12.210 5.285 64.405 1.00 10.05 180 MET B C 1
ATOM 3044 O O . MET B 1 179 ? 11.366 5.348 65.297 1.00 10.59 180 MET B O 1
ATOM 3049 N N . MET B 1 180 ? 11.891 5.072 63.132 1.00 10.92 181 MET B N 1
ATOM 3050 C CA . MET B 1 180 ? 10.497 4.859 62.748 1.00 11.35 181 MET B CA 1
ATOM 3051 C C . MET B 1 180 ? 10.017 3.589 63.436 1.00 11.25 181 MET B C 1
ATOM 3052 O O . MET B 1 180 ? 8.899 3.517 63.945 1.00 11.75 181 MET B O 1
ATOM 3057 N N . GLN B 1 181 ? 10.885 2.587 63.453 1.00 12.73 182 GLN B N 1
ATOM 3058 C CA . GLN B 1 181 ? 10.568 1.315 64.075 1.00 13.11 182 GLN B CA 1
ATOM 3059 C C . GLN B 1 181 ? 10.348 1.502 65.575 1.00 13.59 182 GLN B C 1
ATOM 3060 O O . GLN B 1 181 ? 9.403 0.959 66.147 1.00 11.45 182 GLN B O 1
ATOM 3066 N N . ARG B 1 182 ? 11.219 2.286 66.205 1.00 11.46 183 ARG B N 1
ATOM 3067 C CA . ARG B 1 182 ? 11.122 2.535 67.639 1.00 11.68 183 ARG B CA 1
ATOM 3068 C C . ARG B 1 182 ? 9.928 3.405 68.037 1.00 11.27 183 ARG B C 1
ATOM 3069 O O . ARG B 1 182 ? 9.534 3.433 69.201 1.00 11.70 183 ARG B O 1
ATOM 3077 N N . TRP B 1 183 ? 9.344 4.112 67.074 1.00 10.37 184 TRP B N 1
ATOM 3078 C CA . TRP B 1 183 ? 8.167 4.931 67.363 1.00 9.57 184 TRP B CA 1
ATOM 3079 C C . TRP B 1 183 ? 7.051 4.003 67.850 1.00 10.58 184 TRP B C 1
ATOM 3080 O O . TRP B 1 183 ? 6.241 4.368 68.703 1.00 11.83 184 TRP B O 1
ATOM 3091 N N . TYR B 1 184 ? 7.023 2.791 67.307 1.00 11.20 185 TYR B N 1
ATOM 3092 C CA . TYR B 1 184 ? 6.032 1.795 67.698 1.00 12.55 185 TYR B CA 1
ATOM 3093 C C . TYR B 1 184 ? 6.597 0.789 68.700 1.00 15.54 185 TYR B C 1
ATOM 3094 O O . TYR B 1 184 ? 5.920 0.413 69.655 1.00 17.00 185 TYR B O 1
ATOM 3103 N N . LEU B 1 185 ? 7.839 0.363 68.472 1.00 12.77 186 LEU B N 1
ATOM 3104 C CA . LEU B 1 185 ? 8.494 -0.631 69.316 1.00 15.59 186 LEU B CA 1
ATOM 3105 C C . LEU B 1 185 ? 9.431 -0.034 70.353 1.00 21.62 186 LEU B C 1
ATOM 3106 O O . LEU B 1 185 ? 10.649 -0.237 70.318 1.00 26.25 186 LEU B O 1
ATOM 3111 N N . SER B 1 186 ? 8.846 0.718 71.267 1.00 23.31 187 SER B N 1
ATOM 3112 C CA . SER B 1 186 ? 9.581 1.336 72.351 1.00 29.41 187 SER B CA 1
ATOM 3113 C C . SER B 1 186 ? 8.713 1.059 73.562 1.00 32.29 187 SER B C 1
ATOM 3114 O O . SER B 1 186 ? 7.552 1.467 73.604 1.00 36.97 187 SER B O 1
ATOM 3117 N N . GLY B 1 187 ? 9.258 0.336 74.530 1.00 33.36 188 GLY B N 1
ATOM 3118 C CA . GLY B 1 187 ? 8.487 0.027 75.715 1.00 34.07 188 GLY B CA 1
ATOM 3119 C C . GLY B 1 187 ? 7.768 1.248 76.250 1.00 34.66 188 GLY B C 1
ATOM 3120 O O . GLY B 1 187 ? 6.574 1.436 76.012 1.00 38.83 188 GLY B O 1
ATOM 3121 N N . SER B 1 188 ? 8.514 2.095 76.950 1.00 32.45 189 SER B N 1
ATOM 3122 C CA . SER B 1 188 ? 7.972 3.303 77.558 1.00 33.33 189 SER B CA 1
ATOM 3123 C C . SER B 1 188 ? 7.629 4.448 76.603 1.00 31.24 189 SER B C 1
ATOM 3124 O O . SER B 1 188 ? 6.700 5.210 76.869 1.00 31.15 189 SER B O 1
ATOM 3127 N N . ARG B 1 189 ? 8.368 4.583 75.503 1.00 29.23 190 ARG B N 1
ATOM 3128 C CA . ARG B 1 189 ? 8.111 5.669 74.559 1.00 26.56 190 ARG B CA 1
ATOM 3129 C C . ARG B 1 189 ? 7.363 5.290 73.281 1.00 23.69 190 ARG B C 1
ATOM 3130 O O . ARG B 1 189 ? 7.401 6.027 72.297 1.00 24.59 190 ARG B O 1
ATOM 3138 N N . GLY B 1 190 ? 6.683 4.149 73.297 1.00 21.86 191 GLY B N 1
ATOM 3139 C CA . GLY B 1 190 ? 5.931 3.728 72.125 1.00 18.87 191 GLY B CA 1
ATOM 3140 C C . GLY B 1 190 ? 4.628 4.502 72.011 1.00 17.75 191 GLY B C 1
ATOM 3141 O O . GLY B 1 190 ? 4.009 4.830 73.023 1.00 20.49 191 GLY B O 1
ATOM 3142 N N . VAL B 1 191 ? 4.207 4.790 70.782 1.00 16.41 192 VAL B N 1
ATOM 3143 C CA . VAL B 1 191 ? 2.975 5.536 70.544 1.00 14.82 192 VAL B CA 1
ATOM 3144 C C . VAL B 1 191 ? 1.734 4.762 70.990 1.00 16.14 192 VAL B C 1
ATOM 3145 O O . VAL B 1 191 ? 0.678 5.355 71.237 1.00 15.91 192 VAL B O 1
ATOM 3149 N N . SER B 1 192 ? 1.861 3.441 71.095 1.00 12.20 193 SER B N 1
ATOM 3150 C CA . SER B 1 192 ? 0.739 2.600 71.507 1.00 11.68 193 SER B CA 1
ATOM 3151 C C . SER B 1 192 ? 1.081 1.663 72.657 1.00 14.08 193 SER B C 1
ATOM 3152 O O . SER B 1 192 ? 1.611 0.570 72.444 1.00 12.17 193 SER B O 1
ATOM 3155 N N . PRO B 1 193 ? 0.784 2.085 73.896 1.00 13.12 194 PRO B N 1
ATOM 3156 C CA . PRO B 1 193 ? 1.042 1.293 75.102 1.00 12.90 194 PRO B CA 1
ATOM 3157 C C . PRO B 1 193 ? 0.319 -0.055 75.055 1.00 11.90 194 PRO B C 1
ATOM 3158 O O . PRO B 1 193 ? 0.849 -1.067 75.515 1.00 12.29 194 PRO B O 1
ATOM 3162 N N . SER B 1 194 ? -0.891 -0.065 74.500 1.00 11.06 195 SER B N 1
ATOM 3163 C CA . SER B 1 194 ? -1.665 -1.297 74.409 1.00 9.60 195 SER B CA 1
ATOM 3164 C C . SER B 1 194 ? -0.982 -2.329 73.511 1.00 6.96 195 SER B C 1
ATOM 3165 O O . SER B 1 194 ? -0.959 -3.516 73.833 1.00 10.08 195 SER B O 1
ATOM 3168 N N . THR B 1 195 ? -0.421 -1.883 72.390 1.00 9.43 196 THR B N 1
ATOM 3169 C CA . THR B 1 195 ? 0.261 -2.804 71.481 1.00 8.14 196 THR B CA 1
ATOM 3170 C C . THR B 1 195 ? 1.512 -3.360 72.166 1.00 8.60 196 THR B C 1
ATOM 3171 O O . THR B 1 195 ? 1.860 -4.530 71.995 1.00 9.97 196 THR B O 1
ATOM 3175 N N . ILE B 1 196 ? 2.177 -2.515 72.950 1.00 9.75 197 ILE B N 1
ATOM 3176 C CA . ILE B 1 196 ? 3.380 -2.919 73.673 1.00 11.22 197 ILE B CA 1
ATOM 3177 C C . ILE B 1 196 ? 3.056 -4.045 74.654 1.00 10.98 197 ILE B C 1
ATOM 3178 O O . ILE B 1 196 ? 3.781 -5.038 74.728 1.00 10.70 197 ILE B O 1
ATOM 3183 N N . VAL B 1 197 ? 1.971 -3.877 75.405 1.00 9.96 198 VAL B N 1
ATOM 3184 C CA . VAL B 1 197 ? 1.534 -4.886 76.363 1.00 11.11 198 VAL B CA 1
ATOM 3185 C C . VAL B 1 197 ? 1.231 -6.191 75.624 1.00 13.12 198 VAL B C 1
ATOM 3186 O O . VAL B 1 197 ? 1.638 -7.274 76.056 1.00 10.74 198 VAL B O 1
ATOM 3190 N N . SER B 1 198 ? 0.525 -6.076 74.501 1.00 9.73 199 SER B N 1
ATOM 3191 C CA . SER B 1 198 ? 0.165 -7.235 73.684 1.00 10.85 199 SER B CA 1
ATOM 3192 C C . SER B 1 198 ? 1.403 -7.979 73.166 1.00 11.36 199 SER B C 1
ATOM 3193 O O . SER B 1 198 ? 1.471 -9.207 73.235 1.00 10.31 199 SER B O 1
ATOM 3196 N N . ILE B 1 199 ? 2.370 -7.233 72.637 1.00 10.19 200 ILE B N 1
ATOM 3197 C CA . ILE B 1 199 ? 3.609 -7.817 72.117 1.00 9.81 200 ILE B CA 1
ATOM 3198 C C . ILE B 1 199 ? 4.326 -8.624 73.194 1.00 10.99 200 ILE B C 1
ATOM 3199 O O . ILE B 1 199 ? 4.795 -9.734 72.942 1.00 10.04 200 ILE B O 1
ATOM 3204 N N . ALA B 1 200 ? 4.414 -8.050 74.389 1.00 11.57 201 ALA B N 1
ATOM 3205 C CA . ALA B 1 200 ? 5.083 -8.709 75.504 1.00 10.68 201 ALA B CA 1
ATOM 3206 C C . ALA B 1 200 ? 4.416 -10.039 75.825 1.00 10.89 201 ALA B C 1
ATOM 3207 O O . ALA B 1 200 ? 5.090 -11.055 75.992 1.00 10.99 201 ALA B O 1
ATOM 3209 N N . ASP B 1 201 ? 3.089 -10.030 75.911 1.00 11.06 202 ASP B N 1
ATOM 3210 C CA . ASP B 1 201 ? 2.349 -11.249 76.213 1.00 12.84 202 ASP B CA 1
ATOM 3211 C C . ASP B 1 201 ? 2.619 -12.336 75.180 1.00 11.32 202 ASP B C 1
ATOM 3212 O O . ASP B 1 201 ? 2.851 -13.493 75.537 1.00 9.79 202 ASP B O 1
ATOM 3217 N N . SER B 1 202 ? 2.595 -11.968 73.901 1.00 11.78 203 SER B N 1
ATOM 3218 C CA . SER B 1 202 ? 2.846 -12.935 72.835 1.00 11.64 203 SER B CA 1
ATOM 3219 C C . SER B 1 202 ? 4.269 -13.484 72.832 1.00 12.04 203 SER B C 1
ATOM 3220 O O . SER B 1 202 ? 4.466 -14.697 72.736 1.00 12.63 203 SER B O 1
ATOM 3223 N N . ILE B 1 203 ? 5.261 -12.604 72.925 1.00 8.47 204 ILE B N 1
ATOM 3224 C CA . ILE B 1 203 ? 6.644 -13.065 72.921 1.00 9.65 204 ILE B CA 1
ATOM 3225 C C . ILE B 1 203 ? 6.925 -13.938 74.141 1.00 11.72 204 ILE B C 1
ATOM 3226 O O . ILE B 1 203 ? 7.682 -14.906 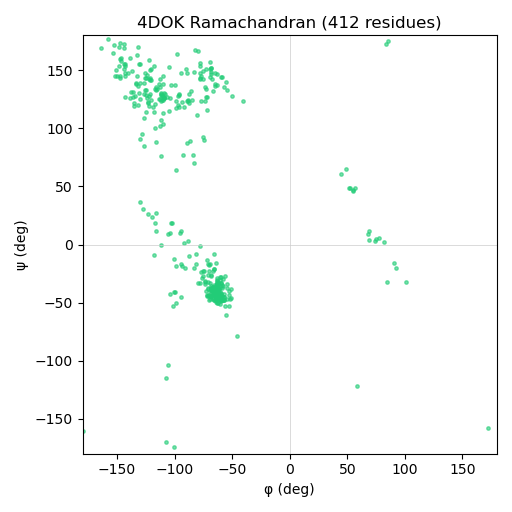74.053 1.00 9.26 204 ILE B O 1
ATOM 3231 N N . SER B 1 204 ? 6.308 -13.611 75.273 1.00 10.75 205 SER B N 1
ATOM 3232 C CA . SER B 1 204 ? 6.488 -14.422 76.473 1.00 12.89 205 SER B CA 1
ATOM 3233 C C . SER B 1 204 ? 6.011 -15.840 76.168 1.00 13.22 205 SER B C 1
ATOM 3234 O O . SER B 1 204 ? 6.653 -16.822 76.547 1.00 14.43 205 SER B O 1
ATOM 3237 N N . ALA B 1 205 ? 4.879 -15.937 75.475 1.00 12.57 206 ALA B N 1
ATOM 3238 C CA . ALA B 1 205 ? 4.313 -17.229 75.102 1.00 12.99 206 ALA B CA 1
ATOM 3239 C C . ALA B 1 205 ? 5.238 -17.975 74.138 1.00 15.02 206 ALA B C 1
ATOM 3240 O O . ALA B 1 205 ? 5.457 -19.180 74.281 1.00 16.76 206 ALA B O 1
ATOM 3242 N N . VAL B 1 206 ? 5.787 -17.260 73.159 1.00 11.42 207 VAL B N 1
ATOM 3243 C CA . VAL B 1 206 ? 6.685 -17.871 72.184 1.00 10.55 207 VAL B CA 1
ATOM 3244 C C . VAL B 1 206 ? 7.939 -18.426 72.858 1.00 13.17 207 VAL B C 1
ATOM 3245 O O . VAL B 1 206 ? 8.399 -19.515 72.524 1.00 14.47 207 VAL B O 1
ATOM 3249 N N . LEU B 1 207 ? 8.476 -17.674 73.814 1.00 13.41 208 LEU B N 1
ATOM 3250 C CA . LEU B 1 207 ? 9.698 -18.072 74.506 1.00 17.18 208 LEU B CA 1
ATOM 3251 C C . LEU B 1 207 ? 9.514 -19.074 75.647 1.00 21.26 208 LEU B C 1
ATOM 3252 O O . LEU B 1 207 ? 10.498 -19.579 76.191 1.00 25.36 208 LEU B O 1
ATOM 3257 N N . THR B 1 208 ? 8.267 -19.361 76.006 1.00 23.03 209 THR B N 1
ATOM 3258 C CA . THR B 1 208 ? 7.970 -20.301 77.087 1.00 28.34 209 THR B CA 1
ATOM 3259 C C . THR B 1 208 ? 8.399 -21.731 76.758 1.00 32.86 209 THR B C 1
ATOM 3260 O O . THR B 1 208 ? 9.128 -21.909 75.758 1.00 36.93 209 THR B O 1
#

Radius of gyration: 25.15 Å; Cα contacts (8 Å, |Δi|>4): 855; chains: 2; bounding box: 44×44×74 Å

InterPro domains:
  IPR016087 Chalcone isomerase [PF02431] (10-206)
  IPR016088 Chalcone isomerase, 3-layer sandwich [G3DSA:3.50.70.10] (12-185)
  IPR016089 Chalcone isomerase, orthogonal bundle domain superfamily [G3DSA:1.10.890.20] (53-206)
  IPR036298 Chalcone isomerase superfamily [SSF54626] (3-208)
  IPR044191 Chalcone--flavonone isomerase 3-like [PTHR47588] (1-208)